Protein AF-A0A3M1I193-F1 (afdb_monomer_lite)

Structure (mmCIF, N/CA/C/O backbone):
data_AF-A0A3M1I193-F1
#
_entry.id   AF-A0A3M1I193-F1
#
loop_
_atom_site.group_PDB
_atom_site.id
_atom_site.type_symbol
_atom_site.label_atom_id
_atom_site.label_alt_id
_atom_site.label_comp_id
_atom_site.label_asym_id
_atom_site.label_entity_id
_atom_site.label_seq_id
_atom_site.pdbx_PDB_ins_code
_atom_site.Cartn_x
_atom_site.Cartn_y
_atom_site.Cartn_z
_atom_site.occupancy
_atom_site.B_iso_or_equiv
_atom_site.auth_seq_id
_atom_site.auth_comp_id
_atom_site.auth_asym_id
_atom_site.auth_atom_id
_atom_site.pdbx_PDB_model_num
ATOM 1 N N . MET A 1 1 ? -1.067 -15.457 13.299 1.00 96.38 1 MET A N 1
ATOM 2 C CA . MET A 1 1 ? -0.926 -14.193 12.539 1.00 96.38 1 MET A CA 1
ATOM 3 C C . MET A 1 1 ? -2.024 -13.171 12.865 1.00 96.38 1 MET A C 1
ATOM 5 O O . MET A 1 1 ? -1.712 -12.181 13.511 1.00 96.38 1 MET A O 1
ATOM 9 N N . LEU A 1 2 ? -3.293 -13.387 12.482 1.00 97.69 2 LEU A N 1
ATOM 10 C CA . LEU A 1 2 ? -4.355 -12.363 12.588 1.00 97.69 2 LEU A CA 1
ATOM 11 C C . LEU A 1 2 ? -4.644 -11.886 14.021 1.00 97.69 2 LEU A C 1
ATOM 13 O O . LEU A 1 2 ? -4.785 -10.689 14.239 1.00 97.69 2 LEU A O 1
ATOM 17 N N . LEU A 1 3 ? -4.645 -12.781 15.016 1.00 98.12 3 LEU A N 1
ATOM 18 C CA . LEU A 1 3 ? -4.747 -12.384 16.431 1.00 98.12 3 LEU A CA 1
ATOM 19 C C . LEU A 1 3 ? -3.644 -11.394 16.839 1.00 98.12 3 LEU A C 1
ATOM 21 O O . LEU A 1 3 ? -3.909 -10.407 17.519 1.00 98.12 3 LEU A O 1
ATOM 25 N N . ALA A 1 4 ? -2.405 -11.639 16.405 1.00 97.69 4 ALA A N 1
ATOM 26 C CA . ALA A 1 4 ? -1.281 -10.754 16.702 1.00 97.69 4 ALA A CA 1
ATOM 27 C C . ALA A 1 4 ? -1.426 -9.408 15.986 1.00 97.69 4 ALA A C 1
ATOM 29 O O . ALA A 1 4 ? -1.187 -8.370 16.597 1.00 97.69 4 ALA A O 1
ATOM 30 N N . TYR A 1 5 ? -1.875 -9.438 14.728 1.00 97.56 5 TYR A N 1
ATOM 31 C CA . TYR A 1 5 ? -2.158 -8.239 13.951 1.00 97.56 5 TYR A CA 1
ATOM 32 C C . TYR A 1 5 ? -3.226 -7.372 14.616 1.00 97.56 5 TYR A C 1
ATOM 34 O O . TYR A 1 5 ? -2.991 -6.195 14.849 1.00 97.56 5 TYR A O 1
ATOM 42 N N . VAL A 1 6 ? -4.369 -7.952 14.998 1.00 97.25 6 VAL A N 1
ATOM 43 C CA . VAL A 1 6 ? -5.415 -7.217 15.722 1.00 97.25 6 VAL A CA 1
ATOM 44 C C . VAL A 1 6 ? -4.860 -6.664 17.025 1.00 97.25 6 VAL A C 1
ATOM 46 O O . VAL A 1 6 ? -5.130 -5.514 17.352 1.00 97.25 6 VAL A O 1
ATOM 49 N N . LEU A 1 7 ? -4.067 -7.438 17.766 1.00 96.00 7 LEU A N 1
ATOM 50 C CA . LEU A 1 7 ? -3.512 -6.974 19.031 1.00 96.00 7 LEU A CA 1
ATOM 51 C C . LEU A 1 7 ? -2.629 -5.731 18.849 1.00 96.00 7 LEU A C 1
ATOM 53 O O . LEU A 1 7 ? -2.849 -4.741 19.550 1.00 96.00 7 LEU A O 1
ATOM 57 N N . ARG A 1 8 ? -1.672 -5.774 17.914 1.00 93.94 8 ARG A N 1
ATOM 58 C CA . ARG A 1 8 ? -0.729 -4.684 17.625 1.00 93.94 8 ARG A CA 1
ATOM 59 C C . ARG A 1 8 ? -0.395 -4.606 16.127 1.00 93.94 8 ARG A C 1
ATOM 61 O O . ARG A 1 8 ? 0.550 -5.264 15.686 1.00 93.94 8 ARG A O 1
ATOM 68 N N . PRO A 1 9 ? -1.124 -3.798 15.340 1.00 92.56 9 PRO A N 1
ATOM 69 C CA . PRO A 1 9 ? -0.756 -3.530 13.953 1.00 92.56 9 PRO A CA 1
ATOM 70 C C . PRO A 1 9 ? 0.612 -2.843 13.859 1.00 92.56 9 PRO A C 1
ATOM 72 O O . PRO A 1 9 ? 0.943 -1.991 14.677 1.00 92.56 9 PRO A O 1
ATOM 75 N N . GLY A 1 10 ? 1.415 -3.208 12.858 1.00 88.81 10 GLY A N 1
ATOM 76 C CA . GLY A 1 10 ? 2.766 -2.662 12.648 1.00 88.81 10 GLY A CA 1
ATOM 77 C C . GLY A 1 10 ? 3.892 -3.448 13.320 1.00 88.81 10 GLY A C 1
ATOM 78 O O . GLY A 1 10 ? 5.033 -3.373 12.866 1.00 88.81 10 GLY A O 1
ATOM 79 N N . ASP A 1 11 ? 3.578 -4.257 14.331 1.00 94.25 11 ASP A N 1
ATOM 80 C CA . ASP A 1 11 ? 4.509 -5.252 14.852 1.00 94.25 11 ASP A CA 1
ATOM 81 C C . ASP A 1 11 ? 4.665 -6.418 13.861 1.00 94.25 11 ASP A C 1
ATOM 83 O O . ASP A 1 11 ? 3.738 -6.761 13.124 1.00 94.25 11 ASP A O 1
ATOM 87 N N . SER A 1 12 ? 5.815 -7.103 13.899 1.00 95.06 12 SER A N 1
ATOM 88 C CA . SER A 1 12 ? 5.951 -8.367 13.166 1.00 95.06 12 SER A CA 1
ATOM 89 C C . SER A 1 12 ? 4.933 -9.405 13.648 1.00 95.06 12 SER A C 1
ATOM 91 O O . SER A 1 12 ? 4.724 -9.581 14.855 1.00 95.06 12 SER A O 1
ATOM 93 N N . VAL A 1 13 ? 4.340 -10.101 12.678 1.00 96.56 13 VAL A N 1
ATOM 94 C CA . VAL A 1 13 ? 3.333 -11.159 12.850 1.00 96.56 13 VAL A CA 1
ATOM 95 C C . VAL A 1 13 ? 3.858 -12.549 12.474 1.00 96.56 13 VAL A C 1
ATOM 97 O O . VAL A 1 13 ? 3.074 -13.500 12.405 1.00 96.56 13 VAL A O 1
ATOM 100 N N . ARG A 1 14 ? 5.166 -12.665 12.208 1.00 96.69 14 ARG A N 1
ATOM 101 C CA . ARG A 1 14 ? 5.837 -13.937 11.918 1.00 96.69 14 ARG A CA 1
ATOM 102 C C . ARG A 1 14 ? 5.832 -14.848 13.139 1.00 96.69 14 ARG A C 1
ATOM 104 O O . ARG A 1 14 ? 5.970 -14.362 14.258 1.00 96.69 14 ARG A O 1
ATOM 111 N N . LEU A 1 15 ? 5.708 -16.156 12.922 1.00 97.50 15 LEU A N 1
ATOM 112 C CA . LEU A 1 15 ? 5.609 -17.120 14.016 1.00 97.50 15 LEU A CA 1
ATOM 113 C C . LEU A 1 15 ? 6.830 -17.068 14.944 1.00 97.50 15 LEU A C 1
ATOM 115 O O . LEU A 1 15 ? 6.634 -16.948 16.150 1.00 97.50 15 LEU A O 1
ATOM 119 N N . ASP A 1 16 ? 8.048 -17.033 14.391 1.00 96.88 16 ASP A N 1
ATOM 120 C CA . ASP A 1 16 ? 9.296 -16.961 15.166 1.00 96.88 16 ASP A CA 1
ATOM 121 C C . ASP A 1 16 ? 9.320 -15.724 16.083 1.00 96.88 16 ASP A C 1
ATOM 123 O O . ASP A 1 16 ? 9.545 -15.824 17.288 1.00 96.88 16 ASP A O 1
ATOM 127 N N . ASP A 1 17 ? 9.008 -14.552 15.516 1.00 97.38 17 ASP A N 1
ATOM 128 C CA . ASP A 1 17 ? 9.037 -13.276 16.237 1.00 97.38 17 ASP A CA 1
ATOM 129 C C . ASP A 1 17 ? 7.976 -13.242 17.351 1.00 97.38 17 ASP A C 1
ATOM 131 O O . ASP A 1 17 ? 8.170 -12.631 18.407 1.00 97.38 17 ASP A O 1
ATOM 135 N N . LEU A 1 18 ? 6.826 -13.888 17.127 1.00 98.12 18 LEU A N 1
ATOM 136 C CA . LEU A 1 18 ? 5.765 -14.014 18.124 1.00 98.12 18 LEU A CA 1
ATOM 137 C C . LEU A 1 18 ? 6.144 -15.007 19.229 1.00 98.12 18 LEU A C 1
ATOM 139 O O . LEU A 1 18 ? 5.908 -14.715 20.404 1.00 98.12 18 LEU A O 1
ATOM 143 N N . ALA A 1 19 ? 6.735 -16.147 18.875 1.00 98.25 19 ALA A N 1
ATOM 144 C CA . ALA A 1 19 ? 7.199 -17.153 19.824 1.00 98.25 19 ALA A CA 1
ATOM 145 C C . ALA A 1 19 ? 8.261 -16.570 20.764 1.00 98.25 19 ALA A C 1
ATOM 147 O O . ALA A 1 19 ? 8.130 -16.662 21.989 1.00 98.25 19 ALA A O 1
ATOM 148 N N . GLU A 1 20 ? 9.239 -15.848 20.220 1.00 97.88 20 GLU A N 1
ATOM 149 C CA . GLU A 1 20 ? 10.271 -15.191 21.017 1.00 97.88 20 GLU A CA 1
ATOM 150 C C . GLU A 1 20 ? 9.662 -14.103 21.914 1.00 97.88 20 GLU A C 1
ATOM 152 O O . GLU A 1 20 ? 9.920 -14.042 23.123 1.00 97.88 20 GLU A O 1
ATOM 157 N N . ARG A 1 21 ? 8.786 -13.255 21.357 1.00 97.62 21 ARG A N 1
ATOM 158 C CA . ARG A 1 21 ? 8.191 -12.138 22.101 1.00 97.62 21 ARG A CA 1
ATOM 159 C C . ARG A 1 21 ? 7.322 -12.612 23.263 1.00 97.62 21 ARG A C 1
ATOM 161 O O . ARG A 1 21 ? 7.491 -12.099 24.375 1.00 97.62 21 ARG A O 1
ATOM 168 N N . TYR A 1 22 ? 6.392 -13.534 23.006 1.00 97.69 22 TYR A N 1
ATOM 169 C CA . TYR A 1 22 ? 5.322 -13.900 23.940 1.00 97.69 22 TYR A CA 1
ATOM 170 C C . TYR A 1 22 ? 5.586 -15.185 24.724 1.00 97.69 22 TYR A C 1
ATOM 172 O O . TYR A 1 22 ? 5.090 -15.298 25.841 1.00 97.69 22 TYR A O 1
ATOM 180 N N . LEU A 1 23 ? 6.343 -16.133 24.169 1.00 97.88 23 LEU A N 1
ATOM 181 C CA . LEU A 1 23 ? 6.612 -17.427 24.806 1.00 97.88 23 LEU A CA 1
ATOM 182 C C . LEU A 1 23 ? 8.061 -17.576 25.282 1.00 97.88 23 LEU A C 1
ATOM 184 O O . LEU A 1 23 ? 8.352 -18.552 25.965 1.00 97.88 23 LEU A O 1
ATOM 188 N N . LYS A 1 24 ? 8.951 -16.627 24.943 1.00 98.06 24 LYS A N 1
ATOM 189 C CA . LYS A 1 24 ? 10.404 -16.733 25.184 1.00 98.06 24 LYS A CA 1
ATOM 190 C C . LYS A 1 24 ? 10.985 -18.019 24.588 1.00 98.06 24 LYS A C 1
ATOM 192 O O . LYS A 1 24 ? 11.895 -18.616 25.153 1.00 98.06 24 LYS A O 1
ATOM 197 N N . HIS A 1 25 ? 10.432 -18.424 23.446 1.00 97.88 25 HIS A N 1
ATOM 198 C CA . HIS A 1 25 ? 10.766 -19.654 22.739 1.00 97.88 25 HIS A CA 1
ATOM 199 C C . HIS A 1 25 ? 11.389 -19.323 21.387 1.00 97.88 25 HIS A C 1
ATOM 201 O O . HIS A 1 25 ? 10.842 -18.501 20.652 1.00 97.88 25 HIS A O 1
ATOM 207 N N . ARG A 1 26 ? 12.517 -19.956 21.057 1.00 97.62 26 ARG A N 1
ATOM 208 C CA . ARG A 1 26 ? 13.130 -19.863 19.729 1.00 97.62 26 ARG A CA 1
ATOM 209 C C . ARG A 1 26 ? 12.702 -21.083 18.920 1.00 97.62 26 ARG A C 1
ATOM 211 O O . ARG A 1 26 ? 13.111 -22.187 19.259 1.00 97.62 26 ARG A O 1
ATOM 218 N N . CYS A 1 27 ? 11.932 -20.854 17.863 1.00 97.69 27 CYS A N 1
ATOM 219 C CA . CYS A 1 27 ? 11.535 -21.901 16.928 1.00 97.69 27 CYS A CA 1
ATOM 220 C C . CYS A 1 27 ? 12.728 -22.424 16.112 1.00 97.69 27 CYS A C 1
ATOM 222 O O . CYS A 1 27 ? 13.703 -21.701 15.863 1.00 97.69 27 CYS A O 1
ATOM 224 N N . ILE A 1 28 ? 12.609 -23.667 15.657 1.00 97.38 28 ILE A N 1
ATOM 225 C CA . ILE A 1 28 ? 13.429 -24.290 14.627 1.00 97.38 28 ILE A CA 1
ATOM 226 C C . ILE A 1 28 ? 13.223 -23.486 13.342 1.00 97.38 28 ILE A C 1
ATOM 228 O O . ILE A 1 28 ? 12.118 -23.388 12.816 1.00 97.38 28 ILE A O 1
ATOM 232 N N . ALA A 1 29 ? 14.282 -22.875 12.814 1.00 95.31 29 ALA A N 1
ATOM 233 C CA . ALA A 1 29 ? 14.148 -22.091 11.592 1.00 95.31 29 ALA A CA 1
ATOM 234 C C . ALA A 1 29 ? 14.063 -23.007 10.361 1.00 95.31 29 ALA A C 1
ATOM 236 O O . ALA A 1 29 ? 14.816 -23.970 10.252 1.00 95.31 29 ALA A O 1
ATOM 237 N N . TYR A 1 30 ? 13.269 -22.632 9.352 1.00 94.56 30 TYR A N 1
ATOM 238 C CA . TYR A 1 30 ? 13.157 -23.391 8.093 1.00 94.56 30 TYR A CA 1
ATOM 239 C C . TYR A 1 30 ? 14.517 -23.735 7.455 1.00 94.56 30 TYR A C 1
ATOM 241 O O . TYR A 1 30 ? 14.712 -24.824 6.933 1.00 94.56 30 TYR A O 1
ATOM 249 N N . ARG A 1 31 ? 15.494 -22.821 7.538 1.00 93.56 31 ARG A N 1
ATOM 250 C CA . ARG A 1 31 ? 16.864 -23.010 7.014 1.00 93.56 31 ARG A CA 1
ATOM 251 C C . ARG A 1 31 ? 17.707 -24.042 7.775 1.00 93.56 31 ARG A C 1
ATOM 253 O O . ARG A 1 31 ? 18.781 -24.393 7.298 1.00 93.56 31 ARG A O 1
ATOM 260 N N . GLU A 1 32 ? 17.290 -24.410 8.984 1.00 93.69 32 GLU A N 1
ATOM 261 C CA . GLU A 1 32 ? 17.935 -25.443 9.801 1.00 93.69 32 GLU A CA 1
ATOM 262 C C . GLU A 1 32 ? 17.492 -26.839 9.335 1.00 93.69 32 GLU A C 1
ATOM 264 O O . GLU A 1 32 ? 18.293 -27.758 9.408 1.00 93.69 32 GLU A O 1
ATOM 269 N N . VAL A 1 33 ? 16.287 -26.954 8.756 1.00 94.94 33 VAL A N 1
ATOM 270 C CA . VAL A 1 33 ? 15.737 -28.190 8.161 1.00 94.94 33 VAL A CA 1
ATOM 271 C C . VAL A 1 33 ? 16.047 -28.286 6.664 1.00 94.94 33 VAL A C 1
ATOM 273 O O . VAL A 1 33 ? 16.451 -29.322 6.147 1.00 94.94 33 VAL A O 1
ATOM 276 N N . VAL A 1 34 ? 15.862 -27.186 5.931 1.00 94.44 34 VAL A N 1
ATOM 277 C CA . VAL A 1 34 ? 16.010 -27.141 4.474 1.00 94.44 34 VAL A CA 1
ATOM 278 C C . VAL A 1 34 ? 17.284 -26.392 4.115 1.00 94.44 34 VAL A C 1
ATOM 280 O O . VAL A 1 34 ? 17.361 -25.159 4.161 1.00 94.44 34 VAL A O 1
ATOM 283 N N . SER A 1 35 ? 18.309 -27.156 3.741 1.00 90.38 35 SER A N 1
ATOM 284 C CA . SER A 1 35 ? 19.592 -26.598 3.319 1.00 90.38 35 SER A CA 1
ATOM 285 C C . SER A 1 35 ? 19.485 -25.882 1.967 1.00 90.38 35 SER A C 1
ATOM 287 O O . SER A 1 35 ? 18.623 -26.178 1.145 1.00 90.38 35 SER A O 1
ATOM 289 N N . LYS A 1 36 ? 20.443 -24.997 1.660 1.00 89.50 36 LYS A N 1
ATOM 290 C CA . LYS A 1 36 ? 20.516 -24.307 0.353 1.00 89.50 36 LYS A CA 1
ATOM 291 C C . LYS A 1 36 ? 20.666 -25.243 -0.856 1.00 89.50 36 LYS A C 1
ATOM 293 O O . LYS A 1 36 ? 20.538 -24.774 -1.981 1.00 89.50 36 LYS A O 1
ATOM 298 N N . LYS A 1 37 ? 21.031 -26.512 -0.638 1.00 92.38 37 LYS A N 1
ATOM 299 C CA . LYS A 1 37 ? 21.183 -27.515 -1.702 1.00 92.38 37 LYS A CA 1
ATOM 300 C C . LYS A 1 37 ? 19.874 -28.238 -2.020 1.00 92.38 37 LYS A C 1
ATOM 302 O O . LYS A 1 37 ? 19.823 -28.910 -3.040 1.00 92.38 37 LYS A O 1
ATOM 307 N N . MET A 1 38 ? 18.873 -28.118 -1.151 1.00 92.88 38 MET A N 1
ATOM 308 C CA . MET A 1 38 ? 17.568 -28.742 -1.328 1.00 92.88 38 MET A CA 1
ATOM 309 C C . MET A 1 38 ? 16.632 -27.803 -2.084 1.00 92.88 38 MET A C 1
ATOM 311 O O . MET A 1 38 ? 16.648 -26.587 -1.869 1.00 92.88 38 MET A O 1
ATOM 315 N N . HIS A 1 39 ? 15.794 -28.367 -2.949 1.00 88.75 39 HIS A N 1
ATOM 316 C CA . HIS A 1 39 ? 14.785 -27.608 -3.684 1.00 88.75 39 HIS A CA 1
ATOM 317 C C . HIS A 1 39 ? 13.549 -27.316 -2.833 1.00 88.75 39 HIS A C 1
ATOM 319 O O . HIS A 1 39 ? 12.916 -26.272 -2.996 1.00 88.75 39 HIS A O 1
ATOM 325 N N . SER A 1 40 ? 13.194 -28.228 -1.926 1.00 93.31 40 SER A N 1
ATOM 326 C CA . SER A 1 40 ? 12.024 -28.088 -1.061 1.00 93.31 40 SER A CA 1
ATOM 327 C C . SER A 1 40 ? 12.163 -28.896 0.227 1.00 93.31 40 SER A C 1
ATOM 329 O O . SER A 1 40 ? 13.040 -29.750 0.348 1.00 93.31 40 SER A O 1
ATOM 331 N N . ILE A 1 41 ? 11.250 -28.663 1.172 1.00 95.19 41 ILE A N 1
ATOM 332 C CA . ILE A 1 41 ? 11.159 -29.432 2.420 1.00 95.19 41 ILE A CA 1
ATOM 333 C C . ILE A 1 41 ? 10.919 -30.935 2.195 1.00 95.19 41 ILE A C 1
ATOM 335 O O . ILE A 1 41 ? 11.240 -31.732 3.066 1.00 95.19 41 ILE A O 1
ATOM 339 N N . ALA A 1 42 ? 10.412 -31.340 1.024 1.00 95.25 42 ALA A N 1
ATOM 340 C CA . ALA A 1 42 ? 10.174 -32.749 0.702 1.00 95.25 42 ALA A CA 1
ATOM 341 C C . ALA A 1 42 ? 11.466 -33.580 0.576 1.00 95.25 42 ALA A C 1
ATOM 343 O O . ALA A 1 42 ? 11.406 -34.805 0.595 1.00 95.25 42 ALA A O 1
ATOM 344 N N . GLU A 1 43 ? 12.623 -32.928 0.435 1.00 96.00 43 GLU A N 1
ATOM 345 C CA . GLU A 1 43 ? 13.937 -33.579 0.340 1.00 96.00 43 GLU A CA 1
ATOM 346 C C . GLU A 1 43 ? 14.649 -33.700 1.698 1.00 96.00 43 GLU A C 1
ATOM 348 O O . GLU A 1 43 ? 15.711 -34.318 1.780 1.00 96.00 43 GLU A O 1
ATOM 353 N N . ALA A 1 44 ? 14.104 -33.087 2.753 1.00 96.06 44 ALA A N 1
ATOM 354 C CA . ALA A 1 44 ? 14.696 -33.106 4.085 1.00 96.06 44 ALA A CA 1
ATOM 355 C C . ALA A 1 44 ? 14.354 -34.407 4.848 1.00 96.06 44 ALA A C 1
ATOM 357 O O . ALA A 1 44 ? 13.332 -35.039 4.557 1.00 96.06 44 ALA A O 1
ATOM 358 N N . PRO A 1 45 ? 15.183 -34.823 5.829 1.00 96.56 45 PRO A N 1
ATOM 359 C CA . PRO A 1 45 ? 14.900 -35.989 6.665 1.00 96.56 45 PRO A CA 1
ATOM 360 C C . PRO A 1 45 ? 13.540 -35.883 7.368 1.00 96.56 45 PRO A C 1
ATOM 362 O O . PRO A 1 45 ? 13.184 -34.840 7.918 1.00 96.56 45 PRO A O 1
ATOM 365 N N . LEU A 1 46 ? 12.762 -36.971 7.344 1.00 96.81 46 LEU A N 1
ATOM 366 C CA . LEU A 1 46 ? 11.381 -36.974 7.839 1.00 96.81 46 LEU A CA 1
ATOM 367 C C . LEU A 1 46 ? 11.282 -36.610 9.327 1.00 96.81 46 LEU A C 1
ATOM 369 O O . LEU A 1 46 ? 10.329 -35.955 9.733 1.00 96.81 46 LEU A O 1
ATOM 373 N N . ASP A 1 47 ? 12.246 -37.036 10.135 1.00 97.50 47 ASP A N 1
ATOM 374 C CA . ASP A 1 47 ? 12.337 -36.741 11.563 1.00 97.50 47 ASP A CA 1
ATOM 375 C C . ASP A 1 47 ? 12.576 -35.250 11.838 1.00 97.50 47 ASP A C 1
ATOM 377 O O . ASP A 1 47 ? 11.901 -34.673 12.694 1.00 97.50 47 ASP A O 1
ATOM 381 N N . GLU A 1 48 ? 13.450 -34.598 11.068 1.00 97.00 48 GLU A N 1
ATOM 382 C CA . GLU A 1 48 ? 13.673 -33.149 11.156 1.00 97.00 48 GLU A CA 1
ATOM 383 C C . GLU A 1 48 ? 12.432 -32.358 10.724 1.00 97.00 48 GLU A C 1
ATOM 385 O O . GLU A 1 48 ? 12.007 -31.423 11.411 1.00 97.00 48 GLU A O 1
ATOM 390 N N . VAL A 1 49 ? 11.802 -32.767 9.616 1.00 97.56 49 VAL A N 1
ATOM 391 C CA . VAL A 1 49 ? 10.556 -32.158 9.127 1.00 97.56 49 VAL A CA 1
ATOM 392 C C . VAL A 1 49 ? 9.431 -32.330 10.144 1.00 97.56 49 VAL A C 1
ATOM 394 O O . VAL A 1 49 ? 8.689 -31.382 10.400 1.00 97.56 49 VAL A O 1
ATOM 397 N N . ALA A 1 50 ? 9.308 -33.514 10.748 1.00 98.00 50 ALA A N 1
ATOM 398 C CA . ALA A 1 50 ? 8.299 -33.792 11.761 1.00 98.00 50 ALA A CA 1
ATOM 399 C C . ALA A 1 50 ? 8.500 -32.927 13.011 1.00 98.00 50 ALA A C 1
ATOM 401 O O . ALA A 1 50 ? 7.526 -32.362 13.506 1.00 98.00 50 ALA A O 1
ATOM 402 N N . ALA A 1 51 ? 9.737 -32.780 13.496 1.00 98.00 51 ALA A N 1
ATOM 403 C CA . ALA A 1 51 ? 10.045 -31.928 14.644 1.00 98.00 51 ALA A CA 1
ATOM 404 C C . ALA A 1 51 ? 9.695 -30.456 14.372 1.00 98.00 51 ALA A C 1
ATOM 406 O O . ALA A 1 51 ? 8.997 -29.833 15.172 1.00 98.00 51 ALA A O 1
ATOM 407 N N . TYR A 1 52 ? 10.111 -29.929 13.217 1.00 98.00 52 TYR A N 1
ATOM 408 C CA . TYR A 1 52 ? 9.798 -28.567 12.780 1.00 98.00 52 TYR A CA 1
ATOM 409 C C . TYR A 1 52 ? 8.287 -28.328 12.644 1.00 98.00 52 TYR A C 1
ATOM 411 O O . TYR A 1 52 ? 7.744 -27.389 13.221 1.00 98.00 52 TYR A O 1
ATOM 419 N N . ALA A 1 53 ? 7.578 -29.211 11.935 1.00 98.00 53 ALA A N 1
ATOM 420 C CA . ALA A 1 53 ? 6.144 -29.057 11.703 1.00 98.00 53 ALA A CA 1
ATOM 421 C C . ALA A 1 53 ? 5.314 -29.216 12.991 1.00 98.00 53 ALA A C 1
ATOM 423 O O . ALA A 1 53 ? 4.320 -28.509 13.182 1.00 98.00 53 ALA A O 1
ATOM 424 N N . ALA A 1 54 ? 5.710 -30.131 13.883 1.00 98.38 54 ALA A N 1
ATOM 425 C CA . ALA A 1 54 ? 5.048 -30.318 15.171 1.00 98.38 54 ALA A CA 1
ATOM 426 C C . ALA A 1 54 ? 5.246 -29.106 16.092 1.00 98.38 54 ALA A C 1
ATOM 428 O O . ALA A 1 54 ? 4.294 -28.686 16.755 1.00 98.38 54 ALA A O 1
ATOM 429 N N . GLU A 1 55 ? 6.446 -28.520 16.103 1.00 98.50 55 GLU A N 1
ATOM 430 C CA . GLU A 1 55 ? 6.718 -27.291 16.846 1.00 98.50 55 GLU A CA 1
ATOM 431 C C . GLU A 1 55 ? 5.880 -26.121 16.312 1.00 98.50 55 GLU A C 1
ATOM 433 O O . GLU A 1 55 ? 5.210 -25.450 17.099 1.00 98.50 55 GLU A O 1
ATOM 438 N N . ASP A 1 56 ? 5.825 -25.916 14.990 1.00 98.31 56 ASP A N 1
ATOM 439 C CA . ASP A 1 56 ? 5.009 -24.856 14.380 1.00 98.31 56 ASP A CA 1
ATOM 440 C C . ASP A 1 56 ? 3.529 -24.966 14.800 1.00 98.31 56 ASP A C 1
ATOM 442 O O . ASP A 1 56 ? 2.883 -23.955 15.111 1.00 98.31 56 ASP A O 1
ATOM 446 N N . ALA A 1 57 ? 2.991 -26.190 14.874 1.00 98.50 57 ALA A N 1
ATOM 447 C CA . ALA A 1 57 ? 1.628 -26.452 15.332 1.00 98.50 57 ALA A CA 1
ATOM 448 C C . ALA A 1 57 ? 1.436 -26.161 16.835 1.00 98.50 57 ALA A C 1
ATOM 450 O O . ALA A 1 57 ? 0.477 -25.480 17.222 1.00 98.50 57 ALA A O 1
ATOM 451 N N . GLU A 1 58 ? 2.347 -26.638 17.687 1.00 98.56 58 GLU A N 1
ATOM 452 C CA . GLU A 1 58 ? 2.296 -26.467 19.147 1.00 98.56 58 GLU A CA 1
ATOM 453 C C . GLU A 1 58 ? 2.444 -24.995 19.559 1.00 98.56 58 GLU A C 1
ATOM 455 O O . GLU A 1 58 ? 1.617 -24.460 20.313 1.00 98.56 58 GLU A O 1
ATOM 460 N N . VAL A 1 59 ? 3.432 -24.300 18.993 1.00 98.56 59 VAL A N 1
ATOM 461 C CA . VAL A 1 59 ? 3.685 -22.873 19.216 1.00 98.56 59 VAL A CA 1
ATOM 462 C C . VAL A 1 59 ? 2.501 -22.037 18.731 1.00 98.56 59 VAL A C 1
ATOM 464 O O . VAL A 1 59 ? 2.038 -21.145 19.453 1.00 98.56 59 VAL A O 1
ATOM 467 N N . SER A 1 60 ? 1.947 -22.343 17.553 1.00 98.50 60 SER A N 1
ATOM 468 C CA . SER A 1 60 ? 0.759 -21.653 17.032 1.00 98.50 60 SER A CA 1
ATOM 469 C C . SER A 1 60 ? -0.454 -21.808 17.950 1.00 98.50 60 SER A C 1
ATOM 471 O O . SER A 1 60 ? -1.162 -20.827 18.200 1.00 98.50 60 SER A O 1
ATOM 473 N N . TRP A 1 61 ? -0.684 -23.004 18.502 1.00 98.56 61 TRP A N 1
ATOM 474 C CA . TRP A 1 61 ? -1.765 -23.253 19.459 1.00 98.56 61 TRP A CA 1
ATOM 475 C C . TRP A 1 61 ? -1.568 -22.489 20.778 1.00 98.56 61 TRP A C 1
ATOM 477 O O . TRP A 1 61 ? -2.501 -21.857 21.281 1.00 98.56 61 TRP A O 1
ATOM 487 N N . ARG A 1 62 ? -0.348 -22.470 21.330 1.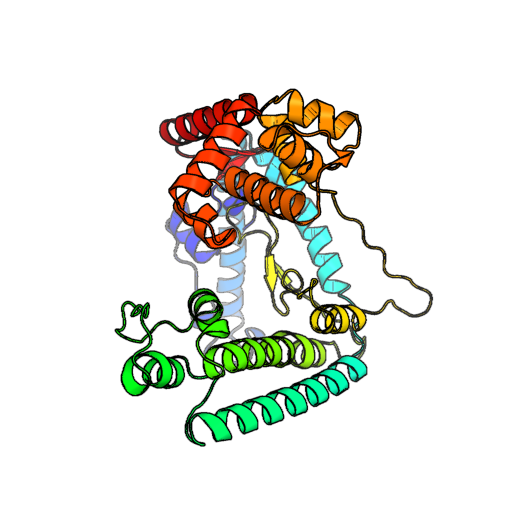00 98.56 62 ARG A N 1
ATOM 488 C CA . ARG A 1 62 ? -0.035 -21.698 22.549 1.00 98.56 62 ARG A CA 1
ATOM 489 C C . ARG A 1 62 ? -0.243 -20.203 22.341 1.00 98.56 62 ARG A C 1
ATOM 491 O O . ARG A 1 62 ? -0.886 -19.544 23.164 1.00 98.56 62 ARG A O 1
ATOM 498 N N . LEU A 1 63 ? 0.259 -19.670 21.227 1.00 98.62 63 LEU A N 1
ATOM 499 C CA . LEU A 1 63 ? 0.091 -18.267 20.861 1.00 98.62 63 LEU A CA 1
ATOM 500 C C . LEU A 1 63 ? -1.379 -17.911 20.639 1.00 98.62 63 LEU A C 1
ATOM 502 O O . LEU A 1 63 ? -1.814 -16.861 21.108 1.00 98.62 63 LEU A O 1
ATOM 506 N N . SER A 1 64 ? -2.158 -18.760 19.964 1.00 98.19 64 SER A N 1
ATOM 507 C CA . SER A 1 64 ? -3.568 -18.466 19.691 1.00 98.19 64 SER A CA 1
ATOM 508 C C . SER A 1 64 ? -4.368 -18.321 20.984 1.00 98.19 64 SER A C 1
ATOM 510 O O . SER A 1 64 ? -5.084 -17.333 21.150 1.00 98.19 64 SER A O 1
ATOM 512 N N . ARG A 1 65 ? -4.165 -19.219 21.958 1.00 98.25 65 ARG A N 1
ATOM 513 C CA . ARG A 1 65 ? -4.812 -19.133 23.275 1.00 98.25 65 ARG A CA 1
ATOM 514 C C . ARG A 1 65 ? -4.426 -17.863 24.025 1.00 98.25 65 ARG A C 1
ATOM 516 O O . ARG A 1 65 ? -5.305 -17.168 24.537 1.00 98.25 65 ARG A O 1
ATOM 523 N N . LEU A 1 66 ? -3.130 -17.551 24.071 1.00 98.44 66 LEU A N 1
ATOM 524 C CA . LEU A 1 66 ? -2.611 -16.378 24.774 1.00 98.44 66 LEU A CA 1
ATOM 525 C C . LEU A 1 66 ? -3.145 -15.077 24.163 1.00 98.44 66 LEU A C 1
ATOM 527 O O . LEU A 1 66 ? -3.676 -14.219 24.872 1.00 98.44 66 LEU A O 1
ATOM 531 N N . LEU A 1 67 ? -3.029 -14.929 22.842 1.00 98.44 67 LEU A N 1
ATOM 532 C CA . LEU A 1 67 ? -3.420 -13.708 22.142 1.00 98.44 67 LEU A CA 1
ATOM 533 C C . LEU A 1 67 ? -4.943 -13.524 22.130 1.00 98.44 67 LEU A C 1
ATOM 535 O O . LEU A 1 67 ? -5.416 -12.407 22.339 1.00 98.44 67 LEU A O 1
ATOM 539 N N . ALA A 1 68 ? -5.716 -14.603 21.966 1.00 98.44 68 ALA A N 1
ATOM 540 C CA . ALA A 1 68 ? -7.174 -14.538 22.034 1.00 98.44 68 ALA A CA 1
ATOM 541 C C . ALA A 1 68 ? -7.668 -14.153 23.435 1.00 98.44 68 ALA A C 1
ATOM 543 O O . ALA A 1 68 ? -8.572 -13.329 23.560 1.00 98.44 68 ALA A O 1
ATOM 544 N N . ALA A 1 69 ? -7.060 -14.695 24.499 1.00 98.38 69 ALA A N 1
ATOM 545 C CA . ALA A 1 69 ? -7.387 -14.301 25.869 1.00 98.38 69 ALA A CA 1
ATOM 546 C C . ALA A 1 69 ? -7.129 -12.807 26.100 1.00 98.38 69 ALA A C 1
ATOM 548 O O . ALA A 1 69 ? -7.993 -12.110 26.629 1.00 98.38 69 ALA A O 1
ATOM 549 N N . ARG A 1 70 ? -5.989 -12.293 25.627 1.00 97.56 70 ARG A N 1
ATOM 550 C CA . ARG A 1 70 ? -5.660 -10.869 25.735 1.00 97.56 70 ARG A CA 1
ATOM 551 C C . ARG A 1 70 ? -6.646 -9.980 24.974 1.00 97.56 70 ARG A C 1
ATOM 553 O O . ARG A 1 70 ? -7.146 -9.010 25.535 1.00 97.56 70 ARG A O 1
ATOM 560 N N . LEU A 1 71 ? -6.977 -10.333 23.732 1.00 97.75 71 LEU A N 1
ATOM 561 C CA . LEU A 1 71 ? -7.969 -9.597 22.945 1.00 97.75 71 LEU A CA 1
ATOM 562 C C . LEU A 1 71 ? -9.366 -9.634 23.567 1.00 97.75 71 LEU A C 1
ATOM 564 O O . LEU A 1 71 ? -10.107 -8.659 23.444 1.00 97.75 71 LEU A O 1
ATOM 568 N N . ARG A 1 72 ? -9.729 -10.730 24.243 1.00 98.06 72 ARG A N 1
ATOM 569 C CA . ARG A 1 72 ? -10.996 -10.832 24.975 1.00 98.06 72 ARG A CA 1
ATOM 570 C C . ARG A 1 72 ? -11.039 -9.840 26.132 1.00 98.06 72 ARG A C 1
ATOM 572 O O . ARG A 1 72 ? -12.014 -9.107 26.244 1.00 98.06 72 ARG A O 1
ATOM 579 N N . THR A 1 73 ? -9.971 -9.758 26.926 1.00 97.31 73 THR A N 1
ATOM 580 C CA . THR A 1 73 ? -9.851 -8.774 28.014 1.00 97.31 73 THR A CA 1
ATOM 581 C C . THR A 1 73 ? -9.897 -7.334 27.496 1.00 97.31 73 THR A C 1
ATOM 583 O O . THR A 1 73 ? -10.470 -6.467 28.145 1.00 97.31 73 THR A O 1
ATOM 586 N N . GLU A 1 74 ? -9.349 -7.071 26.306 1.00 95.00 74 GLU A N 1
ATOM 587 C CA . GLU A 1 74 ? -9.403 -5.747 25.668 1.00 95.00 74 GLU A CA 1
ATOM 588 C C . GLU A 1 74 ? -10.738 -5.449 24.953 1.00 95.00 74 GLU A C 1
ATOM 590 O O . GLU A 1 74 ? -10.896 -4.357 24.408 1.00 95.00 74 GLU A O 1
ATOM 595 N N . GLY A 1 75 ? -11.690 -6.394 24.915 1.00 96.12 75 GLY A N 1
ATOM 596 C CA . GLY A 1 75 ? -12.969 -6.233 24.212 1.00 96.12 75 GLY A CA 1
ATOM 597 C C . GLY A 1 75 ? -12.837 -6.162 22.686 1.00 96.12 75 GLY A C 1
ATOM 598 O O . GLY A 1 75 ? -13.664 -5.549 22.017 1.00 96.12 75 GLY A O 1
ATOM 599 N N . ARG A 1 76 ? -11.773 -6.747 22.121 1.00 97.12 76 ARG A N 1
ATOM 600 C CA . ARG A 1 76 ? -11.400 -6.641 20.696 1.00 97.12 76 ARG A CA 1
ATOM 601 C C . ARG A 1 76 ? -11.343 -7.979 19.967 1.00 97.12 76 ARG A C 1
ATOM 603 O O . ARG A 1 76 ? -11.057 -8.000 18.773 1.00 97.12 76 ARG A O 1
ATOM 610 N N . LEU A 1 77 ? -11.631 -9.085 20.657 1.00 98.00 77 LEU A N 1
ATOM 611 C CA . LEU A 1 77 ? -11.643 -10.416 20.047 1.00 98.00 77 LEU A CA 1
ATOM 612 C C . LEU A 1 77 ? -12.677 -10.525 18.913 1.00 98.00 77 LEU A C 1
ATOM 614 O O . LEU A 1 77 ? -12.359 -11.100 17.880 1.00 98.00 77 LEU A O 1
ATOM 618 N N . PHE A 1 78 ? -13.839 -9.872 19.044 1.00 97.69 78 PHE A N 1
ATOM 619 C CA . PHE A 1 78 ? -14.870 -9.848 17.994 1.00 97.69 78 PHE A CA 1
ATOM 620 C C . PHE A 1 78 ? -14.318 -9.373 16.641 1.00 97.69 78 PHE A C 1
ATOM 622 O O . PHE A 1 78 ? -14.702 -9.880 15.597 1.00 97.69 78 PHE A O 1
ATOM 629 N N . ARG A 1 79 ? -13.357 -8.436 16.634 1.00 96.44 79 ARG A N 1
ATOM 630 C CA . ARG A 1 79 ? -12.740 -7.960 15.392 1.00 96.44 79 ARG A CA 1
ATOM 631 C C . ARG A 1 79 ? -11.996 -9.091 14.680 1.00 96.44 79 ARG A C 1
ATOM 633 O O . ARG A 1 79 ? -12.042 -9.176 13.459 1.00 96.44 79 ARG A O 1
ATOM 640 N N . HIS A 1 80 ? -11.297 -9.937 15.430 1.00 97.44 80 HIS A N 1
ATOM 641 C CA . HIS A 1 80 ? -10.660 -11.114 14.854 1.00 97.44 80 HIS A CA 1
ATOM 642 C C . HIS A 1 80 ? -11.715 -12.095 14.330 1.00 97.44 80 HIS A C 1
ATOM 644 O O . HIS A 1 80 ? -11.653 -12.468 13.162 1.00 97.44 80 HIS A O 1
ATOM 650 N N . ASP A 1 81 ? -12.680 -12.466 15.171 1.00 97.88 81 ASP A N 1
ATOM 651 C CA . ASP A 1 81 ? -13.612 -13.565 14.895 1.00 97.88 81 ASP A CA 1
ATOM 652 C C . ASP A 1 81 ? -14.653 -13.222 13.814 1.00 97.88 81 ASP A C 1
ATOM 654 O O . ASP A 1 81 ? -15.022 -14.086 13.026 1.00 97.88 81 ASP A O 1
ATOM 658 N N . GLU A 1 82 ? -15.104 -11.968 13.743 1.00 97.75 82 GLU A N 1
ATOM 659 C CA . GLU A 1 82 ? -16.208 -11.544 12.867 1.00 97.75 82 GLU A CA 1
ATOM 660 C C . GLU A 1 82 ? -15.747 -10.774 11.624 1.00 97.75 82 GLU A C 1
ATOM 662 O O . GLU A 1 82 ? -16.508 -10.644 10.666 1.00 97.75 82 GLU A O 1
ATOM 667 N N . ILE A 1 83 ? -14.519 -10.242 11.618 1.00 97.06 83 ILE A N 1
ATOM 668 C CA . ILE A 1 83 ? -14.008 -9.429 10.503 1.00 97.06 83 ILE A CA 1
ATOM 669 C C . ILE A 1 83 ? -12.779 -10.081 9.888 1.00 97.06 83 ILE A C 1
ATOM 671 O O . ILE A 1 83 ? -12.805 -10.448 8.717 1.00 97.06 83 ILE A O 1
ATOM 675 N N . GLU A 1 84 ? -11.694 -10.217 10.653 1.00 97.44 84 GLU A N 1
ATOM 676 C CA . GLU A 1 84 ? -10.411 -10.610 10.070 1.00 97.44 84 GLU A CA 1
ATOM 677 C C . GLU A 1 84 ? -10.405 -12.084 9.626 1.00 97.44 84 GLU A C 1
ATOM 679 O O . GLU A 1 84 ? -9.969 -12.385 8.516 1.00 97.44 84 GLU A O 1
ATOM 684 N N . LEU A 1 85 ? -10.897 -13.005 10.458 1.00 97.12 85 LEU A N 1
ATOM 685 C CA . LEU A 1 85 ? -10.883 -14.435 10.149 1.00 97.12 85 LEU A CA 1
ATOM 686 C C . LEU A 1 85 ? -11.838 -14.803 8.995 1.00 97.12 85 LEU A C 1
ATOM 688 O O . LEU A 1 85 ? -11.371 -15.449 8.056 1.00 97.12 85 LEU A O 1
ATOM 692 N N . PRO A 1 86 ? -13.110 -14.350 8.962 1.00 98.25 86 PRO A N 1
ATOM 693 C CA . PRO A 1 86 ? -13.994 -14.630 7.829 1.00 98.25 86 PRO A CA 1
ATOM 694 C C . PRO A 1 86 ? -13.487 -14.012 6.521 1.00 98.25 86 PRO A C 1
ATOM 696 O O . PRO A 1 86 ? -13.628 -14.605 5.450 1.00 98.25 86 PRO A O 1
ATOM 699 N N . LEU A 1 87 ? -12.858 -12.831 6.593 1.00 98.00 87 LEU A N 1
ATOM 700 C CA . LEU A 1 87 ? -12.262 -12.191 5.422 1.00 98.00 87 LEU A CA 1
ATOM 701 C C . LEU A 1 87 ? -11.115 -13.025 4.840 1.00 98.00 87 LEU A C 1
ATOM 703 O O . LEU A 1 87 ? -11.007 -13.095 3.619 1.00 98.00 87 LEU A O 1
ATOM 707 N N . ALA A 1 88 ? -10.306 -13.693 5.667 1.00 97.44 88 ALA A N 1
ATOM 708 C CA . ALA A 1 88 ? -9.199 -14.519 5.186 1.00 97.44 88 ALA A CA 1
ATOM 709 C C . ALA A 1 88 ? -9.671 -15.639 4.240 1.00 97.44 88 ALA A C 1
ATOM 711 O O . ALA A 1 88 ? -9.031 -15.896 3.222 1.00 97.44 88 ALA A O 1
ATOM 712 N N . GLU A 1 89 ? -10.827 -16.252 4.511 1.00 97.12 89 GLU A N 1
ATOM 713 C CA . GLU A 1 89 ? -11.413 -17.264 3.623 1.00 97.12 89 GLU A CA 1
ATOM 714 C C . GLU A 1 89 ? -11.908 -16.673 2.299 1.00 97.12 89 GLU A C 1
ATOM 716 O O . GLU A 1 89 ? -11.741 -17.275 1.237 1.00 97.12 89 GLU A O 1
ATOM 721 N N . VAL A 1 90 ? -12.526 -15.487 2.346 1.00 98.19 90 VAL A N 1
ATOM 722 C CA . VAL A 1 90 ? -12.948 -14.765 1.136 1.00 98.19 90 VAL A CA 1
ATOM 723 C C . VAL A 1 90 ? -11.720 -14.437 0.290 1.00 98.19 90 VAL A C 1
ATOM 725 O O . VAL A 1 90 ? -11.735 -14.699 -0.911 1.00 98.19 90 VAL A O 1
ATOM 728 N N . LEU A 1 91 ? -10.653 -13.925 0.909 1.00 97.81 91 LEU A N 1
ATOM 729 C CA . LEU A 1 91 ? -9.406 -13.609 0.221 1.00 97.81 91 LEU A CA 1
ATOM 730 C C . LEU A 1 91 ? -8.790 -14.860 -0.397 1.00 97.81 91 LEU A C 1
ATOM 732 O O . LEU A 1 91 ? -8.531 -14.839 -1.591 1.00 97.81 91 LEU A O 1
ATOM 736 N N . ALA A 1 92 ? -8.678 -15.971 0.333 1.00 97.62 92 ALA A N 1
ATOM 737 C CA . ALA A 1 92 ? -8.162 -17.224 -0.220 1.00 97.62 92 ALA A CA 1
ATOM 738 C C . ALA A 1 92 ? -8.941 -17.678 -1.471 1.00 97.62 92 ALA A C 1
ATOM 740 O O . ALA A 1 92 ? -8.341 -18.052 -2.478 1.00 97.62 92 ALA A O 1
ATOM 741 N N . ARG A 1 93 ? -10.280 -17.575 -1.458 1.00 98.19 93 ARG A N 1
ATOM 742 C CA . ARG A 1 93 ? -11.106 -17.862 -2.645 1.00 98.19 93 ARG A CA 1
ATOM 743 C C . ARG A 1 93 ? -10.867 -16.869 -3.782 1.00 98.19 93 ARG A C 1
ATOM 745 O O . ARG A 1 93 ? -10.846 -17.279 -4.938 1.00 98.19 93 ARG A O 1
ATOM 752 N N . MET A 1 94 ? -10.701 -15.582 -3.479 1.00 97.44 94 MET A N 1
ATOM 753 C CA . MET A 1 94 ? -10.396 -14.555 -4.481 1.00 97.44 94 MET A CA 1
ATOM 754 C C . MET A 1 94 ? -9.023 -14.774 -5.123 1.00 97.44 94 MET A C 1
ATOM 756 O O . MET A 1 94 ? -8.902 -14.658 -6.340 1.00 97.44 94 MET A O 1
ATOM 760 N N . GLU A 1 95 ? -8.008 -15.114 -4.327 1.00 97.12 95 GLU A N 1
ATOM 761 C CA . GLU A 1 95 ? -6.661 -15.437 -4.802 1.00 97.12 95 GLU A CA 1
ATOM 762 C C . GLU A 1 95 ? -6.681 -16.687 -5.678 1.00 97.12 95 GLU A C 1
ATOM 764 O O . GLU A 1 95 ? -6.179 -16.645 -6.798 1.00 97.12 95 GLU A O 1
ATOM 769 N N . TRP A 1 96 ? -7.341 -17.761 -5.227 1.00 96.00 96 TRP A N 1
ATOM 770 C CA . TRP A 1 96 ? -7.496 -18.993 -6.005 1.00 96.00 96 TRP A CA 1
ATOM 771 C C . TRP A 1 96 ? -8.267 -18.766 -7.305 1.00 96.00 96 TRP A C 1
ATOM 773 O O . TRP A 1 96 ? -7.921 -19.321 -8.342 1.00 96.00 96 TRP A O 1
ATOM 783 N N . HIS A 1 97 ? -9.302 -17.922 -7.277 1.00 96.06 97 HIS A N 1
ATOM 784 C CA . HIS A 1 97 ? -10.039 -17.569 -8.483 1.00 96.06 97 HIS A CA 1
ATOM 785 C C . HIS A 1 97 ? -9.177 -16.748 -9.444 1.00 96.06 97 HIS A C 1
ATOM 787 O O . HIS A 1 97 ? -9.259 -16.952 -10.649 1.00 96.06 97 HIS A O 1
ATOM 793 N N . GLY A 1 98 ? -8.363 -15.815 -8.948 1.00 95.75 98 GLY A N 1
ATOM 794 C CA . GLY A 1 98 ? -7.545 -14.928 -9.774 1.00 95.75 98 GLY A CA 1
ATOM 795 C C . GLY A 1 98 ? -8.370 -14.023 -10.697 1.00 95.75 98 GLY A C 1
ATOM 796 O O . GLY A 1 98 ? -9.604 -14.003 -10.669 1.00 95.75 98 GLY A O 1
ATOM 797 N N . VAL A 1 99 ? -7.693 -13.271 -11.561 1.00 95.50 99 VAL A N 1
ATOM 798 C CA . VAL A 1 99 ? -8.329 -12.410 -12.571 1.00 95.50 99 VAL A CA 1
ATOM 799 C C . VAL A 1 99 ? -7.750 -12.685 -13.951 1.00 95.50 99 VAL A C 1
ATOM 801 O O . VAL A 1 99 ? -6.534 -12.726 -14.121 1.00 95.50 99 VAL A O 1
ATOM 804 N N . ARG A 1 100 ? -8.616 -12.879 -14.947 1.00 95.75 100 ARG A N 1
ATOM 805 C CA . ARG A 1 100 ? -8.186 -13.139 -16.322 1.00 95.75 100 ARG A CA 1
ATOM 806 C C . ARG A 1 100 ? -7.579 -11.886 -16.950 1.00 95.75 100 ARG A C 1
ATOM 808 O O . ARG A 1 100 ? -8.128 -10.786 -16.830 1.00 95.75 100 ARG A O 1
ATOM 815 N N . VAL A 1 101 ? -6.460 -12.072 -17.644 1.00 95.12 101 VAL A N 1
ATOM 816 C CA . VAL A 1 101 ? -5.791 -11.016 -18.405 1.00 95.12 101 VAL A CA 1
ATOM 817 C C . VAL A 1 101 ? -5.599 -11.424 -19.863 1.00 95.12 101 VAL A C 1
ATOM 819 O O . VAL A 1 101 ? -5.384 -12.592 -20.179 1.00 95.12 101 VAL A O 1
ATOM 822 N N . ASP A 1 102 ? -5.658 -10.453 -20.767 1.00 94.31 102 ASP A N 1
ATOM 823 C CA . ASP A 1 102 ? -5.268 -10.625 -22.161 1.00 94.31 102 ASP A CA 1
ATOM 824 C C . ASP A 1 102 ? -3.742 -10.498 -22.280 1.00 94.31 102 ASP A C 1
ATOM 826 O O . ASP A 1 102 ? -3.182 -9.406 -22.421 1.00 94.31 102 ASP A O 1
ATOM 830 N N . GLY A 1 103 ? -3.057 -11.641 -22.179 1.00 91.12 103 GLY A N 1
ATOM 831 C CA . GLY A 1 103 ? -1.598 -11.715 -22.266 1.00 91.12 103 GLY A CA 1
ATOM 832 C C . GLY A 1 103 ? -1.041 -11.209 -23.600 1.00 91.12 103 GLY A C 1
ATOM 833 O O . GLY A 1 103 ? 0.028 -10.599 -23.619 1.00 91.12 103 GLY A O 1
ATOM 834 N N . LYS A 1 104 ? -1.781 -11.386 -24.703 1.00 90.62 104 LYS A N 1
ATOM 835 C CA . LYS A 1 104 ? -1.368 -10.907 -26.026 1.00 90.62 104 LYS A CA 1
ATOM 836 C C . LYS A 1 104 ? -1.426 -9.383 -26.085 1.00 90.62 104 LYS A C 1
ATOM 838 O O . LYS A 1 104 ? -0.434 -8.757 -26.452 1.00 90.62 104 LYS A O 1
ATOM 843 N N . ALA A 1 105 ? -2.533 -8.786 -25.642 1.00 92.69 105 ALA A N 1
ATOM 844 C CA . ALA A 1 105 ? -2.665 -7.332 -25.576 1.00 92.69 105 ALA A CA 1
ATOM 845 C C . ALA A 1 105 ? -1.613 -6.694 -24.649 1.00 92.69 105 ALA A C 1
ATOM 847 O O . ALA A 1 105 ? -1.107 -5.607 -24.935 1.00 92.69 105 ALA A O 1
ATOM 848 N N . LEU A 1 106 ? -1.251 -7.365 -23.547 1.00 93.69 106 LEU A N 1
ATOM 849 C CA . LEU A 1 106 ? -0.171 -6.919 -22.659 1.00 93.69 106 LEU A CA 1
ATOM 850 C C . LEU A 1 106 ? 1.203 -6.977 -23.336 1.00 93.69 106 LEU A C 1
ATOM 852 O O . LEU A 1 106 ? 1.981 -6.036 -23.179 1.00 93.69 106 LEU A O 1
ATOM 856 N N . ALA A 1 107 ? 1.496 -8.040 -24.088 1.00 91.06 107 ALA A N 1
ATOM 857 C CA . ALA A 1 107 ? 2.752 -8.184 -24.821 1.00 91.06 107 ALA A CA 1
ATOM 858 C C . ALA A 1 107 ? 2.890 -7.126 -25.928 1.00 91.06 107 ALA A C 1
ATOM 860 O O . ALA A 1 107 ? 3.893 -6.420 -25.981 1.00 91.06 107 ALA A O 1
ATOM 861 N N . GLU A 1 108 ? 1.850 -6.933 -26.743 1.00 92.50 108 GLU A N 1
ATOM 862 C CA . GLU A 1 108 ? 1.817 -5.886 -27.776 1.00 92.50 108 GLU A CA 1
ATOM 863 C C . GLU A 1 108 ? 1.993 -4.489 -27.168 1.00 92.50 108 GLU A C 1
ATOM 865 O O . GLU A 1 108 ? 2.729 -3.649 -27.690 1.00 92.50 108 GLU A O 1
ATOM 870 N N . PHE A 1 109 ? 1.359 -4.239 -26.018 1.00 94.00 109 PHE A N 1
ATOM 871 C CA . PHE A 1 109 ? 1.523 -2.972 -25.323 1.00 94.00 109 PHE A CA 1
ATOM 872 C C . PHE A 1 109 ? 2.936 -2.787 -24.754 1.00 94.00 109 PHE A C 1
ATOM 874 O O . PHE A 1 109 ? 3.440 -1.665 -24.751 1.00 94.00 109 PHE A O 1
ATOM 881 N N . ALA A 1 110 ? 3.592 -3.854 -24.292 1.00 94.25 110 ALA A N 1
ATOM 882 C CA . ALA A 1 110 ? 4.973 -3.784 -23.821 1.00 94.25 110 ALA A CA 1
ATOM 883 C C . ALA A 1 110 ? 5.939 -3.362 -24.942 1.00 94.25 110 ALA A C 1
ATOM 885 O O . ALA A 1 110 ? 6.776 -2.491 -24.703 1.00 94.25 110 ALA A O 1
ATOM 886 N N . GLU A 1 111 ? 5.769 -3.899 -26.152 1.00 94.88 111 GLU A N 1
ATOM 887 C CA . GLU A 1 111 ? 6.572 -3.531 -27.328 1.00 94.88 111 GLU A CA 1
ATOM 888 C C . GLU A 1 111 ? 6.345 -2.072 -27.754 1.00 94.88 111 GLU A C 1
ATOM 890 O O . GLU A 1 111 ? 7.292 -1.339 -28.045 1.00 94.88 111 GLU A O 1
ATOM 895 N N . GLU A 1 112 ? 5.098 -1.590 -27.720 1.00 94.75 112 GLU A N 1
ATOM 896 C CA . GLU A 1 112 ? 4.812 -0.174 -27.989 1.00 94.75 112 GLU A CA 1
ATOM 897 C C . GLU A 1 112 ? 5.488 0.747 -26.961 1.00 94.75 112 GLU A C 1
ATOM 899 O O . GLU A 1 112 ? 6.018 1.806 -27.312 1.00 94.75 112 GLU A O 1
ATOM 904 N N . LEU A 1 113 ? 5.466 0.362 -25.681 1.00 95.44 113 LEU A N 1
ATOM 905 C CA . LEU A 1 113 ? 6.147 1.115 -24.632 1.00 95.44 113 LEU A CA 1
ATOM 906 C C . LEU A 1 113 ? 7.664 1.116 -24.847 1.00 95.44 113 LEU A C 1
ATOM 908 O O . LEU A 1 113 ? 8.275 2.166 -24.664 1.00 95.44 113 LEU A O 1
ATOM 912 N N . ASP A 1 114 ? 8.260 -0.000 -25.274 1.00 96.12 114 ASP A N 1
ATOM 913 C CA . ASP A 1 114 ? 9.685 -0.069 -25.617 1.00 96.12 114 ASP A CA 1
ATOM 914 C C . ASP A 1 114 ? 10.052 0.882 -26.753 1.00 96.12 114 ASP A C 1
ATOM 916 O O . ASP A 1 114 ? 11.020 1.633 -26.634 1.00 96.12 114 ASP A O 1
ATOM 920 N N . ALA A 1 115 ? 9.261 0.907 -27.828 1.00 96.81 115 ALA A N 1
ATOM 921 C CA . ALA A 1 115 ? 9.490 1.822 -28.941 1.00 96.81 115 ALA A CA 1
ATOM 922 C C . ALA A 1 115 ? 9.451 3.294 -28.489 1.00 96.81 115 ALA A C 1
ATOM 924 O O . ALA A 1 115 ? 10.319 4.084 -28.862 1.00 96.81 115 ALA A O 1
ATOM 925 N N . LYS A 1 116 ? 8.488 3.662 -27.630 1.00 96.31 116 LYS A N 1
ATOM 926 C CA . LYS A 1 116 ? 8.386 5.024 -27.076 1.00 96.31 116 LYS A CA 1
ATOM 927 C C . LYS A 1 116 ? 9.540 5.369 -26.141 1.00 96.31 116 LYS A C 1
ATOM 929 O O . LYS A 1 116 ? 10.064 6.475 -26.219 1.00 96.31 116 LYS A O 1
ATOM 934 N N . ILE A 1 117 ? 9.940 4.440 -25.271 1.00 96.88 117 ILE A N 1
ATOM 935 C CA . ILE A 1 117 ? 11.081 4.631 -24.368 1.00 96.88 117 ILE A CA 1
ATOM 936 C C . ILE A 1 117 ? 12.348 4.894 -25.184 1.00 96.88 117 ILE A C 1
ATOM 938 O O . ILE A 1 117 ? 13.014 5.895 -24.934 1.00 96.88 117 ILE A O 1
ATOM 942 N N . ARG A 1 118 ? 12.623 4.071 -26.204 1.00 96.94 118 ARG A N 1
ATOM 943 C CA . ARG A 1 118 ? 13.791 4.242 -27.082 1.00 96.94 118 ARG A CA 1
ATOM 944 C C . ARG A 1 118 ? 13.788 5.598 -27.783 1.00 96.94 118 ARG A C 1
ATOM 946 O O . ARG A 1 118 ? 14.798 6.290 -27.759 1.00 96.94 118 ARG A O 1
ATOM 953 N N . ALA A 1 119 ? 12.650 6.023 -28.332 1.00 97.19 119 ALA A N 1
ATOM 954 C CA . ALA A 1 119 ? 12.540 7.326 -28.991 1.00 97.19 119 ALA A CA 1
ATOM 955 C C . ALA A 1 119 ? 12.851 8.503 -28.042 1.00 97.19 119 ALA A C 1
ATOM 957 O O . ALA A 1 119 ? 13.555 9.439 -28.421 1.00 97.19 119 ALA A O 1
ATOM 958 N N . LEU A 1 120 ? 12.370 8.448 -26.794 1.00 96.62 120 LEU A N 1
ATOM 959 C CA . LEU A 1 120 ? 12.642 9.477 -25.782 1.00 96.62 120 LEU A CA 1
ATOM 960 C C . LEU A 1 120 ? 14.098 9.446 -25.291 1.00 96.62 120 LEU A C 1
ATOM 962 O O . LEU A 1 120 ? 14.681 10.492 -25.008 1.00 96.62 120 LEU A O 1
ATOM 966 N N . GLU A 1 121 ? 14.697 8.260 -25.190 1.00 96.31 121 GLU A N 1
ATOM 967 C CA . GLU A 1 121 ? 16.117 8.097 -24.866 1.00 96.31 121 GLU A CA 1
ATOM 968 C C . GLU A 1 121 ? 17.012 8.650 -25.982 1.00 96.31 121 GLU A C 1
ATOM 970 O O . GLU A 1 121 ? 17.985 9.345 -25.693 1.00 96.31 121 GLU A O 1
ATOM 975 N N . GLU A 1 122 ? 16.652 8.439 -27.249 1.00 96.25 122 GLU A N 1
ATOM 976 C CA . GLU A 1 122 ? 17.331 9.047 -28.397 1.00 96.25 122 GLU A CA 1
ATOM 977 C C . GLU A 1 122 ? 17.199 10.578 -28.404 1.00 96.25 122 GLU A C 1
ATOM 979 O O . GLU A 1 122 ? 18.165 11.285 -28.705 1.00 96.25 122 GLU A O 1
ATOM 984 N N . GLU A 1 123 ? 16.030 11.121 -28.051 1.00 96.31 123 GLU A N 1
ATOM 985 C CA . GLU A 1 123 ? 15.840 12.568 -27.885 1.00 96.31 123 GLU A CA 1
ATOM 986 C C . GLU A 1 123 ? 16.733 13.121 -26.766 1.00 96.31 123 GLU A C 1
ATOM 988 O O . GLU A 1 123 ? 17.437 14.118 -26.954 1.00 96.31 123 GLU A O 1
ATOM 993 N N . ALA A 1 124 ? 16.775 12.445 -25.618 1.00 95.94 124 ALA A N 1
ATOM 994 C CA . ALA A 1 124 ? 17.641 12.837 -24.515 1.00 95.94 124 ALA A CA 1
ATOM 995 C C . ALA A 1 124 ? 19.127 12.747 -24.884 1.00 95.94 124 ALA A C 1
ATOM 997 O O . ALA A 1 124 ? 19.890 13.653 -24.539 1.00 95.94 124 ALA A O 1
ATOM 998 N N . ALA A 1 125 ? 19.533 11.718 -25.631 1.00 95.06 125 ALA A N 1
ATOM 999 C CA . ALA A 1 125 ? 20.899 11.558 -26.115 1.00 95.06 125 ALA A CA 1
ATOM 1000 C C . ALA A 1 125 ? 21.323 12.716 -27.034 1.00 95.06 125 ALA A C 1
ATOM 1002 O O . ALA A 1 125 ? 22.442 13.214 -26.908 1.00 95.06 125 ALA A O 1
ATOM 1003 N N . LYS A 1 126 ? 20.423 13.219 -27.894 1.00 95.88 126 LYS A N 1
ATOM 1004 C CA . LYS A 1 126 ? 20.678 14.403 -28.741 1.00 95.88 126 LYS A CA 1
ATOM 1005 C C . LYS A 1 126 ? 20.904 15.680 -27.923 1.00 95.88 126 LYS A C 1
ATOM 1007 O O . LYS A 1 126 ? 21.673 16.541 -28.339 1.00 95.88 126 LYS A O 1
ATOM 1012 N N . ILE A 1 127 ? 20.254 15.812 -26.764 1.00 94.06 127 ILE A N 1
ATOM 1013 C CA . ILE A 1 127 ? 20.317 17.015 -25.914 1.00 94.06 127 ILE A CA 1
ATOM 1014 C C . ILE A 1 127 ? 21.488 16.960 -24.919 1.00 94.06 127 ILE A C 1
ATOM 1016 O O . ILE A 1 127 ? 22.141 17.970 -24.650 1.00 94.06 127 ILE A O 1
ATOM 1020 N N . ALA A 1 128 ? 21.728 15.801 -24.310 1.00 93.06 128 ALA A N 1
ATOM 1021 C CA . ALA A 1 128 ? 22.653 15.648 -23.189 1.00 93.06 128 ALA A CA 1
ATOM 1022 C C . ALA A 1 128 ? 23.943 14.889 -23.528 1.00 93.06 128 ALA A C 1
ATOM 1024 O O . ALA A 1 128 ? 24.916 14.991 -22.769 1.00 93.06 128 ALA A O 1
ATOM 1025 N N . GLY A 1 129 ? 23.967 14.192 -24.664 1.00 91.12 129 GLY A N 1
ATOM 1026 C CA . GLY A 1 129 ? 25.002 13.243 -25.060 1.00 91.12 129 GLY A CA 1
ATOM 1027 C C . GLY A 1 129 ? 24.577 11.786 -24.811 1.00 91.12 129 GLY A C 1
ATOM 1028 O O . GLY A 1 129 ? 23.753 11.529 -23.931 1.00 91.12 129 GLY A O 1
ATOM 1029 N N . PRO A 1 130 ? 25.157 10.825 -25.553 1.00 88.44 130 PRO A N 1
ATOM 1030 C CA . PRO A 1 130 ? 24.744 9.416 -25.544 1.00 88.44 130 PRO A CA 1
ATOM 1031 C C . PRO A 1 130 ? 25.020 8.684 -24.223 1.00 88.44 130 PRO A C 1
ATOM 1033 O O . PRO A 1 130 ? 24.449 7.629 -23.974 1.00 88.44 130 PRO A O 1
ATOM 1036 N N . GLU A 1 131 ? 25.877 9.231 -23.362 1.00 87.94 131 GLU A N 1
ATOM 1037 C CA . GLU A 1 131 ? 26.258 8.590 -22.098 1.00 87.94 131 GLU A CA 1
ATOM 1038 C C . GLU A 1 131 ? 25.254 8.811 -20.957 1.00 87.94 131 GLU A C 1
ATOM 1040 O O . GLU A 1 131 ? 25.380 8.204 -19.891 1.00 87.94 131 GLU A O 1
ATOM 1045 N N . LEU A 1 132 ? 24.254 9.681 -21.149 1.00 92.75 132 LEU A N 1
ATOM 1046 C CA . LEU A 1 132 ? 23.259 9.965 -20.120 1.00 92.75 132 LEU A CA 1
ATOM 1047 C C . LEU A 1 132 ? 22.182 8.871 -20.066 1.00 92.75 132 LEU A C 1
ATOM 1049 O O . LEU A 1 132 ? 21.277 8.835 -20.895 1.00 92.75 132 LEU A O 1
ATOM 1053 N N . ASN A 1 133 ? 22.194 8.056 -19.010 1.00 93.31 133 ASN A N 1
ATOM 1054 C CA . ASN A 1 133 ? 21.115 7.117 -18.712 1.00 93.31 133 ASN A CA 1
ATOM 1055 C C . ASN A 1 133 ? 20.017 7.772 -17.851 1.00 93.31 133 ASN A C 1
ATOM 1057 O O . ASN A 1 133 ? 20.216 8.052 -16.664 1.00 93.31 133 ASN A O 1
ATOM 1061 N N . LEU A 1 134 ? 18.818 7.941 -18.419 1.00 93.69 134 LEU A N 1
ATOM 1062 C CA . LEU A 1 134 ? 17.651 8.527 -17.739 1.00 93.69 134 LEU A CA 1
ATOM 1063 C C . LEU A 1 134 ? 17.108 7.670 -16.577 1.00 93.69 134 LEU A C 1
ATOM 1065 O O . LEU A 1 134 ? 16.473 8.191 -15.647 1.00 93.69 134 LEU A O 1
ATOM 1069 N N . HIS A 1 135 ? 17.391 6.366 -16.576 1.00 92.44 135 HIS A N 1
ATOM 1070 C CA . HIS A 1 135 ? 17.040 5.459 -15.480 1.00 92.44 135 HIS A CA 1
ATOM 1071 C C . HIS A 1 135 ? 17.994 5.587 -14.296 1.00 92.44 135 HIS A C 1
ATOM 1073 O O . HIS A 1 135 ? 17.595 5.283 -13.176 1.00 92.44 135 HIS A O 1
ATOM 1079 N N . SER A 1 136 ? 19.225 6.070 -14.506 1.00 93.19 136 SER A N 1
ATOM 1080 C CA . SER A 1 136 ? 20.241 6.198 -13.457 1.00 93.19 136 SER A CA 1
ATOM 1081 C C . SER A 1 136 ? 20.039 7.481 -12.647 1.00 93.19 136 SER A C 1
ATOM 1083 O O . SER A 1 136 ? 20.294 8.580 -13.152 1.00 93.19 136 SER A O 1
ATOM 1085 N N . PRO A 1 137 ? 19.649 7.404 -11.357 1.00 91.75 137 PRO A N 1
ATOM 1086 C CA . PRO A 1 137 ? 19.478 8.608 -10.551 1.00 91.75 137 PRO A CA 1
ATOM 1087 C C . PRO A 1 137 ? 20.792 9.373 -10.355 1.00 91.75 137 PRO A C 1
ATOM 1089 O O . PRO A 1 137 ? 20.761 10.581 -10.129 1.00 91.75 137 PRO A O 1
ATOM 1092 N N . LYS A 1 138 ? 21.938 8.676 -10.442 1.00 92.94 138 LYS A N 1
ATOM 1093 C CA . LYS A 1 138 ? 23.283 9.240 -10.271 1.00 92.94 138 LYS A CA 1
ATOM 1094 C C . LYS A 1 138 ? 23.650 10.115 -11.464 1.00 92.94 138 LYS A C 1
ATOM 1096 O O . LYS A 1 138 ? 23.836 11.311 -11.276 1.00 92.94 138 LYS A O 1
ATOM 1101 N N . GLN A 1 139 ? 23.651 9.538 -12.667 1.00 94.19 139 GLN A N 1
ATOM 1102 C CA . GLN A 1 139 ? 24.011 10.268 -13.884 1.00 94.19 139 GLN A CA 1
ATOM 1103 C C . GLN A 1 139 ? 23.047 11.428 -14.149 1.00 94.19 139 GLN A C 1
ATOM 1105 O O . GLN A 1 139 ? 23.479 12.531 -14.477 1.00 94.19 139 GLN A O 1
ATOM 1110 N N . LEU A 1 140 ? 21.743 11.220 -13.930 1.00 94.25 140 LEU A N 1
ATOM 1111 C CA . LEU A 1 140 ? 20.753 12.287 -14.070 1.00 94.25 140 LEU A CA 1
ATOM 1112 C C . LEU A 1 140 ? 20.994 13.430 -13.072 1.00 94.25 140 LEU A C 1
ATOM 1114 O O . LEU A 1 140 ? 20.864 14.601 -13.418 1.00 94.25 140 LEU A O 1
ATOM 1118 N N . GLY A 1 141 ? 21.364 13.097 -11.835 1.00 92.50 141 GLY A N 1
ATOM 1119 C CA . GLY A 1 141 ? 21.674 14.077 -10.803 1.00 92.50 141 GLY A CA 1
ATOM 1120 C C . GLY A 1 141 ? 22.928 14.894 -11.114 1.00 92.50 141 GLY A C 1
ATOM 1121 O O . GLY A 1 141 ? 22.893 16.120 -11.041 1.00 92.50 141 GLY A O 1
ATOM 1122 N N . GLU A 1 142 ? 24.012 14.224 -11.506 1.00 93.31 142 GLU A N 1
ATOM 1123 C CA . GLU A 1 142 ? 25.265 14.856 -11.943 1.00 93.31 142 GLU A CA 1
ATOM 1124 C C . GLU A 1 142 ? 25.019 15.786 -13.146 1.00 93.31 142 GLU A C 1
ATOM 1126 O O . GLU A 1 142 ? 25.441 16.944 -13.145 1.00 93.31 142 GLU A O 1
ATOM 1131 N N . TYR A 1 143 ? 24.238 15.340 -14.134 1.00 94.19 143 TYR A N 1
ATOM 1132 C CA . TYR A 1 143 ? 23.884 16.162 -15.291 1.00 94.19 143 TYR A CA 1
ATOM 1133 C C . TYR A 1 143 ? 23.086 17.419 -14.906 1.00 94.19 143 TYR A C 1
ATOM 1135 O O . TYR A 1 143 ? 23.461 18.531 -15.287 1.00 94.19 143 TYR A O 1
ATOM 1143 N N . LEU A 1 144 ? 21.996 17.268 -14.144 1.00 94.00 144 LEU A N 1
ATOM 1144 C CA . LEU A 1 144 ? 21.097 18.381 -13.815 1.00 94.00 144 LEU A CA 1
ATOM 1145 C C . LEU A 1 144 ? 21.745 19.397 -12.860 1.00 94.00 144 LEU A C 1
ATOM 1147 O O . LEU A 1 144 ? 21.591 20.605 -13.048 1.00 94.00 144 LEU A O 1
ATOM 1151 N N . PHE A 1 145 ? 22.471 18.930 -11.842 1.00 94.75 145 PHE A N 1
ATOM 1152 C CA . PHE A 1 145 ? 22.921 19.784 -10.738 1.00 94.75 145 PHE A CA 1
ATOM 1153 C C . PHE A 1 145 ? 24.407 20.140 -10.778 1.00 94.75 145 PHE A C 1
ATOM 1155 O O . PHE A 1 145 ? 24.774 21.189 -10.258 1.00 94.75 145 PHE A O 1
ATOM 1162 N N . GLU A 1 146 ? 25.261 19.326 -11.401 1.00 92.00 146 GLU A N 1
ATOM 1163 C CA . GLU A 1 146 ? 26.702 19.613 -11.480 1.00 92.00 146 GLU A CA 1
ATOM 1164 C C . GLU A 1 146 ? 27.063 20.210 -12.841 1.00 92.00 146 GLU A C 1
ATOM 1166 O O . GLU A 1 146 ? 27.654 21.290 -12.899 1.00 92.00 146 GLU A O 1
ATOM 1171 N N . ARG A 1 147 ? 26.624 19.577 -13.938 1.00 92.12 147 ARG A N 1
ATOM 1172 C CA . ARG A 1 147 ? 26.894 20.069 -15.300 1.00 92.12 147 ARG A CA 1
ATOM 1173 C C . ARG A 1 147 ? 26.026 21.273 -15.669 1.00 92.12 147 ARG A C 1
ATOM 1175 O O . ARG A 1 147 ? 26.562 22.296 -16.085 1.00 92.12 147 ARG A O 1
ATOM 1182 N N . LYS A 1 148 ? 24.701 21.176 -15.511 1.00 91.56 148 LYS A N 1
ATOM 1183 C CA . LYS A 1 148 ? 23.765 22.279 -15.813 1.00 91.56 148 LYS A CA 1
ATOM 1184 C C . LYS A 1 148 ? 23.581 23.283 -14.677 1.00 91.56 148 LYS A C 1
ATOM 1186 O O . LYS A 1 148 ? 23.029 24.354 -14.909 1.00 91.56 148 LYS A O 1
ATOM 1191 N N . LYS A 1 149 ? 24.053 22.956 -13.467 1.00 91.50 149 LYS A N 1
ATOM 1192 C CA . LYS A 1 149 ? 23.988 23.825 -12.279 1.00 91.50 149 LYS A CA 1
ATOM 1193 C C . LYS A 1 149 ? 22.572 24.330 -11.963 1.00 91.50 149 LYS A C 1
ATOM 1195 O O . LYS A 1 149 ? 22.401 25.463 -11.513 1.00 91.50 149 LYS A O 1
ATOM 1200 N N . LEU A 1 150 ? 21.546 23.504 -12.190 1.00 90.62 150 LEU A N 1
ATOM 1201 C CA . LEU A 1 150 ? 20.170 23.886 -11.874 1.00 90.62 150 LEU A CA 1
ATOM 1202 C C . LEU A 1 150 ? 19.993 24.074 -10.354 1.00 90.62 150 LEU A C 1
ATOM 1204 O O . LEU A 1 150 ? 20.498 23.275 -9.562 1.00 90.62 150 LEU A O 1
ATOM 1208 N N . PRO A 1 151 ? 19.262 25.106 -9.904 1.00 84.50 151 PRO A N 1
ATOM 1209 C CA . PRO A 1 151 ? 19.030 25.329 -8.483 1.00 84.50 151 PRO A CA 1
ATOM 1210 C C . PRO A 1 151 ? 18.021 24.323 -7.907 1.00 84.50 151 PRO A C 1
ATOM 1212 O O . PRO A 1 151 ? 17.142 23.820 -8.606 1.00 84.50 151 PRO A O 1
ATOM 1215 N N . GLY A 1 152 ? 18.090 24.085 -6.594 1.00 78.31 152 GLY A N 1
ATOM 1216 C CA . GLY A 1 152 ? 17.087 23.297 -5.863 1.00 78.31 152 GLY A CA 1
ATOM 1217 C C . GLY A 1 152 ? 17.389 21.802 -5.714 1.00 78.31 152 GLY A C 1
ATOM 1218 O O . GLY A 1 152 ? 16.555 21.074 -5.171 1.00 78.31 152 GLY A O 1
ATOM 1219 N N . GLY A 1 153 ? 18.574 21.349 -6.134 1.00 81.25 153 GLY A N 1
ATOM 1220 C CA . GLY A 1 153 ? 19.051 19.993 -5.871 1.00 81.25 153 GLY A CA 1
ATOM 1221 C C . GLY A 1 153 ? 19.177 19.709 -4.373 1.00 81.25 153 GLY A C 1
ATOM 1222 O O . GLY A 1 153 ? 19.617 20.551 -3.590 1.00 81.25 153 GLY A O 1
ATOM 1223 N N . ARG A 1 154 ? 18.801 18.498 -3.959 1.00 85.31 154 ARG A N 1
ATOM 1224 C CA . ARG A 1 154 ? 19.015 17.991 -2.594 1.00 85.31 154 ARG A CA 1
ATOM 1225 C C . ARG A 1 154 ? 19.798 16.695 -2.667 1.00 85.31 154 ARG A C 1
ATOM 1227 O O . ARG A 1 154 ? 19.520 15.884 -3.543 1.00 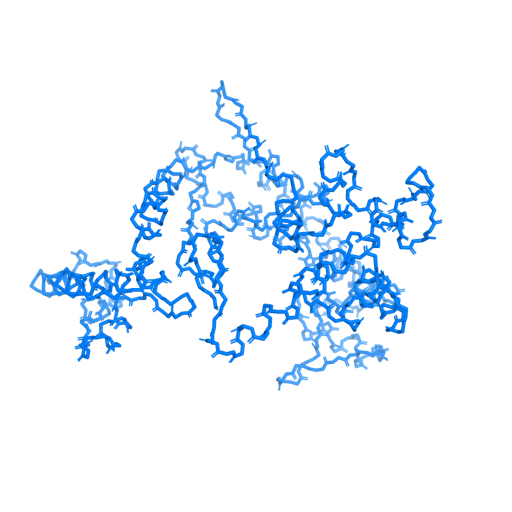85.31 154 ARG A O 1
ATOM 1234 N N . ARG A 1 155 ? 20.730 16.473 -1.743 1.00 89.06 155 ARG A N 1
ATOM 1235 C CA . ARG A 1 155 ? 21.462 15.203 -1.650 1.00 89.06 155 ARG A CA 1
ATOM 1236 C C . ARG A 1 155 ? 20.757 14.230 -0.697 1.00 89.06 155 ARG A C 1
ATOM 1238 O O . ARG A 1 155 ? 20.057 14.641 0.229 1.00 89.06 155 ARG A O 1
ATOM 1245 N N . THR A 1 156 ? 20.880 12.936 -0.964 1.00 88.19 156 THR A N 1
ATOM 1246 C CA . THR A 1 156 ? 20.491 11.851 -0.055 1.00 88.19 156 THR A CA 1
ATOM 1247 C C . THR A 1 156 ? 21.480 11.768 1.110 1.00 88.19 156 THR A C 1
ATOM 1249 O O . THR A 1 156 ? 22.542 12.390 1.085 1.00 88.19 156 THR A O 1
ATOM 1252 N N . ARG A 1 157 ? 21.176 10.942 2.122 1.00 86.50 157 ARG A N 1
ATOM 1253 C CA . ARG A 1 157 ? 22.126 10.637 3.211 1.00 86.50 157 ARG A CA 1
ATOM 1254 C C . ARG A 1 157 ? 23.451 10.057 2.699 1.00 86.50 157 ARG A C 1
ATOM 1256 O O . ARG A 1 157 ? 24.477 10.249 3.329 1.00 86.50 157 ARG A O 1
ATOM 1263 N N . THR A 1 158 ? 23.420 9.384 1.549 1.00 85.81 158 THR A N 1
ATOM 1264 C CA . THR A 1 158 ? 24.590 8.801 0.874 1.00 85.81 158 THR A CA 1
ATOM 1265 C C . THR A 1 158 ? 25.333 9.795 -0.028 1.00 85.81 158 THR A C 1
ATOM 1267 O O . THR A 1 158 ? 26.259 9.406 -0.729 1.00 85.81 158 THR A O 1
ATOM 1270 N N . GLY A 1 159 ? 24.932 11.071 -0.049 1.00 85.88 159 GLY A N 1
ATOM 1271 C CA . GLY A 1 159 ? 25.595 12.128 -0.815 1.00 85.88 159 GLY A CA 1
ATOM 1272 C C . GLY A 1 159 ? 25.181 12.230 -2.288 1.00 85.88 159 GLY A C 1
ATOM 1273 O O . GLY A 1 159 ? 25.588 13.175 -2.957 1.00 85.88 159 GLY A O 1
ATOM 1274 N N . GLN A 1 160 ? 24.343 11.331 -2.804 1.00 89.31 160 GLN A N 1
ATOM 1275 C CA . GLN A 1 160 ? 23.858 11.367 -4.189 1.00 89.31 160 GLN A CA 1
ATOM 1276 C C . GLN A 1 160 ? 22.770 12.433 -4.374 1.00 89.31 160 GLN A C 1
ATOM 1278 O O . GLN A 1 160 ? 21.926 12.616 -3.500 1.00 89.31 160 GLN A O 1
ATOM 1283 N N . TRP A 1 161 ? 22.728 13.116 -5.520 1.00 92.88 161 TRP A N 1
ATOM 1284 C CA . TRP A 1 161 ? 21.607 14.001 -5.845 1.00 92.88 161 TRP A CA 1
ATOM 1285 C C . TRP A 1 161 ? 20.284 13.234 -5.942 1.00 92.88 161 TRP A C 1
ATOM 1287 O O . TRP A 1 161 ? 20.183 12.198 -6.599 1.00 92.88 161 TRP A O 1
ATOM 1297 N N . ARG A 1 162 ? 19.241 13.771 -5.313 1.00 90.12 162 ARG A N 1
ATOM 1298 C CA . ARG A 1 162 ? 17.875 13.271 -5.446 1.00 90.12 162 ARG A CA 1
ATOM 1299 C C . ARG A 1 162 ? 17.335 13.653 -6.814 1.00 90.12 162 ARG A C 1
ATOM 1301 O O . ARG A 1 162 ? 17.306 14.827 -7.165 1.00 90.12 162 ARG A O 1
ATOM 1308 N N . THR A 1 163 ? 16.854 12.659 -7.545 1.00 91.19 163 THR A N 1
ATOM 1309 C CA . THR A 1 163 ? 16.130 12.827 -8.810 1.00 91.19 163 THR A CA 1
ATOM 1310 C C . THR A 1 163 ? 14.815 12.055 -8.761 1.00 91.19 163 THR A C 1
ATOM 1312 O O . THR A 1 163 ? 14.446 11.370 -9.705 1.00 91.19 163 THR A O 1
ATOM 1315 N N . ASP A 1 164 ? 14.128 12.088 -7.620 1.00 89.88 164 ASP A N 1
ATOM 1316 C CA . ASP A 1 164 ? 12.804 11.480 -7.483 1.00 89.88 164 ASP A CA 1
ATOM 1317 C C . ASP A 1 164 ? 11.738 12.258 -8.275 1.00 89.88 164 ASP A C 1
ATOM 1319 O O . ASP A 1 164 ? 12.001 13.327 -8.831 1.00 89.88 164 ASP A O 1
ATOM 1323 N N . GLN A 1 165 ? 10.529 11.695 -8.346 1.00 87.62 165 GLN A N 1
ATOM 1324 C CA . GLN A 1 165 ? 9.419 12.284 -9.095 1.00 87.62 165 GLN A CA 1
ATOM 1325 C C . GLN A 1 165 ? 9.146 13.734 -8.671 1.00 87.62 165 GLN A C 1
ATOM 1327 O O . GLN A 1 165 ? 8.953 14.586 -9.528 1.00 87.62 165 GLN A O 1
ATOM 1332 N N . GLU A 1 166 ? 9.196 14.037 -7.371 1.00 85.31 166 GLU A N 1
ATOM 1333 C CA . GLU A 1 166 ? 8.951 15.387 -6.859 1.00 85.31 166 GLU A CA 1
ATOM 1334 C C . GLU A 1 166 ? 10.006 16.386 -7.355 1.00 85.31 166 GLU A C 1
ATOM 1336 O O . GLU A 1 166 ? 9.663 17.493 -7.772 1.00 85.31 166 GLU A O 1
ATOM 1341 N N . VAL A 1 167 ? 11.289 16.013 -7.326 1.00 89.44 167 VAL A N 1
ATOM 1342 C CA . VAL A 1 167 ? 12.366 16.876 -7.829 1.00 89.44 167 VAL A CA 1
ATOM 1343 C C . VAL A 1 167 ? 12.225 17.108 -9.331 1.00 89.44 167 VAL A C 1
ATOM 1345 O O . VAL A 1 167 ? 12.306 18.252 -9.777 1.00 89.44 167 VAL A O 1
ATOM 1348 N N . LEU A 1 168 ? 12.000 16.049 -10.110 1.00 91.75 168 LEU A N 1
ATOM 1349 C CA . LEU A 1 168 ? 11.917 16.166 -11.564 1.00 91.75 168 LEU A CA 1
ATOM 1350 C C . LEU A 1 168 ? 10.674 16.948 -12.013 1.00 91.75 168 LEU A C 1
ATOM 1352 O O . LEU A 1 168 ? 10.777 17.751 -12.935 1.00 91.75 168 LEU A O 1
ATOM 1356 N N . GLU A 1 169 ? 9.531 16.803 -11.332 1.00 89.19 169 GLU A N 1
ATOM 1357 C CA . GLU A 1 169 ? 8.304 17.561 -11.638 1.00 89.19 169 GLU A CA 1
ATOM 1358 C C . GLU A 1 169 ? 8.505 19.072 -11.506 1.00 89.19 169 GLU A C 1
ATOM 1360 O O . GLU A 1 169 ? 7.989 19.836 -12.315 1.00 89.19 169 GLU A O 1
ATOM 1365 N N . ARG A 1 170 ? 9.311 19.524 -10.538 1.00 87.06 170 ARG A N 1
ATOM 1366 C CA . ARG A 1 170 ? 9.639 20.954 -10.392 1.00 87.06 170 ARG A CA 1
ATOM 1367 C C . ARG A 1 170 ? 10.605 21.467 -11.458 1.00 87.06 170 ARG A C 1
ATOM 1369 O O . ARG A 1 170 ? 10.697 22.675 -11.669 1.00 87.06 170 ARG A O 1
ATOM 1376 N N . LEU A 1 171 ? 11.382 20.570 -12.060 1.00 90.06 171 LEU A N 1
ATOM 1377 C CA . LEU A 1 171 ? 12.398 20.905 -13.053 1.00 90.06 171 LEU A CA 1
ATOM 1378 C C . LEU A 1 171 ? 11.907 20.722 -14.488 1.00 90.06 171 LEU A C 1
ATOM 1380 O O . LEU A 1 171 ? 12.540 21.262 -15.387 1.00 90.06 171 LEU A O 1
ATOM 1384 N N . LYS A 1 172 ? 10.798 20.012 -14.721 1.00 90.69 172 LYS A N 1
ATOM 1385 C CA . LYS A 1 172 ? 10.329 19.652 -16.069 1.00 90.69 172 LYS A CA 1
ATOM 1386 C C . LYS A 1 172 ? 10.094 20.854 -16.991 1.00 90.69 172 LYS A C 1
ATOM 1388 O O . LYS A 1 172 ? 10.340 20.751 -18.186 1.00 90.69 172 LYS A O 1
ATOM 1393 N N . ASP A 1 173 ? 9.662 21.986 -16.432 1.00 89.00 173 ASP A N 1
ATOM 1394 C CA . ASP A 1 173 ? 9.409 23.220 -17.191 1.00 89.00 173 ASP A CA 1
ATOM 1395 C C . ASP A 1 173 ? 10.688 24.051 -17.386 1.00 89.00 173 ASP A C 1
ATOM 1397 O O . ASP A 1 173 ? 10.725 24.978 -18.189 1.00 89.00 173 ASP A O 1
ATOM 1401 N N . ARG A 1 174 ? 11.751 23.726 -16.639 1.00 89.00 174 ARG A N 1
ATOM 1402 C CA . ARG A 1 174 ? 13.061 24.392 -16.697 1.00 89.00 174 ARG A CA 1
ATOM 1403 C C . ARG A 1 174 ? 14.071 23.626 -17.536 1.00 89.00 174 ARG A C 1
ATOM 1405 O O . ARG A 1 174 ? 15.014 24.229 -18.036 1.00 89.00 174 ARG A O 1
ATOM 1412 N N . ASP A 1 175 ? 13.908 22.310 -17.646 1.00 93.12 175 ASP A N 1
ATOM 1413 C CA . ASP A 1 175 ? 14.849 21.450 -18.341 1.00 93.12 175 ASP A CA 1
ATOM 1414 C C . ASP A 1 175 ? 14.153 20.301 -19.089 1.00 93.12 175 ASP A C 1
ATOM 1416 O O . ASP A 1 175 ? 13.462 19.486 -18.463 1.00 93.12 175 ASP A O 1
ATOM 1420 N N . PRO A 1 176 ? 14.377 20.167 -20.409 1.00 94.94 176 PRO A N 1
ATOM 1421 C CA . PRO A 1 176 ? 13.768 19.100 -21.194 1.00 94.94 176 PRO A CA 1
ATOM 1422 C C . PRO A 1 176 ? 14.212 17.702 -20.743 1.00 94.94 176 PRO A C 1
ATOM 1424 O O . PRO A 1 176 ? 13.408 16.778 -20.802 1.00 94.94 176 PRO A O 1
ATOM 1427 N N . ILE A 1 177 ? 15.433 17.527 -20.221 1.00 95.75 177 ILE A N 1
ATOM 1428 C CA . ILE A 1 177 ? 15.906 16.228 -19.718 1.00 95.75 177 ILE A CA 1
ATOM 1429 C C . ILE A 1 177 ? 15.134 15.811 -18.468 1.00 95.75 177 ILE A C 1
ATOM 1431 O O . ILE A 1 177 ? 14.836 14.631 -18.304 1.00 95.75 177 ILE A O 1
ATOM 1435 N N . ALA A 1 178 ? 14.757 16.755 -17.600 1.00 94.50 178 ALA A N 1
ATOM 1436 C CA . ALA A 1 178 ? 13.922 16.436 -16.443 1.00 94.50 178 ALA A CA 1
ATOM 1437 C C . ALA A 1 178 ? 12.526 15.950 -16.873 1.00 94.50 178 ALA A C 1
ATOM 1439 O O . ALA A 1 178 ? 12.019 14.974 -16.315 1.00 94.50 178 ALA A O 1
ATOM 1440 N N . ARG A 1 179 ? 11.939 16.579 -17.901 1.00 95.12 179 ARG A N 1
ATOM 1441 C CA . ARG A 1 179 ? 10.665 16.153 -18.502 1.00 95.12 179 ARG A CA 1
ATOM 1442 C C . ARG A 1 179 ? 10.771 14.767 -19.145 1.00 95.12 179 ARG A C 1
ATOM 1444 O O . ARG A 1 179 ? 9.967 13.896 -18.825 1.00 95.12 179 ARG A O 1
ATOM 1451 N N . LEU A 1 180 ? 11.782 14.547 -19.987 1.00 96.38 180 LEU A N 1
ATOM 1452 C CA . LEU A 1 180 ? 12.022 13.258 -20.646 1.00 96.38 180 LEU A CA 1
ATOM 1453 C C . LEU A 1 180 ? 12.279 12.142 -19.625 1.00 96.38 180 LEU A C 1
ATOM 1455 O O . LEU A 1 180 ? 11.728 11.054 -19.750 1.00 96.38 180 LEU A O 1
ATOM 1459 N N . ALA A 1 181 ? 13.044 12.416 -18.563 1.00 95.56 181 ALA A N 1
ATOM 1460 C CA . ALA A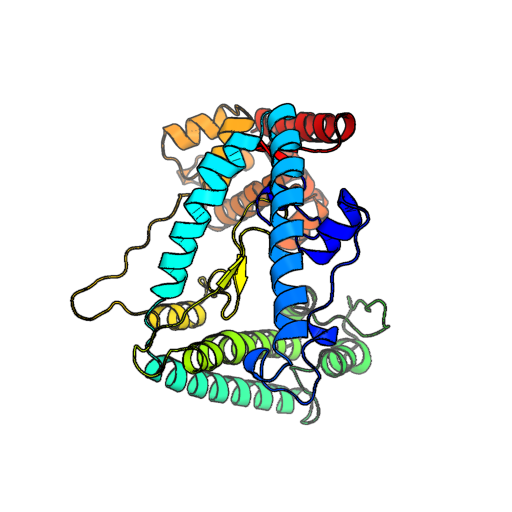 1 181 ? 13.295 11.449 -17.498 1.00 95.56 181 ALA A CA 1
ATOM 1461 C C . ALA A 1 181 ? 12.014 11.034 -16.755 1.00 95.56 181 ALA A C 1
ATOM 1463 O O . ALA A 1 181 ? 11.861 9.857 -16.425 1.00 95.56 181 ALA A O 1
ATOM 1464 N N . LEU A 1 182 ? 11.094 11.970 -16.482 1.00 93.62 182 LEU A N 1
ATOM 1465 C CA . LEU A 1 182 ? 9.789 11.642 -15.891 1.00 93.62 182 LEU A CA 1
ATOM 1466 C C . LEU A 1 182 ? 8.997 10.699 -16.790 1.00 93.62 182 LEU A C 1
ATOM 1468 O O . LEU A 1 182 ? 8.473 9.692 -16.312 1.00 93.62 182 LEU A O 1
ATOM 1472 N N . GLU A 1 183 ? 8.929 11.021 -18.080 1.00 93.94 183 GLU A N 1
ATOM 1473 C CA . GLU A 1 183 ? 8.163 10.249 -19.048 1.00 93.94 183 GLU A CA 1
ATOM 1474 C C . GLU A 1 183 ? 8.759 8.852 -19.244 1.00 93.94 183 GLU A C 1
ATOM 1476 O O . GLU A 1 183 ? 8.058 7.859 -19.054 1.00 93.94 183 GLU A O 1
ATOM 1481 N N . VAL A 1 184 ? 10.069 8.749 -19.482 1.00 95.50 184 VAL A N 1
ATOM 1482 C CA . VAL A 1 184 ? 10.773 7.466 -19.626 1.00 95.50 184 VAL A CA 1
ATOM 1483 C C . VAL A 1 184 ? 10.591 6.586 -18.395 1.00 95.50 184 VAL A C 1
ATOM 1485 O O . VAL A 1 184 ? 10.238 5.416 -18.525 1.00 95.50 184 VAL A O 1
ATOM 1488 N N . ARG A 1 185 ? 10.753 7.129 -17.183 1.00 93.69 185 ARG A N 1
ATOM 1489 C CA . ARG A 1 185 ? 10.563 6.351 -15.947 1.00 93.69 185 ARG A CA 1
ATOM 1490 C C . ARG A 1 185 ? 9.115 5.918 -15.752 1.00 93.69 185 ARG A C 1
ATOM 1492 O O . ARG A 1 185 ? 8.870 4.814 -15.264 1.00 93.69 185 ARG A O 1
ATOM 1499 N N . PHE A 1 186 ? 8.155 6.757 -16.137 1.00 91.31 186 PHE A N 1
ATOM 1500 C CA . PHE A 1 186 ? 6.741 6.403 -16.103 1.00 91.31 186 PHE A CA 1
ATOM 1501 C C . PHE A 1 186 ? 6.431 5.245 -17.064 1.00 91.31 186 PHE A C 1
ATOM 1503 O O . PHE A 1 186 ? 5.839 4.247 -16.643 1.00 91.31 186 PHE A O 1
ATOM 1510 N N . LEU A 1 187 ? 6.879 5.335 -18.320 1.00 93.81 187 LEU A N 1
ATOM 1511 C CA . LEU A 1 187 ? 6.694 4.287 -19.327 1.00 93.81 187 LEU A CA 1
ATOM 1512 C C . LEU A 1 187 ? 7.425 2.995 -18.944 1.00 93.81 187 LEU A C 1
ATOM 1514 O O . LEU A 1 187 ? 6.840 1.915 -19.011 1.00 93.81 187 LEU A O 1
ATOM 1518 N N . ALA A 1 188 ? 8.664 3.090 -18.458 1.00 93.38 188 ALA A N 1
ATOM 1519 C CA . ALA A 1 188 ? 9.450 1.940 -18.021 1.00 93.38 188 ALA A CA 1
ATOM 1520 C C . ALA A 1 188 ? 8.804 1.222 -16.832 1.00 93.38 188 ALA A C 1
ATOM 1522 O O . ALA A 1 188 ? 8.791 -0.012 -16.783 1.00 93.38 188 ALA A O 1
ATOM 1523 N N . LYS A 1 189 ? 8.201 1.967 -15.895 1.00 90.19 189 LYS A N 1
ATOM 1524 C CA . LYS A 1 189 ? 7.401 1.385 -14.812 1.00 90.19 189 LYS A CA 1
ATOM 1525 C C . LYS A 1 189 ? 6.144 0.707 -15.355 1.00 90.19 189 LYS A C 1
ATOM 1527 O O . LYS A 1 189 ? 5.871 -0.425 -14.964 1.00 90.19 189 LYS A O 1
ATOM 1532 N N . LEU A 1 190 ? 5.402 1.353 -16.263 1.00 91.00 190 LEU A N 1
ATOM 1533 C CA . LEU A 1 190 ? 4.230 0.749 -16.912 1.00 91.00 190 LEU A CA 1
ATOM 1534 C C . LEU A 1 190 ? 4.574 -0.580 -17.593 1.00 91.00 190 LEU A C 1
ATOM 1536 O O . LEU A 1 190 ? 3.884 -1.580 -17.386 1.00 91.00 190 LEU A O 1
ATOM 1540 N N . ARG A 1 191 ? 5.680 -0.599 -18.336 1.00 93.88 191 ARG A N 1
ATOM 1541 C CA . ARG A 1 191 ? 6.169 -1.776 -19.046 1.00 93.88 191 ARG A CA 1
ATOM 1542 C C . ARG A 1 191 ? 6.597 -2.885 -18.087 1.00 93.88 191 ARG A C 1
ATOM 1544 O O . ARG A 1 191 ? 6.054 -3.983 -18.133 1.00 93.88 191 ARG A O 1
ATOM 1551 N N . SER A 1 192 ? 7.568 -2.607 -17.218 1.00 90.44 192 SER A N 1
ATOM 1552 C CA . SER A 1 192 ? 8.196 -3.627 -16.366 1.00 90.44 192 SER A CA 1
ATOM 1553 C C . SER A 1 192 ? 7.267 -4.137 -15.268 1.00 90.44 192 SER A C 1
ATOM 1555 O O . SER A 1 192 ? 7.166 -5.340 -15.048 1.00 90.44 192 SER A O 1
ATOM 1557 N N . THR A 1 193 ? 6.584 -3.227 -14.571 1.00 83.81 193 THR A N 1
ATOM 1558 C CA . THR A 1 193 ? 5.808 -3.560 -13.369 1.00 83.81 193 THR A CA 1
ATOM 1559 C C . THR A 1 193 ? 4.442 -4.129 -13.714 1.00 83.81 193 THR A C 1
ATOM 1561 O O . THR A 1 193 ? 3.918 -4.927 -12.939 1.00 83.81 193 THR A O 1
ATOM 1564 N N . TYR A 1 194 ? 3.870 -3.732 -14.854 1.00 87.44 194 TYR A N 1
ATOM 1565 C CA . TYR A 1 194 ? 2.521 -4.136 -15.230 1.00 87.44 194 TYR A CA 1
ATOM 1566 C C . TYR A 1 194 ? 2.516 -4.963 -16.507 1.00 87.44 194 TYR A C 1
ATOM 1568 O O . TYR A 1 194 ? 2.225 -6.142 -16.405 1.00 87.44 194 TYR A O 1
ATOM 1576 N N . ALA A 1 195 ? 2.874 -4.420 -17.674 1.00 90.38 195 ALA A N 1
ATOM 1577 C CA . ALA A 1 195 ? 2.707 -5.146 -18.940 1.00 90.38 195 ALA A CA 1
ATOM 1578 C C . ALA A 1 195 ? 3.444 -6.502 -18.960 1.00 90.38 195 ALA A C 1
ATOM 1580 O O . ALA A 1 195 ? 2.819 -7.553 -19.087 1.00 90.38 195 ALA A O 1
ATOM 1581 N N . VAL A 1 196 ? 4.759 -6.487 -18.725 1.00 91.62 196 VAL A N 1
ATOM 1582 C CA . VAL A 1 196 ? 5.600 -7.695 -18.742 1.00 91.62 196 VAL A CA 1
ATOM 1583 C C . VAL A 1 196 ? 5.318 -8.589 -17.536 1.00 91.62 196 VAL A C 1
ATOM 1585 O O . VAL A 1 196 ? 5.153 -9.799 -17.685 1.00 91.62 196 VAL A O 1
ATOM 1588 N N . LYS A 1 197 ? 5.252 -8.013 -16.326 1.00 90.88 197 LYS A N 1
ATOM 1589 C CA . LYS A 1 197 ? 5.050 -8.804 -15.103 1.00 90.88 197 LYS A CA 1
ATOM 1590 C C . LYS A 1 197 ? 3.675 -9.478 -15.076 1.00 90.88 197 LYS A C 1
ATOM 1592 O O . LYS A 1 197 ? 3.614 -10.638 -14.691 1.00 90.88 197 LYS A O 1
ATOM 1597 N N . LEU A 1 198 ? 2.599 -8.804 -15.497 1.00 91.44 198 LEU A N 1
ATOM 1598 C CA . LEU A 1 198 ? 1.259 -9.405 -15.557 1.00 91.44 198 LEU A CA 1
ATOM 1599 C C . LEU A 1 198 ? 1.201 -10.541 -16.573 1.00 91.44 198 LEU A C 1
ATOM 1601 O O . LEU A 1 198 ? 0.694 -11.602 -16.237 1.00 91.44 198 LEU A O 1
ATOM 1605 N N . ALA A 1 199 ? 1.757 -10.343 -17.772 1.00 89.44 199 ALA A N 1
ATOM 1606 C CA . ALA A 1 199 ? 1.793 -11.391 -18.789 1.00 89.44 199 ALA A CA 1
ATOM 1607 C C . ALA A 1 199 ? 2.574 -12.625 -18.307 1.00 89.44 199 ALA A C 1
ATOM 1609 O O . ALA A 1 199 ? 2.140 -13.748 -18.526 1.00 89.44 199 ALA A O 1
ATOM 1610 N N . LYS A 1 200 ? 3.692 -12.422 -17.597 1.00 91.31 200 LYS A N 1
ATOM 1611 C CA . LYS A 1 200 ? 4.500 -13.514 -17.035 1.00 91.31 200 LYS A CA 1
ATOM 1612 C C . LYS A 1 200 ? 3.822 -14.242 -15.867 1.00 91.31 200 LYS A C 1
ATOM 1614 O O . LYS A 1 200 ? 4.068 -15.426 -15.678 1.00 91.31 200 LYS A O 1
ATOM 1619 N N . LEU A 1 201 ? 3.056 -13.525 -15.044 1.00 92.00 201 LEU A N 1
ATOM 1620 C CA . LEU A 1 201 ? 2.358 -14.090 -13.883 1.00 92.00 201 LEU A CA 1
ATOM 1621 C C . LEU A 1 201 ? 1.012 -14.728 -14.237 1.00 92.00 201 LEU A C 1
ATOM 1623 O O . LEU A 1 201 ? 0.384 -15.313 -13.359 1.00 92.00 201 LEU A O 1
ATOM 1627 N N . ALA A 1 202 ? 0.546 -14.571 -15.475 1.00 92.69 202 ALA A N 1
ATOM 1628 C CA . ALA A 1 202 ? -0.650 -15.249 -15.931 1.00 92.69 202 ALA A CA 1
ATOM 1629 C C . ALA A 1 202 ? -0.381 -16.756 -15.986 1.00 92.69 202 ALA A C 1
ATOM 1631 O O . ALA A 1 202 ? 0.583 -17.203 -16.607 1.00 92.69 202 ALA A O 1
ATOM 1632 N N . ASP A 1 203 ? -1.243 -17.517 -15.328 1.00 92.81 203 ASP A N 1
ATOM 1633 C CA . ASP A 1 203 ? -1.268 -18.967 -15.396 1.00 92.81 203 ASP A CA 1
ATOM 1634 C C . ASP A 1 203 ? -1.434 -19.411 -16.867 1.00 92.81 203 ASP A C 1
ATOM 1636 O O . ASP A 1 203 ? -2.351 -18.923 -17.538 1.00 92.81 203 ASP A O 1
ATOM 1640 N N . PRO A 1 204 ? -0.549 -20.274 -17.403 1.00 90.19 204 PRO A N 1
ATOM 1641 C CA . PRO A 1 204 ? -0.565 -20.639 -18.821 1.00 90.19 204 PRO A CA 1
ATOM 1642 C C . PRO A 1 204 ? -1.852 -21.330 -19.281 1.00 90.19 204 PRO A C 1
ATOM 1644 O O . PRO A 1 204 ? -2.239 -21.166 -20.438 1.00 90.19 204 PRO A O 1
ATOM 1647 N N . ASP A 1 205 ? -2.514 -22.070 -18.390 1.00 91.25 205 ASP A N 1
ATOM 1648 C CA . ASP A 1 205 ? -3.679 -22.888 -18.730 1.00 91.25 205 ASP A CA 1
ATOM 1649 C C . ASP A 1 205 ? -4.976 -22.069 -18.677 1.00 91.25 205 ASP A C 1
ATOM 1651 O O . ASP A 1 205 ? -5.878 -22.237 -19.499 1.00 91.25 205 ASP A O 1
ATOM 1655 N N . THR A 1 206 ? -5.073 -21.144 -17.723 1.00 92.38 206 THR A N 1
ATOM 1656 C CA . THR A 1 206 ? -6.291 -20.366 -17.454 1.00 92.38 206 THR A CA 1
ATOM 1657 C C . THR A 1 206 ? -6.208 -18.912 -17.930 1.00 92.38 206 THR A C 1
ATOM 1659 O O . THR A 1 206 ? -7.237 -18.243 -18.079 1.00 92.38 206 THR A O 1
ATOM 1662 N N . GLY A 1 207 ? -5.001 -18.390 -18.163 1.00 93.56 207 GLY A N 1
ATOM 1663 C CA . GLY A 1 207 ? -4.747 -16.979 -18.468 1.00 93.56 207 GLY A CA 1
ATOM 1664 C C . GLY A 1 207 ? -5.041 -16.041 -17.292 1.00 93.56 207 GLY A C 1
ATOM 1665 O O . GLY A 1 207 ? -5.326 -14.855 -17.498 1.00 93.56 207 GLY A O 1
ATOM 1666 N N . ARG A 1 208 ? -5.050 -16.563 -16.060 1.00 95.88 208 ARG A N 1
ATOM 1667 C CA . ARG A 1 208 ? -5.434 -15.819 -14.855 1.00 95.88 208 ARG A CA 1
ATOM 1668 C C . ARG A 1 208 ? -4.224 -15.443 -14.025 1.00 95.88 208 ARG A C 1
ATOM 1670 O O . ARG A 1 208 ? -3.266 -16.190 -13.902 1.00 95.88 208 ARG A O 1
ATOM 1677 N N . VAL A 1 209 ? -4.276 -14.253 -13.447 1.00 95.31 209 VAL A N 1
ATOM 1678 C CA . VAL A 1 209 ? -3.264 -13.753 -12.523 1.00 95.31 209 VAL A CA 1
ATOM 1679 C C . VAL A 1 209 ? -3.788 -13.894 -11.101 1.00 95.31 209 VAL A C 1
ATOM 1681 O O . VAL A 1 209 ? -4.868 -13.389 -10.778 1.00 95.31 209 VAL A O 1
ATOM 1684 N N . HIS A 1 210 ? -2.993 -14.536 -10.251 1.00 96.31 210 HIS A N 1
ATOM 1685 C CA . HIS A 1 210 ? -3.309 -14.811 -8.852 1.00 96.31 210 HIS A CA 1
ATOM 1686 C C . HIS A 1 210 ? -2.484 -13.882 -7.958 1.00 96.31 210 HIS A C 1
ATOM 1688 O O . HIS A 1 210 ? -1.327 -14.155 -7.660 1.00 96.31 210 HIS A O 1
ATOM 1694 N N . THR A 1 211 ? -3.057 -12.735 -7.586 1.00 95.62 211 THR A N 1
ATOM 1695 C CA . THR A 1 211 ? -2.413 -11.816 -6.633 1.00 95.62 211 THR A CA 1
ATOM 1696 C C . THR A 1 211 ? -2.434 -12.401 -5.224 1.00 95.62 211 THR A C 1
ATOM 1698 O O . THR A 1 211 ? -3.360 -13.132 -4.891 1.00 95.62 211 THR A O 1
ATOM 1701 N N . SER A 1 212 ? -1.472 -12.025 -4.384 1.00 95.88 212 SER A N 1
ATOM 1702 C CA . SER A 1 212 ? -1.527 -12.268 -2.940 1.00 95.88 212 SER A CA 1
ATOM 1703 C C . SER A 1 212 ? -2.030 -11.020 -2.217 1.00 95.88 212 SER A C 1
ATOM 1705 O O . SER A 1 212 ? -1.420 -9.948 -2.313 1.00 95.88 212 SER A O 1
ATOM 1707 N N . TYR A 1 213 ? -3.124 -11.142 -1.473 1.00 96.94 213 TYR A N 1
ATOM 1708 C CA . TYR A 1 213 ? -3.663 -10.113 -0.597 1.00 96.94 213 TYR A CA 1
ATOM 1709 C C . TYR A 1 213 ? -3.065 -10.246 0.804 1.00 96.94 213 TYR A C 1
ATOM 1711 O O . TYR A 1 213 ? -3.285 -11.212 1.528 1.00 96.94 213 TYR A O 1
ATOM 1719 N N . ASN A 1 214 ? -2.345 -9.216 1.243 1.00 95.38 214 ASN A N 1
ATOM 1720 C CA . ASN A 1 214 ? -1.713 -9.221 2.557 1.00 95.38 214 ASN A CA 1
ATOM 1721 C C . ASN A 1 214 ? -2.581 -8.469 3.567 1.00 95.38 214 ASN A C 1
ATOM 1723 O O . ASN A 1 214 ? -2.668 -7.234 3.537 1.00 95.38 214 ASN A O 1
ATOM 1727 N N . GLN A 1 215 ? -3.204 -9.227 4.468 1.00 95.38 215 GLN A N 1
ATOM 1728 C CA . GLN A 1 215 ? -4.128 -8.710 5.478 1.00 95.38 215 GLN A CA 1
ATOM 1729 C C . GLN A 1 215 ? -3.417 -8.134 6.713 1.00 95.38 215 GLN A C 1
ATOM 1731 O O . GLN A 1 215 ? -3.864 -7.144 7.280 1.00 95.38 215 GLN A O 1
ATOM 1736 N N . ALA A 1 216 ? -2.274 -8.706 7.099 1.00 94.88 216 ALA A N 1
ATOM 1737 C CA . ALA A 1 216 ? -1.559 -8.371 8.333 1.00 94.88 216 ALA A CA 1
ATOM 1738 C C . ALA A 1 216 ? -0.281 -7.537 8.100 1.00 94.88 216 ALA A C 1
ATOM 1740 O O . ALA A 1 216 ? 0.732 -7.751 8.764 1.00 94.88 216 ALA A O 1
ATOM 1741 N N . THR A 1 217 ? -0.301 -6.614 7.130 1.00 91.38 217 THR A N 1
ATOM 1742 C CA . THR A 1 217 ? 0.890 -5.826 6.740 1.00 91.38 217 THR A CA 1
ATOM 1743 C C . THR A 1 217 ? 0.745 -4.336 7.008 1.00 91.38 217 THR A C 1
ATOM 1745 O O . THR A 1 217 ? 1.662 -3.716 7.542 1.00 91.38 217 THR A O 1
ATOM 1748 N N . THR A 1 218 ? -0.374 -3.724 6.619 1.00 92.62 218 THR A N 1
ATOM 1749 C CA . THR A 1 218 ? -0.543 -2.277 6.803 1.00 92.62 218 THR A CA 1
ATOM 1750 C C . THR A 1 218 ? -0.900 -1.972 8.252 1.00 92.62 218 THR A C 1
ATOM 1752 O O . THR A 1 218 ? -1.601 -2.743 8.900 1.00 92.62 218 THR A O 1
ATOM 1755 N N . THR A 1 219 ? -0.467 -0.831 8.777 1.00 92.31 219 THR A N 1
ATOM 1756 C CA . THR A 1 219 ? -0.841 -0.412 10.136 1.00 92.31 219 THR A CA 1
ATOM 1757 C C . THR A 1 219 ? -2.298 0.022 10.246 1.00 92.31 219 THR A C 1
ATOM 1759 O O . THR A 1 219 ? -2.831 0.027 11.339 1.00 92.31 219 THR A O 1
ATOM 1762 N N . THR A 1 220 ? -2.945 0.390 9.137 1.00 92.19 220 THR A N 1
ATOM 1763 C CA . THR A 1 220 ? -4.278 1.014 9.127 1.00 92.19 220 THR A CA 1
ATOM 1764 C C . THR A 1 220 ? -5.437 0.033 8.939 1.00 92.19 220 THR A C 1
ATOM 1766 O O . THR A 1 220 ? -6.589 0.465 8.890 1.00 92.19 220 THR A O 1
ATOM 1769 N N . GLY A 1 221 ? -5.167 -1.264 8.768 1.00 92.12 221 GLY A N 1
ATOM 1770 C CA . GLY A 1 221 ? -6.205 -2.266 8.494 1.00 92.12 221 GLY A CA 1
ATOM 1771 C C . GLY A 1 221 ? -6.557 -2.423 7.016 1.00 92.12 221 GLY A C 1
ATOM 1772 O O . GLY A 1 221 ? -7.417 -3.230 6.676 1.00 92.12 221 GLY A O 1
ATOM 1773 N N . ARG A 1 222 ? -5.930 -1.657 6.113 1.00 94.56 222 ARG A N 1
ATOM 1774 C CA . ARG A 1 222 ? -6.149 -1.807 4.668 1.00 94.56 222 ARG A CA 1
ATOM 1775 C C . ARG A 1 222 ? -5.430 -3.053 4.155 1.00 94.56 222 ARG A C 1
ATOM 1777 O O . ARG A 1 222 ? -4.268 -3.282 4.486 1.00 94.56 222 ARG A O 1
ATOM 1784 N N . LEU A 1 223 ? -6.080 -3.805 3.271 1.00 95.44 223 LEU A N 1
ATOM 1785 C CA . LEU A 1 223 ? -5.390 -4.841 2.505 1.00 95.44 223 LEU A CA 1
ATOM 1786 C C . LEU A 1 223 ? -4.274 -4.200 1.680 1.00 95.44 223 LEU A C 1
ATOM 1788 O O . LEU A 1 223 ? -4.455 -3.102 1.150 1.00 95.44 223 LEU A O 1
ATOM 1792 N N . SER A 1 224 ? -3.158 -4.901 1.529 1.00 94.56 224 SER A N 1
ATOM 1793 C CA . SER A 1 224 ? -2.199 -4.625 0.457 1.00 94.56 224 SER A CA 1
ATOM 1794 C C . SER A 1 224 ? -2.185 -5.784 -0.539 1.00 94.56 224 SER A C 1
ATOM 1796 O O . SER A 1 224 ? -2.747 -6.836 -0.249 1.00 94.56 224 SER A O 1
ATOM 1798 N N . SER A 1 225 ? -1.572 -5.608 -1.711 1.00 94.25 225 SER A N 1
ATOM 1799 C CA . SER A 1 225 ? -1.434 -6.698 -2.690 1.00 94.25 225 SER A CA 1
ATOM 1800 C C . SER A 1 225 ? -0.012 -6.808 -3.228 1.00 94.25 225 SER A C 1
ATOM 1802 O O . SER A 1 225 ? 0.667 -5.788 -3.409 1.00 94.25 225 SER A O 1
ATOM 1804 N N . SER A 1 226 ? 0.419 -8.036 -3.494 1.00 93.56 226 SER A N 1
ATOM 1805 C CA . SER A 1 226 ? 1.718 -8.385 -4.066 1.00 93.56 226 SER A CA 1
ATOM 1806 C C . SER A 1 226 ? 1.571 -9.437 -5.163 1.00 93.56 226 SER A C 1
ATOM 1808 O O . SER A 1 226 ? 0.541 -10.091 -5.287 1.00 93.56 226 SER A O 1
ATOM 1810 N N . ASP A 1 227 ? 2.599 -9.509 -6.008 1.00 87.62 227 ASP A N 1
ATOM 1811 C CA . ASP A 1 227 ? 2.763 -10.510 -7.070 1.00 87.62 227 ASP A CA 1
ATOM 1812 C C . ASP A 1 227 ? 1.508 -10.837 -7.891 1.00 87.62 227 ASP A C 1
ATOM 1814 O O . ASP A 1 227 ? 1.113 -11.990 -7.990 1.00 87.62 227 ASP A O 1
ATOM 1818 N N . PRO A 1 228 ? 0.908 -9.830 -8.558 1.00 90.06 228 PRO A N 1
ATOM 1819 C CA . PRO A 1 228 ? 1.319 -8.424 -8.670 1.00 90.06 228 PRO A CA 1
ATOM 1820 C C . PRO A 1 228 ? 0.554 -7.496 -7.712 1.00 90.06 228 PRO A C 1
ATOM 1822 O O . PRO A 1 228 ? -0.500 -7.837 -7.191 1.00 90.06 228 PRO A O 1
ATOM 1825 N N . ASN A 1 229 ? 1.031 -6.259 -7.534 1.00 89.56 229 ASN A N 1
ATOM 1826 C CA . ASN A 1 229 ? 0.270 -5.254 -6.788 1.00 89.56 229 ASN A CA 1
ATOM 1827 C C . ASN A 1 229 ? -0.858 -4.660 -7.656 1.00 89.56 229 ASN A C 1
ATOM 1829 O O . ASN A 1 229 ? -0.644 -3.684 -8.385 1.00 89.56 229 ASN A O 1
ATOM 1833 N N . LEU A 1 230 ? -2.056 -5.243 -7.567 1.00 86.94 230 LEU A N 1
ATOM 1834 C CA . LEU A 1 230 ? -3.246 -4.814 -8.310 1.00 86.94 230 LEU A CA 1
ATOM 1835 C C . LEU A 1 230 ? -3.829 -3.480 -7.819 1.00 86.94 230 LEU A C 1
ATOM 1837 O O . LEU A 1 230 ? -4.499 -2.780 -8.579 1.00 86.94 230 LEU A O 1
ATOM 1841 N N . GLN A 1 231 ? -3.548 -3.079 -6.577 1.00 85.75 231 GLN A N 1
ATOM 1842 C CA . GLN A 1 231 ? -4.048 -1.815 -6.020 1.00 85.75 231 GLN A CA 1
ATOM 1843 C C . GLN A 1 231 ? -3.379 -0.584 -6.639 1.00 85.75 231 GLN A C 1
ATOM 1845 O O . GLN A 1 231 ? -3.991 0.477 -6.741 1.00 85.75 231 GLN A O 1
ATOM 1850 N N . ASN A 1 232 ? -2.129 -0.726 -7.080 1.00 83.12 232 ASN A N 1
ATOM 1851 C CA . ASN A 1 232 ? -1.317 0.384 -7.568 1.00 83.12 232 ASN A CA 1
ATOM 1852 C C . ASN A 1 232 ? -1.338 0.547 -9.094 1.00 83.12 232 ASN A C 1
ATOM 1854 O O . ASN A 1 232 ? -0.497 1.268 -9.630 1.00 83.12 232 ASN A O 1
ATOM 1858 N N . ILE A 1 233 ? -2.250 -0.106 -9.821 1.00 83.81 233 ILE A N 1
ATOM 1859 C CA . ILE A 1 233 ? -2.348 0.036 -11.283 1.00 83.81 233 ILE A CA 1
ATOM 1860 C C . ILE A 1 233 ? -2.776 1.474 -11.634 1.00 83.81 233 ILE A C 1
ATOM 1862 O O . ILE A 1 233 ? -3.840 1.906 -11.185 1.00 83.81 233 ILE A O 1
ATOM 1866 N N . PRO A 1 234 ? -1.998 2.233 -12.435 1.00 81.00 234 PRO A N 1
ATOM 1867 C CA . PRO A 1 234 ? -2.335 3.613 -12.781 1.00 81.00 234 PRO A CA 1
ATOM 1868 C C . PRO A 1 234 ? -3.688 3.743 -13.492 1.00 81.00 234 PRO A C 1
ATOM 1870 O O . PRO A 1 234 ? -3.991 2.995 -14.415 1.00 81.00 234 PRO A O 1
ATOM 1873 N N . ILE A 1 235 ? -4.490 4.737 -13.090 1.00 77.06 235 ILE A N 1
ATOM 1874 C CA . ILE A 1 235 ? -5.899 4.865 -13.530 1.00 77.06 235 ILE A CA 1
ATOM 1875 C C . ILE A 1 235 ? -6.189 6.152 -14.309 1.00 77.06 235 ILE A C 1
ATOM 1877 O O . ILE A 1 235 ? -7.185 6.249 -15.025 1.00 77.06 235 ILE A O 1
ATOM 1881 N N . ARG A 1 236 ? -5.361 7.181 -14.095 1.00 76.50 236 ARG A N 1
ATOM 1882 C CA . ARG A 1 236 ? -5.656 8.560 -14.513 1.00 76.50 236 ARG A CA 1
ATOM 1883 C C . ARG A 1 236 ? -5.148 8.889 -15.912 1.00 76.50 236 ARG A C 1
ATOM 1885 O O . ARG A 1 236 ? -5.633 9.843 -16.504 1.00 76.50 236 ARG A O 1
ATOM 1892 N N . THR A 1 237 ? -4.191 8.122 -16.425 1.00 84.00 237 THR A N 1
ATOM 1893 C CA . THR A 1 237 ? -3.616 8.322 -17.757 1.00 84.00 237 THR A CA 1
ATOM 1894 C C . THR A 1 237 ? -4.214 7.332 -18.747 1.00 84.00 237 THR A C 1
ATOM 1896 O O . THR A 1 237 ? -4.595 6.223 -18.369 1.00 84.00 237 THR A O 1
ATOM 1899 N N . GLU A 1 238 ? -4.260 7.703 -20.026 1.00 87.06 238 GLU A N 1
ATOM 1900 C CA . GLU A 1 238 ? -4.744 6.812 -21.089 1.00 87.06 238 GLU A CA 1
ATOM 1901 C C . GLU A 1 238 ? -3.918 5.516 -21.158 1.00 87.06 238 GLU A C 1
ATOM 1903 O O . GLU A 1 238 ? -4.464 4.420 -21.261 1.00 87.06 238 GLU A O 1
ATOM 1908 N N . LEU A 1 239 ? -2.598 5.621 -20.977 1.00 86.81 239 LEU A N 1
ATOM 1909 C CA . LEU A 1 239 ? -1.698 4.467 -20.903 1.00 86.81 239 LEU A CA 1
ATOM 1910 C C . LEU A 1 239 ? -1.987 3.563 -19.692 1.00 86.81 239 LEU A C 1
ATOM 1912 O O . LEU A 1 239 ? -1.967 2.343 -19.818 1.00 86.81 239 LEU A O 1
ATOM 1916 N N . GLY A 1 240 ? -2.318 4.135 -18.530 1.00 85.44 240 GLY A N 1
ATOM 1917 C CA . GLY A 1 240 ? -2.744 3.353 -17.365 1.00 85.44 240 GLY A CA 1
ATOM 1918 C C . GLY A 1 240 ? -4.086 2.649 -17.592 1.00 85.44 240 GLY A C 1
ATOM 1919 O O . GLY A 1 240 ? -4.252 1.477 -17.254 1.00 85.44 240 GLY A O 1
ATOM 1920 N N . ARG A 1 241 ? -5.032 3.323 -18.259 1.00 88.81 241 ARG A N 1
ATOM 1921 C CA . ARG A 1 241 ? -6.314 2.717 -18.656 1.00 88.81 241 ARG A CA 1
ATOM 1922 C C . ARG A 1 241 ? -6.126 1.544 -19.613 1.00 88.81 241 ARG A C 1
ATOM 1924 O O . ARG A 1 241 ? -6.879 0.582 -19.511 1.00 88.81 241 ARG A O 1
ATOM 1931 N N . ARG A 1 242 ? -5.118 1.576 -20.490 1.00 89.81 242 ARG A N 1
ATOM 1932 C CA . ARG A 1 242 ? -4.784 0.434 -21.359 1.00 89.81 242 ARG A CA 1
ATOM 1933 C C . ARG A 1 242 ? -4.376 -0.807 -20.576 1.00 89.81 242 ARG A C 1
ATOM 1935 O O . ARG A 1 242 ? -4.866 -1.877 -20.909 1.00 89.81 242 ARG A O 1
ATOM 1942 N N . ILE A 1 243 ? -3.592 -0.666 -19.502 1.00 89.75 243 ILE A N 1
ATOM 1943 C CA . ILE A 1 243 ? -3.302 -1.795 -18.600 1.00 89.75 243 ILE A CA 1
ATOM 1944 C C . ILE A 1 243 ? -4.598 -2.368 -18.024 1.00 89.75 243 ILE A C 1
ATOM 1946 O O . ILE A 1 243 ? -4.779 -3.577 -18.014 1.00 89.75 243 ILE A O 1
ATOM 1950 N N . ARG A 1 244 ? -5.534 -1.515 -17.588 1.00 89.56 244 ARG A N 1
ATOM 1951 C CA . ARG A 1 244 ? -6.835 -1.983 -17.082 1.00 89.56 244 ARG A CA 1
ATOM 1952 C C . ARG A 1 244 ? -7.690 -2.674 -18.140 1.00 89.56 244 ARG A C 1
ATOM 1954 O O . ARG A 1 244 ? -8.370 -3.629 -17.800 1.00 89.56 244 ARG A O 1
ATOM 1961 N N . ARG A 1 245 ? -7.645 -2.219 -19.396 1.00 91.50 245 ARG A N 1
ATOM 1962 C CA . ARG A 1 245 ? -8.362 -2.861 -20.512 1.00 91.50 245 ARG A CA 1
ATOM 1963 C C . ARG A 1 245 ? -7.879 -4.286 -20.787 1.00 91.50 245 ARG A C 1
ATOM 1965 O O . ARG A 1 245 ? -8.640 -5.060 -21.349 1.00 91.50 245 ARG A O 1
ATOM 1972 N N . ALA A 1 246 ? -6.661 -4.632 -20.373 1.00 93.50 246 ALA A N 1
ATOM 1973 C CA . ALA A 1 246 ? -6.171 -5.999 -20.468 1.00 93.50 246 ALA A CA 1
ATOM 1974 C C . ALA A 1 246 ? -6.790 -6.940 -19.424 1.00 93.50 246 ALA A C 1
ATOM 1976 O O . ALA A 1 246 ? -6.682 -8.148 -19.582 1.00 93.50 246 ALA A O 1
ATOM 1977 N N . PHE A 1 247 ? -7.438 -6.432 -18.372 1.00 94.50 247 PHE A N 1
ATOM 1978 C CA . PHE A 1 247 ? -8.233 -7.268 -17.474 1.00 94.50 247 PHE A CA 1
ATOM 1979 C C . PHE A 1 247 ? -9.580 -7.507 -18.142 1.00 94.50 247 PHE A C 1
ATOM 1981 O O . PHE A 1 247 ? -10.348 -6.567 -18.358 1.00 94.50 247 PHE A O 1
ATOM 1988 N N . VAL A 1 248 ? -9.848 -8.760 -18.492 1.00 95.56 248 VAL A N 1
ATOM 1989 C CA . VAL A 1 248 ? -10.990 -9.137 -19.327 1.00 95.56 248 VAL A CA 1
ATOM 1990 C C . VAL A 1 248 ? -11.870 -10.144 -18.594 1.00 95.56 248 VAL A C 1
ATOM 1992 O O . VAL A 1 248 ? -11.355 -10.952 -17.819 1.00 95.56 248 VAL A O 1
ATOM 1995 N N . PRO A 1 249 ? -13.198 -10.112 -18.793 1.00 95.81 249 PRO A N 1
ATOM 1996 C CA . PRO A 1 249 ? -14.060 -11.148 -18.251 1.00 95.81 249 PRO A CA 1
ATOM 1997 C C . PRO A 1 249 ? -13.828 -12.480 -18.972 1.00 95.81 249 PRO A C 1
ATOM 1999 O O . PRO A 1 249 ? -13.272 -12.548 -20.070 1.00 95.81 249 PRO A O 1
ATOM 2002 N N . GLU A 1 250 ? -14.293 -13.554 -18.350 1.00 92.25 250 GLU A N 1
ATOM 2003 C CA . GLU A 1 250 ? -14.445 -14.838 -19.023 1.00 92.25 250 GLU A CA 1
ATOM 2004 C C . GLU A 1 250 ? -15.551 -14.778 -20.092 1.00 92.25 250 GLU A C 1
ATOM 2006 O O . GLU A 1 250 ? -16.422 -13.904 -20.061 1.00 92.25 250 GLU A O 1
ATOM 2011 N N . ALA A 1 251 ? -15.518 -15.698 -21.059 1.00 90.94 251 ALA A N 1
ATOM 2012 C CA . ALA A 1 251 ? -16.542 -15.777 -22.094 1.00 90.94 251 ALA A CA 1
ATOM 2013 C C . ALA A 1 251 ? -17.935 -15.964 -21.466 1.00 90.94 251 ALA A C 1
ATOM 2015 O O . ALA A 1 251 ? -18.136 -16.848 -20.640 1.00 90.94 251 ALA A O 1
ATOM 2016 N N . GLY A 1 252 ? -18.891 -15.116 -21.854 1.00 95.81 252 GLY A N 1
ATOM 2017 C CA . GLY A 1 252 ? -20.241 -15.104 -21.277 1.00 95.81 252 GLY A CA 1
ATOM 2018 C C . GLY A 1 252 ? -20.385 -14.302 -19.977 1.00 95.81 252 GLY A C 1
ATOM 2019 O O . GLY A 1 252 ? -21.492 -14.209 -19.454 1.00 95.81 252 GLY A O 1
ATOM 2020 N N . PHE A 1 253 ? -19.310 -13.685 -19.473 1.00 96.50 253 PHE A N 1
ATOM 2021 C CA . PHE A 1 253 ? -19.317 -12.869 -18.256 1.00 96.50 253 PHE A CA 1
ATOM 2022 C C . PHE A 1 253 ? -19.030 -11.391 -18.546 1.00 96.50 253 PHE A C 1
ATOM 2024 O O . PHE A 1 253 ? -18.570 -11.009 -19.622 1.00 96.50 253 PHE A O 1
ATOM 2031 N N . MET A 1 254 ? -19.265 -10.544 -17.540 1.00 96.50 254 MET A N 1
ATOM 2032 C CA . MET A 1 254 ? -18.891 -9.130 -17.546 1.00 96.50 254 MET A CA 1
ATOM 2033 C C . MET A 1 254 ? -18.169 -8.747 -16.252 1.00 96.50 254 MET A C 1
ATOM 2035 O O . MET A 1 254 ? -18.434 -9.311 -15.192 1.00 96.50 254 MET A O 1
ATOM 2039 N N . LEU A 1 255 ? -17.268 -7.765 -16.332 1.00 94.88 255 LEU A N 1
ATOM 2040 C CA . LEU A 1 255 ? -16.626 -7.193 -15.148 1.00 94.88 255 LEU A CA 1
ATOM 2041 C C . LEU A 1 255 ? -17.537 -6.136 -14.520 1.00 94.88 255 LEU A C 1
ATOM 2043 O O . LEU A 1 255 ? -17.970 -5.201 -15.194 1.00 94.88 255 LEU A O 1
ATOM 2047 N N . VAL A 1 256 ? -17.782 -6.261 -13.216 1.00 95.38 256 VAL A N 1
ATOM 2048 C CA . VAL A 1 256 ? -18.559 -5.300 -12.424 1.00 95.38 256 VAL A CA 1
ATOM 2049 C C . VAL A 1 256 ? -17.626 -4.584 -11.455 1.00 95.38 256 VAL A C 1
ATOM 2051 O O . VAL A 1 256 ? -16.865 -5.220 -10.729 1.00 95.38 256 VAL A O 1
ATOM 2054 N N . ALA A 1 257 ? -17.691 -3.253 -11.434 1.00 91.69 257 ALA A N 1
ATOM 2055 C CA . ALA A 1 257 ? -16.957 -2.427 -10.485 1.00 91.69 257 ALA A CA 1
ATOM 2056 C C . ALA A 1 257 ? -17.932 -1.789 -9.489 1.00 91.69 257 ALA A C 1
ATOM 2058 O O . ALA A 1 257 ? -18.807 -1.020 -9.882 1.00 91.69 257 ALA A O 1
ATOM 2059 N N . ALA A 1 258 ? -17.750 -2.085 -8.203 1.00 95.00 258 ALA A N 1
ATOM 2060 C CA . ALA A 1 258 ? -18.469 -1.455 -7.102 1.00 95.00 258 ALA A CA 1
ATOM 2061 C C . ALA A 1 258 ? -17.471 -0.674 -6.236 1.00 95.00 258 ALA A C 1
ATOM 2063 O O . ALA A 1 258 ? -16.494 -1.243 -5.752 1.00 95.00 258 ALA A O 1
ATOM 2064 N N . ASP A 1 259 ? -17.700 0.629 -6.066 1.00 92.75 259 ASP A N 1
ATOM 2065 C CA . ASP A 1 259 ? -16.803 1.528 -5.335 1.00 92.75 259 ASP A CA 1
ATOM 2066 C C . ASP A 1 259 ? -17.566 2.346 -4.289 1.00 92.75 259 ASP A C 1
ATOM 2068 O O . ASP A 1 259 ? -18.649 2.883 -4.550 1.00 92.75 259 ASP A O 1
ATOM 2072 N N . TYR A 1 260 ? -16.979 2.480 -3.099 1.00 94.12 260 TYR A N 1
ATOM 2073 C CA . TYR A 1 260 ? -17.528 3.356 -2.075 1.00 94.12 260 TYR A CA 1
ATOM 2074 C C . TYR A 1 260 ? -17.181 4.812 -2.373 1.00 94.12 260 TYR A C 1
ATOM 2076 O O . TYR A 1 260 ? -16.093 5.299 -2.055 1.00 94.12 260 TYR A O 1
ATOM 2084 N N . SER A 1 261 ? -18.167 5.541 -2.890 1.00 90.75 261 SER A N 1
ATOM 2085 C CA . SER A 1 261 ? -18.041 6.962 -3.210 1.00 90.75 261 SER A CA 1
ATOM 2086 C C . SER A 1 261 ? -17.584 7.797 -2.007 1.00 90.75 261 SER A C 1
ATOM 2088 O O . SER A 1 261 ? -18.387 8.152 -1.140 1.00 90.75 261 SER A O 1
ATOM 2090 N N . GLN A 1 262 ? -16.298 8.163 -2.005 1.00 89.06 262 GLN A N 1
ATOM 2091 C CA . GLN A 1 262 ? -15.671 9.092 -1.054 1.00 89.06 262 GLN A CA 1
ATOM 2092 C C . GLN A 1 262 ? -15.824 8.662 0.416 1.00 89.06 262 GLN A C 1
ATOM 2094 O O . GLN A 1 262 ? -16.062 9.498 1.290 1.00 89.06 262 GLN A O 1
ATOM 2099 N N . ILE A 1 263 ? -15.682 7.360 0.698 1.00 94.06 263 ILE A N 1
ATOM 2100 C CA . ILE A 1 263 ? -15.895 6.795 2.042 1.00 94.06 263 ILE A CA 1
ATOM 2101 C C . ILE A 1 263 ? -15.138 7.533 3.150 1.00 94.06 263 ILE A C 1
ATOM 2103 O O . ILE A 1 263 ? -15.704 7.779 4.208 1.00 94.06 263 ILE A O 1
ATOM 2107 N N . GLU A 1 264 ? -13.898 7.959 2.907 1.00 92.44 264 GLU A N 1
ATOM 2108 C CA . GLU A 1 264 ? -13.097 8.630 3.934 1.00 92.44 264 GLU A CA 1
ATOM 2109 C C . GLU A 1 264 ? -13.650 10.011 4.311 1.00 92.44 264 GLU A C 1
ATOM 2111 O O . GLU A 1 264 ? -13.658 10.369 5.485 1.00 92.44 264 GLU A O 1
ATOM 2116 N N . LEU A 1 265 ? -14.185 10.770 3.346 1.00 92.31 265 LEU A N 1
ATOM 2117 C CA . LEU A 1 265 ? -14.824 12.058 3.636 1.00 92.31 265 LEU A CA 1
ATOM 2118 C C . LEU A 1 265 ? -16.179 11.876 4.322 1.00 92.31 265 LEU A C 1
ATOM 2120 O O . LEU A 1 265 ? -16.544 12.680 5.177 1.00 92.31 265 LEU A O 1
ATOM 2124 N N . ARG A 1 266 ? -16.906 10.801 3.998 1.00 94.62 266 ARG A N 1
ATOM 2125 C CA . ARG A 1 266 ? -18.141 10.438 4.708 1.00 94.62 266 ARG A CA 1
ATOM 2126 C C . ARG A 1 266 ? -17.855 10.055 6.158 1.00 94.62 266 ARG A C 1
ATOM 2128 O O . ARG A 1 266 ? -18.574 10.492 7.051 1.00 94.62 266 ARG A O 1
ATOM 2135 N N . LEU A 1 267 ? -16.786 9.295 6.396 1.00 94.75 267 LEU A N 1
ATOM 2136 C CA . LEU A 1 267 ? -16.319 8.965 7.741 1.00 94.75 267 LEU A CA 1
ATOM 2137 C C . LEU A 1 267 ? -15.865 10.219 8.492 1.00 94.75 267 LEU A C 1
ATOM 2139 O O . LEU A 1 267 ? -16.251 10.395 9.639 1.00 94.75 267 LEU A O 1
ATOM 2143 N N . MET A 1 268 ? -15.132 11.129 7.846 1.00 93.44 268 MET A N 1
ATOM 2144 C CA . MET A 1 268 ? -14.773 12.417 8.447 1.00 93.44 268 MET A CA 1
ATOM 2145 C C . MET A 1 268 ? -16.018 13.211 8.854 1.00 93.44 268 MET A C 1
ATOM 2147 O O . MET A 1 268 ? -16.091 13.678 9.986 1.00 93.44 268 MET A O 1
ATOM 2151 N N . ALA A 1 269 ? -17.026 13.322 7.984 1.00 94.44 269 ALA A N 1
ATOM 2152 C CA . ALA A 1 269 ? -18.288 13.987 8.317 1.00 94.44 269 ALA A CA 1
ATOM 2153 C C . ALA A 1 269 ? -18.991 13.320 9.514 1.00 94.44 269 ALA A C 1
ATOM 2155 O O . ALA A 1 269 ? -19.474 14.010 10.408 1.00 94.44 269 ALA A O 1
ATOM 2156 N N . HIS A 1 270 ? -19.000 11.985 9.560 1.00 95.75 270 HIS A N 1
ATOM 2157 C CA . HIS A 1 270 ? -19.564 11.216 10.668 1.00 95.75 270 HIS A CA 1
ATOM 2158 C C . HIS A 1 270 ? -18.824 11.462 11.991 1.00 95.75 270 HIS A C 1
ATOM 2160 O O . HIS A 1 270 ? -19.458 11.812 12.981 1.00 95.75 270 HIS A O 1
ATOM 2166 N N . PHE A 1 271 ? -17.497 11.319 12.010 1.00 94.94 271 PHE A N 1
ATOM 2167 C CA . PHE A 1 271 ? -16.694 11.469 13.225 1.00 94.94 271 PHE A CA 1
ATOM 2168 C C . PHE A 1 271 ? -16.627 12.910 13.731 1.00 94.94 271 PHE A C 1
ATOM 2170 O O . PHE A 1 271 ? -16.615 13.141 14.937 1.00 94.94 271 PHE A O 1
ATOM 2177 N N . SER A 1 272 ? -16.580 13.878 12.816 1.00 95.56 272 SER A N 1
ATOM 2178 C CA . SER A 1 272 ? -16.531 15.296 13.173 1.00 95.56 272 SER A CA 1
ATOM 2179 C C . SER A 1 272 ? -17.875 15.871 13.602 1.00 95.56 272 SER A C 1
ATOM 2181 O O . SER A 1 272 ? -17.904 16.926 14.240 1.00 95.56 272 SER A O 1
ATOM 2183 N N . GLY A 1 273 ? -18.983 15.222 13.224 1.00 96.00 273 GLY A N 1
ATOM 2184 C CA . GLY A 1 273 ? -20.324 15.772 13.403 1.00 96.00 273 GLY A CA 1
ATOM 2185 C C . GLY A 1 273 ? -20.512 17.125 12.707 1.00 96.00 273 GLY A C 1
ATOM 2186 O O . GLY A 1 273 ? -21.367 17.905 13.115 1.00 96.00 273 GLY A O 1
ATOM 2187 N N . ASP A 1 274 ? -19.687 17.445 11.705 1.00 95.19 274 ASP A N 1
ATOM 2188 C CA . ASP A 1 274 ? -19.701 18.752 11.055 1.00 95.19 274 ASP A CA 1
ATOM 2189 C C . ASP A 1 274 ? -20.970 18.916 10.210 1.00 95.19 274 ASP A C 1
ATOM 2191 O O . ASP A 1 274 ? -21.156 18.241 9.194 1.00 95.19 274 ASP A O 1
ATOM 2195 N N . GLU A 1 275 ? -21.857 19.816 10.635 1.00 93.06 275 GLU A N 1
ATOM 2196 C CA . GLU A 1 275 ? -23.178 20.010 10.025 1.00 93.06 275 GLU A CA 1
ATOM 2197 C C . GLU A 1 275 ? -23.084 20.344 8.536 1.00 93.06 275 GLU A C 1
ATOM 2199 O O . GLU A 1 275 ? -23.841 19.805 7.730 1.00 93.06 275 GLU A O 1
ATOM 2204 N N . ALA A 1 276 ? -22.105 21.169 8.158 1.00 89.94 276 ALA A N 1
ATOM 2205 C CA . ALA A 1 276 ? -21.875 21.570 6.780 1.00 89.94 276 ALA A CA 1
ATOM 2206 C C . ALA A 1 276 ? -21.505 20.381 5.878 1.00 89.94 276 ALA A C 1
ATOM 2208 O O . ALA A 1 276 ? -22.006 20.298 4.752 1.00 89.94 276 ALA A O 1
ATOM 2209 N N . LEU A 1 277 ? -20.658 19.460 6.353 1.00 91.38 277 LEU A N 1
ATOM 2210 C CA . LEU A 1 277 ? -20.323 18.234 5.619 1.00 91.38 277 LEU A CA 1
ATOM 2211 C C . LEU A 1 277 ? -21.498 17.246 5.591 1.00 91.38 277 LEU A C 1
ATOM 2213 O O . LEU A 1 277 ? -21.796 16.673 4.542 1.00 91.38 277 LEU A O 1
ATOM 2217 N N . LEU A 1 278 ? -22.179 17.053 6.724 1.00 94.38 278 LEU A N 1
ATOM 2218 C CA . LEU A 1 278 ? -23.329 16.149 6.828 1.00 94.38 278 LEU A CA 1
ATOM 2219 C C . LEU A 1 278 ? -24.471 16.583 5.905 1.00 94.38 278 LEU A C 1
ATOM 2221 O O . LEU A 1 278 ? -25.042 15.756 5.194 1.00 94.38 278 LEU A O 1
ATOM 2225 N N . GLU A 1 279 ? -24.790 17.875 5.883 1.00 92.50 279 GLU A N 1
ATOM 2226 C CA . GLU A 1 279 ? -25.804 18.448 5.003 1.00 92.50 279 GLU A CA 1
ATOM 2227 C C . GLU A 1 279 ? -25.425 18.284 3.528 1.00 92.50 279 GLU A C 1
ATOM 2229 O O . GLU A 1 279 ? -26.259 17.850 2.731 1.00 92.50 279 GLU A O 1
ATOM 2234 N N . ALA A 1 280 ? -24.165 18.556 3.166 1.00 91.62 280 ALA A N 1
ATOM 2235 C CA . ALA A 1 280 ? -23.691 18.387 1.796 1.00 91.62 280 ALA A CA 1
ATOM 2236 C C . ALA A 1 280 ? -23.861 16.939 1.307 1.00 91.62 280 ALA A C 1
ATOM 2238 O O . ALA A 1 280 ? -24.376 16.720 0.209 1.00 91.62 280 ALA A O 1
ATOM 2239 N N . PHE A 1 281 ? -23.520 15.947 2.137 1.00 93.69 281 PHE A N 1
ATOM 2240 C CA . PHE A 1 281 ? -23.731 14.541 1.789 1.00 93.69 281 PHE A CA 1
ATOM 2241 C C . PHE A 1 281 ? -25.209 14.138 1.748 1.00 93.69 281 PHE A C 1
ATOM 2243 O O . PHE A 1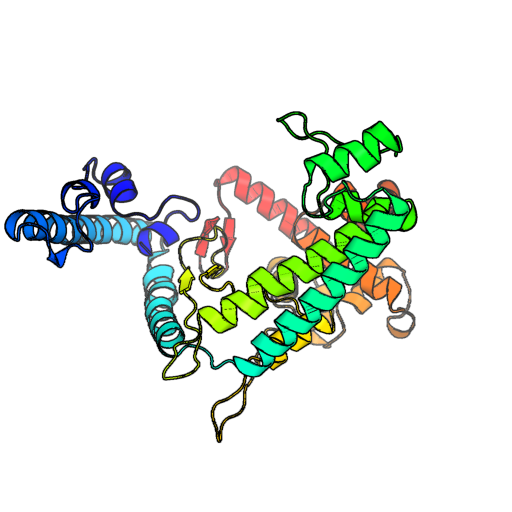 281 ? -25.584 13.371 0.862 1.00 93.69 281 PHE A O 1
ATOM 2250 N N . ARG A 1 282 ? -26.053 14.646 2.658 1.00 94.31 282 ARG A N 1
ATOM 2251 C CA . ARG A 1 282 ? -27.505 14.372 2.660 1.00 94.31 282 ARG A CA 1
ATOM 2252 C C . ARG A 1 282 ? -28.200 14.924 1.418 1.00 94.31 282 ARG A C 1
ATOM 2254 O O . ARG A 1 282 ? -29.093 14.275 0.888 1.00 94.31 282 ARG A O 1
ATOM 2261 N N . LYS A 1 283 ? -27.771 16.095 0.945 1.00 94.25 283 LYS A N 1
ATOM 2262 C CA . LYS A 1 283 ? -28.290 16.737 -0.271 1.00 94.25 283 LYS A CA 1
ATOM 2263 C C . LYS A 1 283 ? -27.662 16.202 -1.565 1.00 94.25 283 LYS A C 1
ATOM 2265 O O . LYS A 1 283 ? -28.008 16.680 -2.637 1.00 94.25 283 LYS A O 1
ATOM 2270 N N . GLY A 1 284 ? -26.731 15.245 -1.483 1.00 92.25 284 GLY A N 1
ATOM 2271 C CA . GLY A 1 284 ? -26.057 14.686 -2.659 1.00 92.25 284 GLY A CA 1
ATOM 2272 C C . GLY A 1 284 ? -25.162 15.684 -3.401 1.00 92.25 284 GLY A C 1
ATOM 2273 O O . GLY A 1 284 ? -24.913 15.507 -4.591 1.00 92.25 284 GLY A O 1
ATOM 2274 N N . LEU A 1 285 ? -24.686 16.733 -2.723 1.00 90.19 285 LEU A N 1
ATOM 2275 C CA . LEU A 1 285 ? -23.829 17.746 -3.336 1.00 90.19 285 LEU A CA 1
ATOM 2276 C C . LEU A 1 285 ? -22.430 17.185 -3.618 1.00 90.19 285 LEU A C 1
ATOM 2278 O O . LEU A 1 285 ? -21.914 16.336 -2.885 1.00 90.19 285 LEU A O 1
ATOM 2282 N N . ASP A 1 286 ? -21.770 17.721 -4.645 1.00 90.50 286 ASP A N 1
ATOM 2283 C CA . ASP A 1 286 ? -20.337 17.506 -4.828 1.00 90.50 286 ASP A CA 1
ATOM 2284 C C . ASP A 1 286 ? -19.585 18.187 -3.680 1.00 90.50 286 ASP A C 1
ATOM 2286 O O . ASP A 1 286 ? -19.520 19.413 -3.603 1.00 90.50 286 ASP A O 1
ATOM 2290 N N . ILE A 1 287 ? -19.008 17.387 -2.781 1.00 89.81 287 ILE A N 1
ATOM 2291 C CA . ILE A 1 287 ? -18.359 17.898 -1.571 1.00 89.81 287 ILE A CA 1
ATOM 2292 C C . ILE A 1 287 ? -17.182 18.823 -1.879 1.00 89.81 287 ILE A C 1
ATOM 2294 O O . ILE A 1 287 ? -16.939 19.776 -1.148 1.00 89.81 287 ILE A O 1
ATOM 2298 N N . HIS A 1 288 ? -16.450 18.576 -2.967 1.00 91.25 288 HIS A N 1
ATOM 2299 C CA . HIS A 1 288 ? -15.309 19.403 -3.337 1.00 91.25 288 HIS A CA 1
ATOM 2300 C C . HIS A 1 288 ? -15.776 20.743 -3.887 1.00 91.25 288 HIS A C 1
ATOM 2302 O O . HIS A 1 288 ? -15.193 21.770 -3.547 1.00 91.25 288 HIS A O 1
ATOM 2308 N N . ALA A 1 289 ? -16.841 20.743 -4.691 1.00 90.62 289 ALA A N 1
ATOM 2309 C CA . ALA A 1 289 ? -17.451 21.979 -5.160 1.00 90.62 289 ALA A CA 1
ATOM 2310 C C . ALA A 1 289 ? -18.097 22.755 -4.002 1.00 90.62 289 ALA A C 1
ATOM 2312 O O . ALA A 1 289 ? -17.875 23.953 -3.875 1.00 90.62 289 ALA A O 1
ATOM 2313 N N . ALA A 1 290 ? -18.799 22.078 -3.092 1.00 88.06 290 ALA A N 1
ATOM 2314 C CA . ALA A 1 290 ? -19.391 22.694 -1.908 1.00 88.06 290 ALA A CA 1
ATOM 2315 C C . ALA A 1 290 ? -18.328 23.318 -0.986 1.00 88.06 290 ALA A C 1
ATOM 2317 O O . ALA A 1 290 ? -18.505 24.441 -0.507 1.00 88.06 290 ALA A O 1
ATOM 2318 N N . THR A 1 291 ? -17.199 22.635 -0.763 1.00 87.19 291 THR A N 1
ATOM 2319 C CA . THR A 1 291 ? -16.078 23.214 -0.014 1.00 87.19 291 THR A CA 1
ATOM 2320 C C . THR A 1 291 ? -15.453 24.391 -0.766 1.00 87.19 291 THR A C 1
ATOM 2322 O O . THR A 1 291 ? -15.194 25.422 -0.149 1.00 87.19 291 THR A O 1
ATOM 2325 N N . ALA A 1 292 ? -15.246 24.286 -2.083 1.00 89.56 292 ALA A N 1
ATOM 2326 C CA . ALA A 1 292 ? -14.698 25.375 -2.894 1.00 89.56 292 ALA A CA 1
ATOM 2327 C C . ALA A 1 292 ? -15.577 26.633 -2.837 1.00 89.56 292 ALA A C 1
ATOM 2329 O O . ALA A 1 292 ? -15.073 27.715 -2.545 1.00 89.56 292 ALA A O 1
ATOM 2330 N N . ALA A 1 293 ? -16.886 26.469 -3.042 1.00 89.06 293 ALA A N 1
ATOM 2331 C CA . ALA A 1 293 ? -17.900 27.515 -2.948 1.00 89.06 293 ALA A CA 1
ATOM 2332 C C . ALA A 1 293 ? -17.843 28.219 -1.592 1.00 89.06 293 ALA A C 1
ATOM 2334 O O . ALA A 1 293 ? -17.779 29.444 -1.508 1.00 89.06 293 ALA A O 1
ATOM 2335 N N . ARG A 1 294 ? -17.776 27.433 -0.508 1.00 84.12 294 ARG A N 1
ATOM 2336 C CA . ARG A 1 294 ? -17.665 27.971 0.848 1.00 84.12 294 ARG A CA 1
ATOM 2337 C C . ARG A 1 294 ? -16.367 28.742 1.050 1.00 84.12 294 ARG A C 1
ATOM 2339 O O . ARG A 1 294 ? -16.444 29.893 1.465 1.00 84.12 294 ARG A O 1
ATOM 2346 N N . ILE A 1 295 ? -15.210 28.159 0.739 1.00 83.25 295 ILE A N 1
ATOM 2347 C CA . ILE A 1 295 ? -13.901 28.813 0.909 1.00 83.25 295 ILE A CA 1
ATOM 2348 C C . ILE A 1 295 ? -13.830 30.120 0.109 1.00 83.25 295 ILE A C 1
ATOM 2350 O O . ILE A 1 295 ? -13.364 31.128 0.630 1.00 83.25 295 ILE A O 1
ATOM 2354 N N . ALA A 1 296 ? -14.315 30.116 -1.133 1.00 84.38 296 ALA A N 1
ATOM 2355 C CA . ALA A 1 296 ? -14.276 31.281 -2.012 1.00 84.38 296 ALA A CA 1
ATOM 2356 C C . ALA A 1 296 ? -15.419 32.285 -1.776 1.00 84.38 296 ALA A C 1
ATOM 2358 O O . ALA A 1 296 ? -15.351 33.403 -2.275 1.00 84.38 296 ALA A O 1
ATOM 2359 N N . GLY A 1 297 ? -16.458 31.912 -1.022 1.00 85.50 297 GLY A N 1
ATOM 2360 C CA . GLY A 1 297 ? -17.623 32.767 -0.780 1.00 85.50 297 GLY A CA 1
ATOM 2361 C C . GLY A 1 297 ? -18.508 32.974 -2.012 1.00 85.50 297 GLY A C 1
ATOM 2362 O O . GLY A 1 297 ? -19.134 34.022 -2.128 1.00 85.50 297 GLY A O 1
ATOM 2363 N N . VAL A 1 298 ? -18.561 31.997 -2.921 1.00 90.88 298 VAL A N 1
ATOM 2364 C CA . VAL A 1 298 ? -19.352 32.050 -4.164 1.00 90.88 298 VAL A CA 1
ATOM 2365 C C . VAL A 1 298 ? -20.444 30.970 -4.177 1.00 90.88 298 VAL A C 1
ATOM 2367 O O . VAL A 1 298 ? -20.318 29.985 -3.446 1.00 90.88 298 VAL A O 1
ATOM 2370 N N . PRO A 1 299 ? -21.508 31.109 -4.993 1.00 90.75 299 PRO A N 1
ATOM 2371 C CA . PRO A 1 299 ? -22.455 30.021 -5.252 1.00 90.75 299 PRO A CA 1
ATOM 2372 C C . PRO A 1 299 ? -21.762 28.772 -5.817 1.00 90.75 299 PRO A C 1
ATOM 2374 O O . PRO A 1 299 ? -20.732 28.880 -6.485 1.00 90.75 299 PRO A O 1
ATOM 2377 N N . ILE A 1 300 ? -22.318 27.579 -5.580 1.00 89.44 300 ILE A N 1
ATOM 2378 C CA . ILE A 1 300 ? -21.706 26.315 -6.037 1.00 89.44 300 ILE A CA 1
ATOM 2379 C C . ILE A 1 300 ? -21.647 26.222 -7.567 1.00 89.44 300 ILE A C 1
ATOM 2381 O O . ILE A 1 300 ? -20.725 25.630 -8.117 1.00 89.44 300 ILE A O 1
ATOM 2385 N N . GLU A 1 301 ? -22.582 26.877 -8.247 1.00 92.75 301 GLU A N 1
ATOM 2386 C CA . GLU A 1 301 ? -22.678 26.987 -9.702 1.00 92.75 301 GLU A CA 1
ATOM 2387 C C . GLU A 1 301 ? -21.558 27.855 -10.295 1.00 92.75 301 GLU A C 1
ATOM 2389 O O . GLU A 1 301 ? -21.205 27.698 -11.460 1.00 92.75 301 GLU A O 1
ATOM 2394 N N . ALA A 1 302 ? -20.978 28.750 -9.489 1.00 92.88 302 ALA A N 1
ATOM 2395 C CA . ALA A 1 302 ? -19.844 29.597 -9.859 1.00 92.88 302 ALA A CA 1
ATOM 2396 C C . ALA A 1 302 ? -18.482 28.916 -9.616 1.00 92.88 302 ALA A C 1
ATOM 2398 O O . ALA A 1 302 ? -17.441 29.514 -9.884 1.00 92.88 302 ALA A O 1
ATOM 2399 N N . VAL A 1 303 ? -18.463 27.679 -9.106 1.00 92.62 303 VAL A N 1
ATOM 2400 C CA . VAL A 1 303 ? -17.221 26.935 -8.874 1.00 92.62 303 VAL A CA 1
ATOM 2401 C C . VAL A 1 303 ? -16.704 26.355 -10.182 1.00 92.62 303 VAL A C 1
ATOM 2403 O O . VAL A 1 303 ? -17.285 25.429 -10.747 1.00 92.62 303 VAL A O 1
ATOM 2406 N N . ASP A 1 304 ? -15.548 26.844 -10.619 1.00 93.75 304 ASP A N 1
ATOM 2407 C CA . ASP A 1 304 ? -14.854 26.278 -11.768 1.00 93.75 304 ASP A CA 1
ATOM 2408 C C . ASP A 1 304 ? -14.069 24.988 -11.424 1.00 93.75 304 ASP A C 1
ATOM 2410 O O . ASP A 1 304 ? -13.941 24.543 -10.272 1.00 93.75 304 ASP A O 1
ATOM 2414 N N . GLY A 1 305 ? -13.519 24.354 -12.463 1.00 91.19 305 GLY A N 1
ATOM 2415 C CA . GLY A 1 305 ? -12.747 23.121 -12.322 1.00 91.19 305 GLY A CA 1
ATOM 2416 C C . GLY A 1 305 ? -11.462 23.280 -11.503 1.00 91.19 305 GLY A C 1
ATOM 2417 O O . GLY A 1 305 ? -11.050 22.333 -10.822 1.00 91.19 305 GLY A O 1
ATOM 2418 N N . GLU A 1 306 ? -10.830 24.455 -11.527 1.00 88.75 306 GLU A N 1
ATOM 2419 C CA . GLU A 1 306 ? -9.614 24.717 -10.765 1.00 88.75 306 GLU A CA 1
ATOM 2420 C C . GLU A 1 306 ? -9.927 24.890 -9.276 1.00 88.75 306 GLU A C 1
ATOM 2422 O O . GLU A 1 306 ? -9.286 24.243 -8.442 1.00 88.75 306 GLU A O 1
ATOM 2427 N N . MET A 1 307 ? -10.946 25.679 -8.940 1.00 88.38 307 MET A N 1
ATOM 2428 C CA . MET A 1 307 ? -11.459 25.863 -7.585 1.00 88.38 307 MET A CA 1
ATOM 2429 C C . MET A 1 307 ? -11.819 24.515 -6.961 1.00 88.38 307 MET A C 1
ATOM 2431 O O . MET A 1 307 ? -11.349 24.181 -5.868 1.00 88.38 307 MET A O 1
ATOM 2435 N N . ARG A 1 308 ? -12.564 23.680 -7.696 1.00 91.88 308 ARG A N 1
ATOM 2436 C CA . ARG A 1 308 ? -12.909 22.322 -7.263 1.00 91.88 308 ARG A CA 1
ATOM 2437 C C . ARG A 1 308 ? -11.670 21.451 -7.048 1.00 91.88 308 ARG A C 1
ATOM 2439 O O . ARG A 1 308 ? -11.596 20.713 -6.063 1.00 91.88 308 ARG A O 1
ATOM 2446 N N . ARG A 1 309 ? -10.681 21.514 -7.948 1.00 88.62 309 ARG A N 1
ATOM 2447 C CA . ARG A 1 309 ? -9.418 20.764 -7.816 1.00 88.62 309 ARG A CA 1
ATOM 2448 C C . ARG A 1 309 ? -8.645 21.192 -6.569 1.00 88.62 309 ARG A C 1
ATOM 2450 O O . ARG A 1 309 ? -8.181 20.322 -5.833 1.00 88.62 309 ARG A O 1
ATOM 2457 N N . ARG A 1 310 ? -8.525 22.499 -6.319 1.00 86.56 310 ARG A N 1
ATOM 2458 C CA . ARG A 1 310 ? -7.839 23.040 -5.138 1.00 86.56 310 ARG A CA 1
ATOM 2459 C C . ARG A 1 310 ? -8.545 22.600 -3.855 1.00 86.56 310 ARG A C 1
ATOM 2461 O O . ARG A 1 310 ? -7.899 22.035 -2.979 1.00 86.56 310 ARG A O 1
ATOM 2468 N N . ALA A 1 311 ? -9.869 22.742 -3.781 1.00 87.88 311 ALA A N 1
ATOM 2469 C CA . ALA A 1 311 ? -10.655 22.300 -2.628 1.00 87.88 311 ALA A CA 1
ATOM 2470 C C . ALA A 1 311 ? -10.556 20.789 -2.385 1.00 87.88 311 ALA A C 1
ATOM 2472 O O . ALA A 1 311 ? -10.464 20.348 -1.244 1.00 87.88 311 ALA A O 1
ATOM 2473 N N . LYS A 1 312 ? -10.492 19.976 -3.445 1.00 90.06 312 LYS A N 1
ATOM 2474 C CA . LYS A 1 312 ? -10.222 18.540 -3.317 1.00 90.06 312 LYS A CA 1
ATOM 2475 C C . LYS A 1 312 ? -8.887 18.266 -2.627 1.00 90.06 312 LYS A C 1
ATOM 2477 O O . LYS A 1 312 ? -8.840 17.442 -1.717 1.00 90.06 312 LYS A O 1
ATOM 2482 N N . VAL A 1 313 ? -7.822 18.941 -3.053 1.00 88.44 313 VAL A N 1
ATOM 2483 C CA . VAL A 1 313 ? -6.489 18.799 -2.446 1.00 88.44 313 VAL A CA 1
ATOM 2484 C C . VAL A 1 313 ? -6.518 19.262 -0.989 1.00 88.44 313 VAL A C 1
ATOM 2486 O O . VAL A 1 313 ? -5.943 18.587 -0.144 1.00 88.44 313 VAL A O 1
ATOM 2489 N N . VAL A 1 314 ? -7.239 20.343 -0.671 1.00 87.19 314 VAL A N 1
ATOM 2490 C CA . VAL A 1 314 ? -7.431 20.810 0.713 1.00 87.19 314 VAL A CA 1
ATOM 2491 C C . VAL A 1 314 ? -8.176 19.769 1.555 1.00 87.19 314 VAL A C 1
ATOM 2493 O O . VAL A 1 314 ? -7.671 19.401 2.608 1.00 87.19 314 VAL A O 1
ATOM 2496 N N . ASN A 1 315 ? -9.312 19.235 1.090 1.00 86.69 315 ASN A N 1
ATOM 2497 C CA . ASN A 1 315 ? -10.109 18.250 1.837 1.00 86.69 315 ASN A CA 1
ATOM 2498 C C . ASN A 1 315 ? -9.283 17.014 2.204 1.00 86.69 315 ASN A C 1
ATOM 2500 O O . ASN A 1 315 ? -9.255 16.603 3.362 1.00 86.69 315 ASN A O 1
ATOM 2504 N N . PHE A 1 316 ? -8.586 16.433 1.223 1.00 86.50 316 PHE A N 1
ATOM 2505 C CA . PHE A 1 316 ? -7.726 15.277 1.473 1.00 86.50 316 PHE A CA 1
ATOM 2506 C C . PHE A 1 316 ? -6.467 15.656 2.256 1.00 86.50 316 PHE A C 1
ATOM 2508 O O . PHE A 1 316 ? -6.042 14.904 3.125 1.00 86.50 316 PHE A O 1
ATOM 2515 N N . GLY A 1 317 ? -5.893 16.832 2.004 1.00 86.69 317 GLY A N 1
ATOM 2516 C CA . GLY A 1 317 ? -4.750 17.342 2.751 1.00 86.69 317 GLY A CA 1
ATOM 2517 C C . GLY A 1 317 ? -5.059 17.446 4.241 1.00 86.69 317 GLY A C 1
ATOM 2518 O O . GLY A 1 317 ? -4.347 16.861 5.050 1.00 86.69 317 GLY A O 1
ATOM 2519 N N . VAL A 1 318 ? -6.155 18.113 4.604 1.00 82.88 318 VAL A N 1
ATOM 2520 C CA . VAL A 1 318 ? -6.592 18.250 6.000 1.00 82.88 318 VAL A CA 1
ATOM 2521 C C . VAL A 1 318 ? -6.914 16.887 6.614 1.00 82.88 318 VAL A C 1
ATOM 2523 O O . VAL A 1 318 ? -6.466 16.609 7.723 1.00 82.88 318 VAL A O 1
ATOM 2526 N N . LEU A 1 319 ? -7.617 16.014 5.884 1.00 83.94 319 LEU A N 1
ATOM 2527 C CA . LEU A 1 319 ? -7.923 14.650 6.329 1.00 83.94 319 LEU A CA 1
ATOM 2528 C C . LEU A 1 319 ? -6.659 13.847 6.685 1.00 83.94 319 LEU A C 1
ATOM 2530 O O . LEU A 1 319 ? -6.658 13.126 7.678 1.00 83.94 319 LEU A O 1
ATOM 2534 N N . TYR A 1 320 ? -5.581 13.990 5.912 1.00 84.81 320 TYR A N 1
ATOM 2535 C CA . TYR A 1 320 ? -4.306 13.309 6.162 1.00 84.81 320 TYR A CA 1
ATOM 2536 C C . TYR A 1 320 ? -3.333 14.111 7.044 1.00 84.81 320 TYR A C 1
ATOM 2538 O O . TYR A 1 320 ? -2.147 13.786 7.102 1.00 84.81 320 TYR A O 1
ATOM 2546 N N . GLY A 1 321 ? -3.795 15.173 7.716 1.00 84.88 321 GLY A N 1
ATOM 2547 C CA . GLY A 1 321 ? -2.952 15.983 8.602 1.00 84.88 321 GLY A CA 1
ATOM 2548 C C . GLY A 1 321 ? -1.844 16.754 7.873 1.00 84.88 321 GLY A C 1
ATOM 2549 O O . GLY A 1 321 ? -0.803 17.072 8.450 1.00 84.88 321 GLY A O 1
ATOM 2550 N N . MET A 1 322 ? -2.033 17.050 6.587 1.00 87.62 322 MET A N 1
ATOM 2551 C CA . MET A 1 322 ? -1.084 17.804 5.778 1.00 87.62 322 MET A CA 1
ATOM 2552 C C . MET A 1 322 ? -1.005 19.254 6.269 1.00 87.62 322 MET A C 1
ATOM 2554 O O . MET A 1 322 ? -1.940 20.037 6.116 1.00 87.62 322 MET A O 1
ATOM 2558 N N . GLY A 1 323 ? 0.145 19.643 6.821 1.00 89.06 323 GLY A N 1
ATOM 2559 C CA . GLY A 1 323 ? 0.398 21.037 7.189 1.00 89.06 323 GLY A CA 1
ATOM 2560 C C . GLY A 1 323 ? 0.537 21.965 5.972 1.00 89.06 323 GLY A C 1
ATOM 2561 O O . GLY A 1 323 ? 0.771 21.516 4.847 1.00 89.06 323 GLY A O 1
ATOM 2562 N N . ALA A 1 324 ? 0.504 23.283 6.204 1.00 90.69 324 ALA A N 1
ATOM 2563 C CA . ALA A 1 324 ? 0.557 24.307 5.149 1.00 90.69 324 ALA A CA 1
ATOM 2564 C C . ALA A 1 324 ? 1.738 24.159 4.178 1.00 90.69 324 ALA A C 1
ATOM 2566 O O . ALA A 1 324 ? 1.606 24.437 2.992 1.00 90.69 324 ALA A O 1
ATOM 2567 N N . GLY A 1 325 ? 2.897 23.690 4.652 1.00 88.31 325 GLY A N 1
ATOM 2568 C CA . GLY A 1 325 ? 4.053 23.448 3.786 1.00 88.31 325 GLY A CA 1
ATOM 2569 C C . GLY A 1 325 ? 3.863 22.280 2.810 1.00 88.31 325 GLY A C 1
ATOM 2570 O O . GLY A 1 325 ? 4.411 22.326 1.713 1.00 88.31 325 GLY A O 1
ATOM 2571 N N . GLY A 1 326 ? 3.116 21.239 3.195 1.00 87.06 326 GLY A N 1
ATOM 2572 C CA . GLY A 1 326 ? 2.748 20.141 2.297 1.00 87.06 326 GLY A CA 1
ATOM 2573 C C . GLY A 1 326 ? 1.703 20.593 1.284 1.00 87.06 326 GLY A C 1
ATOM 2574 O O . GLY A 1 326 ? 1.899 20.421 0.084 1.00 87.06 326 GLY A O 1
ATOM 2575 N N . LEU A 1 327 ? 0.669 21.283 1.767 1.00 88.44 327 LEU A N 1
ATOM 2576 C CA . LEU A 1 327 ? -0.413 21.789 0.929 1.00 88.44 327 LEU A CA 1
ATOM 2577 C C . LEU A 1 327 ? 0.084 22.802 -0.113 1.00 88.44 327 LEU A C 1
ATOM 2579 O O . LEU A 1 327 ? -0.307 22.736 -1.274 1.00 88.44 327 LEU A O 1
ATOM 2583 N N . ALA A 1 328 ? 1.004 23.691 0.273 1.00 88.38 328 ALA A N 1
ATOM 2584 C CA . ALA A 1 328 ? 1.645 24.638 -0.636 1.00 88.38 328 ALA A CA 1
ATOM 2585 C C . ALA A 1 328 ? 2.359 23.946 -1.805 1.00 88.38 328 ALA A C 1
ATOM 2587 O O . ALA A 1 328 ? 2.285 24.423 -2.934 1.00 88.38 328 ALA A O 1
ATOM 2588 N N . ARG A 1 329 ? 3.023 22.807 -1.551 1.00 83.75 329 ARG A N 1
ATOM 2589 C CA . ARG A 1 329 ? 3.710 22.034 -2.597 1.00 83.75 329 ARG A CA 1
ATOM 2590 C C . ARG A 1 329 ? 2.728 21.373 -3.558 1.00 83.75 329 ARG A C 1
ATOM 2592 O O . ARG A 1 329 ? 2.940 21.464 -4.758 1.00 83.75 329 ARG A O 1
ATOM 2599 N N . GLU A 1 330 ? 1.673 20.751 -3.038 1.00 83.56 330 GLU A N 1
ATOM 2600 C CA . GLU A 1 330 ? 0.637 20.091 -3.851 1.00 83.56 330 GLU A CA 1
ATOM 2601 C C . GLU A 1 330 ? -0.148 21.084 -4.719 1.00 83.56 330 GLU A C 1
ATOM 2603 O O . GLU A 1 330 ? -0.492 20.792 -5.863 1.00 83.56 330 GLU A O 1
ATOM 2608 N N . LEU A 1 331 ? -0.420 22.277 -4.185 1.00 84.31 331 LEU A N 1
ATOM 2609 C CA . LEU A 1 331 ? -1.170 23.317 -4.888 1.00 84.31 331 LEU A CA 1
ATOM 2610 C C . LEU A 1 331 ? -0.298 24.238 -5.752 1.00 84.31 331 LEU A C 1
ATOM 2612 O O . LEU A 1 331 ? -0.843 24.976 -6.569 1.00 84.31 331 LEU A O 1
ATOM 2616 N N . GLY A 1 332 ? 1.027 24.221 -5.580 1.00 83.75 332 GLY A N 1
ATOM 2617 C CA . GLY A 1 332 ? 1.935 25.144 -6.267 1.00 83.75 332 GLY A CA 1
ATOM 2618 C C . GLY A 1 332 ? 1.776 26.607 -5.829 1.00 83.75 332 GLY A C 1
ATOM 2619 O O . GLY A 1 332 ? 1.999 27.509 -6.629 1.00 83.75 332 GLY A O 1
ATOM 2620 N N . ILE A 1 333 ? 1.379 26.847 -4.576 1.00 86.25 333 ILE A N 1
ATOM 2621 C CA . ILE A 1 333 ? 1.102 28.184 -4.017 1.00 86.25 333 ILE A CA 1
ATOM 2622 C C . ILE A 1 333 ? 2.075 28.546 -2.889 1.00 86.25 333 ILE A C 1
ATOM 2624 O O . ILE A 1 333 ? 2.857 27.719 -2.415 1.00 86.25 333 ILE A O 1
ATOM 2628 N N . SER A 1 334 ? 2.022 29.794 -2.413 1.00 90.88 334 SER A N 1
ATOM 2629 C CA . SER A 1 334 ? 2.833 30.212 -1.263 1.00 90.88 334 SER A CA 1
ATOM 2630 C C . SER A 1 334 ? 2.394 29.509 0.032 1.00 90.88 334 SER A C 1
ATOM 2632 O O . SER A 1 334 ? 1.216 29.213 0.235 1.00 90.88 334 SER A O 1
ATOM 2634 N N . ARG A 1 335 ? 3.328 29.290 0.972 1.00 91.50 335 ARG A N 1
ATOM 2635 C CA . ARG A 1 335 ? 3.004 28.725 2.299 1.00 91.50 335 ARG A CA 1
ATOM 2636 C C . ARG A 1 335 ? 1.960 29.559 3.047 1.00 91.50 335 ARG A C 1
ATOM 2638 O O . ARG A 1 335 ? 1.110 28.989 3.720 1.00 91.50 335 ARG A O 1
ATOM 2645 N N . ALA A 1 336 ? 2.028 30.886 2.925 1.00 93.19 336 ALA A N 1
ATOM 2646 C CA . ALA A 1 336 ? 1.065 31.791 3.545 1.00 93.19 336 ALA A CA 1
ATOM 2647 C C . ALA A 1 336 ? -0.343 31.603 2.961 1.00 93.19 336 ALA A C 1
ATOM 2649 O O . ALA A 1 336 ? -1.319 31.573 3.700 1.00 93.19 336 ALA A O 1
ATOM 2650 N N . GLU A 1 337 ? -0.452 31.422 1.645 1.00 89.00 337 GLU A N 1
ATOM 2651 C CA . GLU A 1 337 ? -1.727 31.141 0.984 1.00 89.00 337 GLU A CA 1
ATOM 2652 C C . GLU A 1 337 ? -2.284 29.765 1.356 1.00 89.00 337 GLU A C 1
ATOM 2654 O O . GLU A 1 337 ? -3.462 29.650 1.681 1.00 89.00 337 GLU A O 1
ATOM 2659 N N . ALA A 1 338 ? -1.434 28.738 1.412 1.00 90.31 338 ALA A N 1
ATOM 2660 C CA . ALA A 1 338 ? -1.834 27.418 1.889 1.00 90.31 338 ALA A CA 1
ATOM 2661 C C . ALA A 1 338 ? -2.333 27.448 3.343 1.00 90.31 338 ALA A C 1
ATOM 2663 O O . ALA A 1 338 ? -3.323 26.795 3.662 1.00 90.31 338 ALA A O 1
ATOM 2664 N N . GLN A 1 339 ? -1.685 28.229 4.216 1.00 91.94 339 GLN A N 1
ATOM 2665 C CA . GLN A 1 339 ? -2.145 28.417 5.592 1.00 91.94 339 GLN A CA 1
ATOM 2666 C C . GLN A 1 339 ? -3.524 29.086 5.627 1.00 91.94 339 GLN A C 1
ATOM 2668 O O . GLN A 1 339 ? -4.414 28.574 6.298 1.00 91.94 339 GLN A O 1
ATOM 2673 N N . ARG A 1 340 ? -3.744 30.142 4.828 1.00 90.25 340 ARG A N 1
ATOM 2674 C CA . ARG A 1 340 ? -5.067 30.780 4.708 1.00 90.25 340 ARG A CA 1
ATOM 2675 C C . ARG A 1 340 ? -6.151 29.793 4.275 1.00 90.25 340 ARG A C 1
ATOM 2677 O O . ARG A 1 340 ? -7.243 29.830 4.829 1.00 90.25 340 ARG A O 1
ATOM 2684 N N . PHE A 1 341 ? -5.860 28.896 3.330 1.00 87.81 341 PHE A N 1
ATOM 2685 C CA . PHE A 1 341 ? -6.819 27.862 2.924 1.00 87.81 341 PHE A CA 1
ATOM 2686 C C . PHE A 1 341 ? -7.162 26.893 4.057 1.00 87.81 341 PHE A C 1
ATOM 2688 O O . PHE A 1 341 ? -8.330 26.550 4.221 1.00 87.81 341 PHE A O 1
ATOM 2695 N N . ILE A 1 342 ? -6.171 26.465 4.842 1.00 89.69 342 ILE A N 1
ATOM 2696 C CA . ILE A 1 342 ? -6.388 25.583 5.997 1.00 89.69 342 ILE A CA 1
ATOM 2697 C C . ILE A 1 342 ? -7.219 26.293 7.071 1.00 89.69 342 ILE A C 1
ATOM 2699 O O . ILE A 1 342 ? -8.166 25.715 7.604 1.00 89.69 342 ILE A O 1
ATOM 2703 N N . ASP A 1 343 ? -6.890 27.547 7.372 1.00 90.81 343 ASP A N 1
ATOM 2704 C CA . ASP A 1 343 ? -7.588 28.330 8.391 1.00 90.81 343 ASP A CA 1
ATOM 2705 C C . ASP A 1 343 ? -9.043 28.582 7.988 1.00 90.81 343 ASP A C 1
ATOM 2707 O O . ASP A 1 343 ? -9.956 28.349 8.781 1.00 90.81 343 ASP A O 1
ATOM 2711 N N . GLU A 1 344 ? -9.277 28.967 6.731 1.00 89.00 344 GLU A N 1
ATOM 2712 C CA . GLU A 1 344 ? -10.622 29.160 6.189 1.00 89.00 344 GLU A CA 1
ATOM 2713 C C . GLU A 1 344 ? -11.412 27.846 6.160 1.00 89.00 344 GLU A C 1
ATOM 2715 O O . GLU A 1 344 ? -12.582 27.829 6.544 1.00 89.00 344 GLU A O 1
ATOM 2720 N N . TYR A 1 345 ? -10.777 26.729 5.787 1.00 89.62 345 TYR A N 1
ATOM 2721 C CA . TYR A 1 345 ? -11.404 25.410 5.844 1.00 89.62 345 TYR A CA 1
ATOM 2722 C C . TYR A 1 345 ? -11.899 25.094 7.258 1.00 89.62 345 TYR A C 1
ATOM 2724 O O . TYR A 1 345 ? -13.071 24.772 7.438 1.00 89.62 345 TYR A O 1
ATOM 2732 N N . PHE A 1 346 ? -11.051 25.244 8.278 1.00 91.69 346 PHE A N 1
ATOM 2733 C CA . PHE A 1 346 ? -11.447 24.970 9.661 1.00 91.69 346 PHE A CA 1
ATOM 2734 C C . PHE A 1 346 ? -12.457 25.969 10.219 1.00 91.69 346 PHE A C 1
ATOM 2736 O O . PHE A 1 346 ? -13.274 25.599 11.059 1.00 91.69 346 PHE A O 1
ATOM 2743 N N . ARG A 1 347 ? -12.439 27.217 9.744 1.00 91.50 347 ARG A N 1
ATOM 2744 C CA . ARG A 1 347 ? -13.460 28.208 10.090 1.00 91.50 347 ARG A CA 1
ATOM 2745 C C . ARG A 1 347 ? -14.835 27.811 9.550 1.00 91.50 347 ARG A C 1
ATOM 2747 O O . ARG A 1 347 ? -15.838 28.044 10.217 1.00 91.50 347 ARG A O 1
ATOM 2754 N N . ARG A 1 348 ? -14.891 27.217 8.352 1.00 88.44 348 ARG A N 1
ATOM 2755 C CA . ARG A 1 348 ? -16.134 26.724 7.727 1.00 88.44 348 ARG A CA 1
ATOM 2756 C C . ARG A 1 3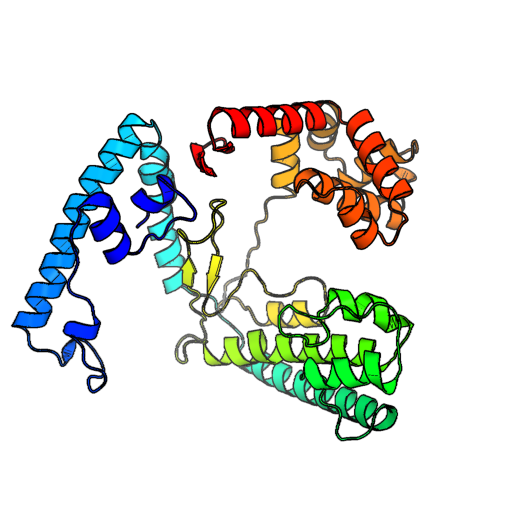48 ? -16.552 25.336 8.200 1.00 88.44 348 ARG A C 1
ATOM 2758 O O . ARG A 1 348 ? -17.739 25.033 8.139 1.00 88.44 348 ARG A O 1
ATOM 2765 N N . HIS A 1 349 ? -15.598 24.540 8.672 1.00 90.00 349 HIS A N 1
ATOM 2766 C CA . HIS A 1 349 ? -15.792 23.178 9.162 1.00 90.00 349 HIS A CA 1
ATOM 2767 C C . HIS A 1 349 ? -15.262 23.021 10.600 1.00 90.00 349 HIS A C 1
ATOM 2769 O O . HIS A 1 349 ? -14.297 22.282 10.841 1.00 90.00 349 HIS A O 1
ATOM 2775 N N . PRO A 1 350 ? -15.846 23.736 11.583 1.00 92.75 350 PRO A N 1
ATOM 2776 C CA . PRO A 1 350 ? -15.342 23.742 12.953 1.00 92.75 350 PRO A CA 1
ATOM 2777 C C . PRO A 1 350 ? -15.448 22.371 13.633 1.00 92.75 350 PRO A C 1
ATOM 2779 O O . PRO A 1 350 ? -14.649 22.078 14.524 1.00 92.75 350 PRO A O 1
ATOM 2782 N N . GLY A 1 351 ? -16.386 21.509 13.213 1.00 95.19 351 GLY A N 1
ATOM 2783 C CA . GLY A 1 351 ? -16.480 20.138 13.723 1.00 95.19 351 GLY A CA 1
ATOM 2784 C C . GLY A 1 351 ? -15.238 19.319 13.390 1.00 95.19 351 GLY A C 1
ATOM 2785 O O . GLY A 1 351 ? -14.743 18.567 14.229 1.00 95.19 351 GLY A O 1
ATOM 2786 N N . VAL A 1 352 ? -14.674 19.523 12.194 1.00 94.00 352 VAL A N 1
ATOM 2787 C CA . VAL A 1 352 ? -13.469 18.811 11.744 1.00 94.00 352 VAL A CA 1
ATOM 2788 C C . VAL A 1 352 ? -12.262 19.186 12.595 1.00 94.00 352 VAL A C 1
ATOM 2790 O O . VAL A 1 352 ? -11.532 18.297 13.030 1.00 94.00 352 VAL A O 1
ATOM 2793 N N . ARG A 1 353 ? -12.071 20.481 12.887 1.00 93.62 353 ARG A N 1
ATOM 2794 C CA . ARG A 1 353 ? -10.985 20.935 13.771 1.00 93.62 353 ARG A CA 1
ATOM 2795 C C . ARG A 1 353 ? -11.100 20.303 15.155 1.00 93.62 353 ARG A C 1
ATOM 2797 O O . ARG A 1 353 ? -10.142 19.691 15.613 1.00 93.62 353 ARG A O 1
ATOM 2804 N N . ARG A 1 354 ? -12.283 20.390 15.779 1.00 95.69 354 ARG A N 1
ATOM 2805 C CA . ARG A 1 354 ? -12.522 19.802 17.108 1.00 95.69 354 ARG A CA 1
ATOM 2806 C C . ARG A 1 354 ? -12.218 18.308 17.136 1.00 95.69 354 ARG A C 1
ATOM 2808 O O . ARG A 1 354 ? -11.591 17.841 18.077 1.00 95.69 354 ARG A O 1
ATOM 2815 N N . PHE A 1 355 ? -12.644 17.570 16.113 1.00 95.44 355 PHE A N 1
ATOM 2816 C CA . PHE A 1 355 ? -12.380 16.137 16.024 1.00 95.44 355 PHE A CA 1
ATOM 2817 C C . PHE A 1 355 ? -10.889 15.818 15.898 1.00 95.44 355 PHE A C 1
ATOM 2819 O O . PHE A 1 355 ? -10.407 14.928 16.598 1.00 95.44 355 PHE A O 1
ATOM 2826 N N . ILE A 1 356 ? -10.154 16.539 15.046 1.00 93.62 356 ILE A N 1
ATOM 2827 C CA . ILE A 1 356 ? -8.708 16.339 14.888 1.00 93.62 356 ILE A CA 1
ATOM 2828 C C . ILE A 1 356 ? -7.986 16.635 16.204 1.00 93.62 356 ILE A C 1
ATOM 2830 O O . ILE A 1 356 ? -7.242 15.782 16.682 1.00 93.62 356 ILE A O 1
ATOM 2834 N N . ASP A 1 357 ? -8.248 17.796 16.809 1.00 94.06 357 ASP A N 1
ATOM 2835 C CA . ASP A 1 357 ? -7.593 18.217 18.049 1.00 94.06 357 ASP A CA 1
ATOM 2836 C C . ASP A 1 357 ? -7.886 17.214 19.184 1.00 94.06 357 ASP A C 1
ATOM 2838 O O . ASP A 1 357 ? -6.963 16.717 19.829 1.00 94.06 357 ASP A O 1
ATOM 2842 N N . ALA A 1 358 ? -9.149 16.802 19.355 1.00 95.50 358 ALA A N 1
ATOM 2843 C CA . ALA A 1 358 ? -9.534 15.800 20.351 1.00 95.50 358 ALA A CA 1
ATOM 2844 C C . ALA A 1 358 ? -8.913 14.417 20.089 1.00 95.50 358 ALA A C 1
ATOM 2846 O O . ALA A 1 358 ? -8.550 13.708 21.026 1.00 95.50 358 ALA A O 1
ATOM 2847 N N . THR A 1 359 ? -8.775 14.017 18.822 1.00 95.12 359 THR A N 1
ATOM 2848 C CA . THR A 1 359 ? -8.151 12.737 18.457 1.00 95.12 359 THR A CA 1
ATOM 2849 C C . THR A 1 359 ? -6.658 12.740 18.774 1.00 95.12 359 THR A C 1
ATOM 2851 O O . THR A 1 359 ? -6.142 11.735 19.261 1.00 95.12 359 THR A O 1
ATOM 2854 N N . VAL A 1 360 ? -5.967 13.862 18.540 1.00 94.50 360 VAL A N 1
ATOM 2855 C CA . VAL A 1 360 ? -4.546 14.022 18.881 1.00 94.50 360 VAL A CA 1
ATOM 2856 C C . VAL A 1 360 ? -4.336 13.961 20.391 1.00 94.50 360 VAL A C 1
ATOM 2858 O O . VAL A 1 360 ? -3.451 13.235 20.839 1.00 94.50 360 VAL A O 1
ATOM 2861 N N . GLU A 1 361 ? -5.154 14.665 21.176 1.00 96.75 361 GLU A N 1
ATOM 2862 C CA . GLU A 1 361 ? -5.060 14.613 22.641 1.00 96.75 361 GLU A CA 1
ATOM 2863 C C . GLU A 1 361 ? -5.340 13.205 23.170 1.00 96.75 361 GLU A C 1
ATOM 2865 O O . GLU A 1 361 ? -4.525 12.651 23.906 1.00 96.75 361 GLU A O 1
ATOM 2870 N N . LYS A 1 362 ? -6.398 12.546 22.682 1.00 95.81 362 LYS A N 1
ATOM 2871 C CA . LYS A 1 362 ? -6.688 11.154 23.046 1.00 95.81 362 LYS A CA 1
ATOM 2872 C C . LYS A 1 362 ? -5.512 10.226 22.730 1.00 95.81 362 LYS A C 1
ATOM 2874 O O . LYS A 1 362 ? -5.159 9.381 23.547 1.00 95.81 362 LYS A O 1
ATOM 2879 N N . ALA A 1 363 ? -4.884 10.385 21.563 1.00 96.25 363 ALA A N 1
ATOM 2880 C CA . ALA A 1 363 ? -3.719 9.594 21.177 1.00 96.25 363 ALA A CA 1
ATOM 2881 C C . ALA A 1 363 ? -2.515 9.832 22.105 1.00 96.25 363 ALA A C 1
ATOM 2883 O O . ALA A 1 363 ? -1.803 8.880 22.418 1.00 96.25 363 ALA A O 1
ATOM 2884 N N . ARG A 1 364 ? -2.299 11.071 22.572 1.00 96.69 364 ARG A N 1
ATOM 2885 C CA . ARG A 1 364 ? -1.246 11.404 23.549 1.00 96.69 364 ARG A CA 1
ATOM 2886 C C . ARG A 1 364 ? -1.497 10.761 24.910 1.00 96.69 364 ARG A C 1
ATOM 2888 O O . ARG A 1 364 ? -0.548 10.290 25.525 1.00 96.69 364 ARG A O 1
ATOM 2895 N N . GLU A 1 365 ? -2.750 10.724 25.354 1.00 96.38 365 GLU A N 1
ATOM 2896 C CA . GLU A 1 365 ? -3.134 10.171 26.657 1.00 96.38 365 GLU A CA 1
ATOM 2897 C C . GLU A 1 365 ? -3.041 8.642 26.705 1.00 96.38 365 GLU A C 1
ATOM 2899 O O . GLU A 1 365 ? -2.464 8.086 27.637 1.00 96.38 365 GLU A O 1
ATOM 2904 N N . GLN A 1 366 ? -3.604 7.948 25.709 1.00 94.88 366 GLN A N 1
ATOM 2905 C CA . GLN A 1 366 ? -3.730 6.482 25.742 1.00 94.88 366 GLN A CA 1
ATOM 2906 C C . GLN A 1 366 ? -2.703 5.743 24.866 1.00 94.88 366 GLN A C 1
ATOM 2908 O O . GLN A 1 366 ? -2.581 4.522 24.960 1.00 94.88 366 GLN A O 1
ATOM 2913 N N . GLY A 1 367 ? -1.975 6.457 24.001 1.00 94.75 367 GLY A N 1
ATOM 2914 C CA . GLY A 1 367 ? -0.929 5.900 23.136 1.00 94.75 367 GLY A CA 1
ATOM 2915 C C . GLY A 1 367 ? -1.417 5.212 21.855 1.00 94.75 367 GLY A C 1
ATOM 2916 O O . GLY A 1 367 ? -0.613 4.568 21.189 1.00 94.75 367 GLY A O 1
ATOM 2917 N N . PHE A 1 368 ? -2.706 5.315 21.512 1.00 93.94 368 PHE A N 1
ATOM 2918 C CA . PHE A 1 368 ? -3.289 4.747 20.286 1.00 93.94 368 PHE A CA 1
ATOM 2919 C C . PHE A 1 368 ? -4.563 5.492 19.862 1.00 93.94 368 PHE A C 1
ATOM 2921 O O . PHE A 1 368 ? -5.170 6.213 20.657 1.00 93.94 368 PHE A O 1
ATOM 2928 N N . VAL A 1 369 ? -5.033 5.262 18.635 1.00 94.75 369 VAL A N 1
ATOM 2929 C CA . VAL A 1 369 ? -6.379 5.652 18.160 1.00 94.75 369 VAL A CA 1
ATOM 2930 C C . VAL A 1 369 ? -7.192 4.429 17.747 1.00 94.75 369 VAL A C 1
ATOM 2932 O O . VAL A 1 369 ? -6.627 3.377 17.472 1.00 94.75 369 VAL A O 1
ATOM 2935 N N . GLU A 1 370 ? -8.524 4.542 17.713 1.00 93.44 370 GLU A N 1
ATOM 2936 C CA . GLU A 1 370 ? -9.420 3.436 17.348 1.00 93.44 370 GLU A CA 1
ATOM 2937 C C . GLU A 1 370 ? -10.385 3.801 16.215 1.00 93.44 370 GLU A C 1
ATOM 2939 O O . GLU A 1 370 ? -10.916 4.909 16.170 1.00 93.44 370 GLU A O 1
ATOM 2944 N N . THR A 1 371 ? -10.670 2.839 15.334 1.00 95.00 371 THR A N 1
ATOM 2945 C CA . THR A 1 371 ? -11.788 2.924 14.377 1.00 95.00 371 THR A CA 1
ATOM 2946 C C . THR A 1 371 ? -13.120 2.509 15.021 1.00 95.00 371 THR A C 1
ATOM 2948 O O . THR A 1 371 ? -13.138 1.953 16.120 1.00 95.00 371 THR A O 1
ATOM 2951 N N . LEU A 1 372 ? -14.243 2.698 14.308 1.00 94.25 372 LEU A N 1
ATOM 2952 C CA . LEU A 1 372 ? -15.588 2.269 14.748 1.00 94.25 372 LEU A CA 1
ATOM 2953 C C . LEU A 1 372 ? -15.638 0.794 15.176 1.00 94.25 372 LEU A C 1
ATOM 2955 O O . LEU A 1 372 ? -16.322 0.443 16.129 1.00 94.25 372 LEU A O 1
ATOM 2959 N N . LEU A 1 373 ? -14.872 -0.058 14.492 1.00 95.06 373 LEU A N 1
ATOM 2960 C CA . LEU A 1 373 ? -14.798 -1.499 14.741 1.00 95.06 373 LEU A CA 1
ATOM 2961 C C . LEU A 1 373 ? -13.503 -1.878 15.477 1.00 95.06 373 LEU A C 1
ATOM 2963 O O . LEU A 1 373 ? -12.918 -2.933 15.222 1.00 95.06 373 LEU A O 1
ATOM 2967 N N . ARG A 1 374 ? -13.020 -0.984 16.353 1.00 94.25 374 ARG A N 1
ATOM 2968 C CA . ARG A 1 374 ? -11.929 -1.207 17.322 1.00 94.25 374 ARG A CA 1
ATOM 2969 C C . ARG A 1 374 ? -10.596 -1.690 16.722 1.00 94.25 374 ARG A C 1
ATOM 2971 O O . ARG A 1 374 ? -9.818 -2.391 17.380 1.00 94.25 374 ARG A O 1
ATOM 2978 N N . HIS A 1 375 ? -10.298 -1.314 15.477 1.00 95.56 375 HIS A N 1
ATOM 2979 C CA . HIS A 1 375 ? -8.923 -1.387 14.965 1.00 95.56 375 HIS A CA 1
ATOM 2980 C C . HIS A 1 375 ? -8.079 -0.334 15.678 1.00 95.56 375 HIS A C 1
ATOM 2982 O O . HIS A 1 375 ? -8.521 0.813 15.702 1.00 95.56 375 HIS A O 1
ATOM 2988 N N . ARG A 1 376 ? -6.914 -0.701 16.223 1.00 93.88 376 ARG A N 1
ATOM 2989 C CA . ARG A 1 376 ? -6.007 0.233 16.904 1.00 93.88 376 ARG A CA 1
ATOM 2990 C C . ARG A 1 376 ? -4.810 0.566 16.032 1.00 93.88 376 ARG A C 1
ATOM 2992 O O . ARG A 1 376 ? -4.251 -0.356 15.454 1.00 93.88 376 ARG A O 1
ATOM 2999 N N . VAL A 1 377 ? -4.416 1.835 16.001 1.00 91.06 377 VAL A N 1
ATOM 3000 C CA . VAL A 1 377 ? -3.160 2.307 15.393 1.00 91.06 377 VAL A CA 1
ATOM 3001 C C . VAL A 1 377 ? -2.347 3.054 16.427 1.00 91.06 377 VAL A C 1
ATOM 3003 O O . VAL A 1 377 ? -2.980 3.818 17.198 1.00 91.06 377 VAL A O 1
#

pLDDT: mean 92.85, std 4.17, range [76.5, 98.62]

Secondary structure (DSSP, 8-state):
-HHHHHHSTTS---HHHHIIIII---PPPHHHHS-TT-SSGGGS-HHHHHHHHHHHHHHHHHHHHHHHHHHHHTT-HHHIIIIIHHHHHHH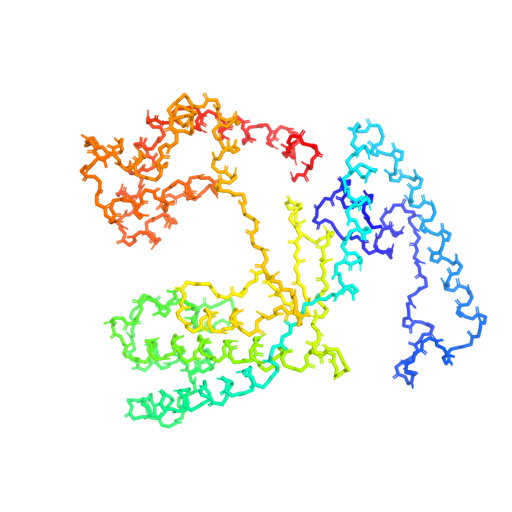HHHHHH-EEB-HHHHHHHHHHHHHHHHHHHHHHHHHH-TT--TT-HHHHHIIIIIIS--TT--B-TTSPBP--HHHHHHHTTT-HHHHHHHHHHHHHHIIIIIIIHHHHHB-TTT-EE-PEEESSS-TTS--EEESS-GGG---SSHHHHHHHHTB-PPTT--------TTHHHHHHHHHHT-HHHHHHHHTT--HHHHHHHHHHTS-GGG--HHHHHHHHHHHHHHHTT--HHHHHHHHT--HHHHHHHHHHHHHH-HHHHHHHHHHHHHHHHHS--B-TT--B-

Radius of gyration: 25.95 Å; chains: 1; bounding box: 55×70×57 Å

Foldseek 3Di:
DLLVLQVAAPDDPDLQSLCCVPVVDGADDPCNQAPPVDPDSVPGDPVSVCRRVVCSVVSVVVSVVVSLVVCVVVVQNCCVVVPVVVVVVVQVVDLVVFFAFQLVLLVVLLVVLVVVLVVLLVVLCVVQNNPQDLVDQQSLQCCVCVVVVDPDWDADPVRGTDLDPLNLVVCVVVDVSSVSSNSSVVSVCLNPQQSVLLSVQQDPPRNGHRWRWDQRHGLVRDIAIPSHGPVPQDDPDPSSVSSVVRRADDVPDDDDDDDDDPVLLVVLCVLLVFPQSVVCVVVVHDSLLSLLCQLVVHPSVPQDPLSSVLSVLLSVCLSVVNQLVRSCSVNVHDSVVSNSSNVSSCVNGVSSVVSVVVQVVVCVVPVWGADPSGRID

Sequence (377 aa):
MLLAYVLRPGDSVRLDDLAERYLKHRCIAYREVVSKKMHSIAEAPLDEVAAYAAEDAEVSWRLSRLLAARLRTEGRLFRHDEIELPLAEVLARMEWHGVRVDGKALAEFAEELDAKIRALEEEAAKIAGPELNLHSPKQLGEYLFERKKLPGGRRTRTGQWRTDQEVLERLKDRDPIARLALEVRFLAKLRSTYAVKLAKLADPDTGRVHTSYNQATTTTGRLSSSDPNLQNIPIRTELGRRIRRAFVPEAGFMLVAADYSQIELRLMAHFSGDEALLEAFRKGLDIHAATAARIAGVPIEAVDGEMRRRAKVVNFGVLYGMGAGGLARELGISRAEAQRFIDEYFRRHPGVRRFIDATVEKAREQGFVETLLRHRV